Protein 4MOU (pdb70)

Secondary structure (DSSP, 8-state):
-PPPPPEEEEEEETTEEEEEEE-GGGTTPBP---HHHHH--HHHH-TT-SEEEEEESTT-----B-GGGHHHHHSEE-TTS-EE-HHHHHHHHHHT-SS-EEEEE-SB--HHHHHHHTSSEEEEETT-EEE--HHHHT----HHHHHHHHHHH-HHHHHHHHHH--EEEHHHHHHHTSSSEEE-GGGHHHHHHHHHHHHHHS-S-----HHHHHTT--HHHHHHHHHH---S---HHHHHHHTTS--------/-PPPPPEEEEEEETTEEEEEEE-GGGTTPBP---HHHHH--HHHH-TT-SEEEEEESTT-----B-GGGHHHHHSEE-TTS-EE-HHHHHHHHHHT-SS-EEEEE-SB--HHHHHHHTSSEEEEETT-EEE--HHHHT----HHHHHHHHHHH-HHHHHHHHHH--EEEHHHHHHHTS-SEEE-GGGHHHHHHHHHHHHHHS-S-----HHHHHTT--HHHHHHHHHH---S---HHHHHHHTTS--------/--EEEEEEETTEEEEEEE-GGGTTPBP---HHHHH--HHHH-TT-SEEEEEESTT-----B-GGGHHHHHSEE-TTS-EE-HHHHHHHHHHT-SS-EEEEE-SB--HHHHHHHTSSEEEEETT-EEE--HHHHT----HHHHHHHHHHH-HHHHHHHHHH--EEEHHHHHHHTSSSEEE-GGGHHHHHHHHHHHHHHS-S-----HHHHHTT--HHHHHHHHHHH---S---HHHHHHHTTS--------

InterPro domains:
  IPR001753 Enoyl-CoA hydratase/isomerase-like domain [PF00378] (20-267)
  IPR014748 Enoyl-CoA hydratase, C-terminal [G3DSA:1.10.12.10] (213-272)
  IPR018376 Enoyl-CoA hydratase/isomerase, conserved site [PS00166] (111-131)
  IPR029045 ClpP/crotonase-like domain superfamily [SSF52096] (12-267)

B-factor: mean 25.64, std 10.17, range [9.61, 109.86]

Structure (mmCIF, N/CA/C/O backbone):
data_4MOU
#
_entry.id   4MOU
#
_cell.length_a   160.455
_cell.length_b   160.455
_cell.length_c   178.691
_cell.angle_alpha   90.00
_cell.angle_beta   90.00
_cell.angle_gamma   90.00
#
_symmetry.space_group_name_H-M   'I 41 2 2'
#
loop_
_entity.id
_entity.type
_entity.pdbx_description
1 polymer 'Enoyl-CoA hydratase/isomerase family protein'
2 non-polymer 'CACODYLATE ION'
3 water water
#
loop_
_atom_site.group_PDB
_atom_site.id
_atom_site.type_symbol
_atom_site.label_atom_id
_atom_site.label_alt_id
_atom_site.label_comp_id
_atom_site.label_asym_id
_atom_site.label_entity_id
_atom_site.label_seq_id
_atom_site.pdbx_PDB_ins_code
_atom_site.Cartn_x
_atom_site.Cartn_y
_atom_site.Cartn_z
_atom_site.occupancy
_atom_site.B_iso_or_equiv
_atom_site.auth_seq_id
_atom_site.auth_comp_id
_atom_site.auth_asym_id
_atom_site.auth_atom_id
_atom_site.pdbx_PDB_model_num
ATOM 1 N N . ALA A 1 30 ? 19.724 6.996 62.969 1.00 54.38 8 ALA A N 1
ATOM 2 C CA . ALA A 1 30 ? 19.767 8.004 61.859 1.00 54.16 8 ALA A CA 1
ATOM 3 C C . ALA A 1 30 ? 19.803 7.301 60.484 1.00 50.02 8 ALA A C 1
ATOM 4 O O . ALA A 1 30 ? 20.586 6.397 60.236 1.00 49.95 8 ALA A O 1
ATOM 6 N N . ARG A 1 31 ? 18.877 7.701 59.634 1.00 48.82 9 ARG A N 1
ATOM 7 C CA . ARG A 1 31 ? 18.723 7.174 58.294 1.00 46.28 9 ARG A CA 1
ATOM 8 C C . ARG A 1 31 ? 19.677 7.967 57.367 1.00 39.61 9 ARG A C 1
ATOM 9 O O . ARG A 1 31 ? 20.014 9.106 57.658 1.00 36.47 9 ARG A O 1
ATOM 17 N N . PRO A 1 32 ? 20.179 7.339 56.284 1.00 37.85 10 PRO A N 1
ATOM 18 C CA . PRO A 1 32 ? 21.055 8.122 55.389 1.00 34.32 10 PRO A CA 1
ATOM 19 C C . PRO A 1 32 ? 20.237 8.993 54.467 1.00 31.83 10 PRO A C 1
ATOM 20 O O . PRO A 1 32 ? 19.095 8.684 54.158 1.00 30.66 10 PRO A O 1
ATOM 24 N N . ARG A 1 33 ? 20.831 10.102 54.050 1.00 31.02 11 ARG A N 1
ATOM 25 C CA . ARG A 1 33 ? 20.247 10.949 53.032 1.00 27.35 11 ARG A CA 1
ATOM 26 C C . ARG A 1 33 ? 20.176 10.159 51.713 1.00 26.84 11 ARG A C 1
ATOM 27 O O . ARG A 1 33 ? 21.127 9.539 51.315 1.00 26.24 11 ARG A O 1
ATOM 35 N N . THR A 1 34 ? 19.054 10.218 51.014 1.00 25.55 12 THR A N 1
ATOM 36 C CA . THR A 1 34 ? 18.878 9.426 49.818 1.00 24.84 12 THR A CA 1
ATOM 37 C C . THR A 1 34 ? 19.753 9.819 48.647 1.00 22.74 12 THR A C 1
ATOM 38 O O . THR A 1 34 ? 19.911 10.978 48.334 1.00 21.79 12 THR A O 1
ATOM 42 N N . GLY A 1 35 ? 20.264 8.803 47.972 1.00 21.24 13 GLY A N 1
ATOM 43 C CA . GLY A 1 35 ? 21.094 8.974 46.819 1.00 19.50 13 GLY A CA 1
ATOM 44 C C . GLY A 1 35 ? 20.227 9.466 45.670 1.00 18.51 13 GLY A C 1
ATOM 45 O O . GLY A 1 35 ? 19.071 9.097 45.562 1.00 19.02 13 GLY A O 1
ATOM 46 N N . ARG A 1 36 ? 20.773 10.357 44.865 1.00 17.45 14 ARG A N 1
ATOM 47 C CA . ARG A 1 36 ? 20.026 10.963 43.807 1.00 17.33 14 ARG A CA 1
ATOM 48 C C . ARG A 1 36 ? 20.919 11.444 42.668 1.00 16.24 14 ARG A C 1
ATOM 49 O O . ARG A 1 36 ? 22.112 11.668 42.876 1.00 16.44 14 ARG A O 1
ATOM 57 N N . ILE A 1 37 ? 20.306 11.692 41.515 1.00 15.40 15 ILE A N 1
ATOM 58 C CA . ILE A 1 37 ? 20.947 12.306 40.382 1.00 15.24 15 ILE A CA 1
ATOM 59 C C . ILE A 1 37 ? 20.263 13.642 40.190 1.00 15.37 15 ILE A C 1
ATOM 60 O O . ILE A 1 37 ? 19.071 13.700 39.939 1.00 16.41 15 ILE A O 1
ATOM 65 N N . SER A 1 38 ? 21.036 14.702 40.194 1.00 14.85 16 SER A N 1
ATOM 66 C CA . SER A 1 38 ? 20.471 15.997 40.066 1.00 14.97 16 SER A CA 1
ATOM 67 C C . SER A 1 38 ? 21.029 16.646 38.848 1.00 14.31 16 SER A C 1
ATOM 68 O O . SER A 1 38 ? 22.107 16.274 38.386 1.00 14.39 16 SER A O 1
ATOM 71 N N . VAL A 1 39 ? 20.385 17.711 38.399 1.00 14.10 17 VAL A N 1
ATOM 72 C CA . VAL A 1 39 ? 20.895 18.491 37.285 1.00 13.05 17 VAL A CA 1
ATOM 73 C C . VAL A 1 39 ? 20.703 19.947 37.521 1.00 13.30 17 VAL A C 1
ATOM 74 O O . VAL A 1 39 ? 19.724 20.389 38.104 1.00 13.58 17 VAL A O 1
ATOM 78 N N . ALA A 1 40 ? 21.682 20.703 37.081 1.00 13.40 18 ALA A N 1
ATOM 79 C CA . ALA A 1 40 ? 21.654 22.148 37.136 1.00 14.18 18 ALA A CA 1
ATOM 80 C C . ALA A 1 40 ? 21.964 22.636 35.745 1.00 14.81 18 ALA A C 1
ATOM 81 O O . ALA A 1 40 ? 22.909 22.137 35.123 1.00 13.76 18 ALA A O 1
ATOM 83 N N . ILE A 1 41 ? 21.199 23.624 35.282 1.00 16.25 19 ILE A N 1
ATOM 84 C CA . ILE A 1 41 ? 21.341 24.120 33.961 1.00 17.48 19 ILE A CA 1
ATOM 85 C C . ILE A 1 41 ? 21.627 25.579 33.979 1.00 18.85 19 ILE A C 1
ATOM 86 O O . ILE A 1 41 ? 20.909 26.340 34.600 1.00 21.93 19 ILE A O 1
ATOM 91 N N . ALA A 1 42 ? 22.721 25.983 33.341 1.00 19.00 20 ALA A N 1
ATOM 92 C CA . ALA A 1 42 ? 23.104 27.370 33.191 1.00 20.27 20 ALA A CA 1
ATOM 93 C C . ALA A 1 42 ? 23.997 27.573 31.930 1.00 20.69 20 ALA A C 1
ATOM 94 O O . ALA A 1 42 ? 24.888 26.762 31.682 1.00 20.11 20 ALA A O 1
ATOM 96 N N . ASP A 1 43 ? 23.729 28.607 31.139 1.00 22.77 21 ASP A N 1
ATOM 97 C CA . ASP A 1 43 ? 24.547 28.966 29.960 1.00 23.85 21 ASP A CA 1
ATOM 98 C C . ASP A 1 43 ? 24.732 27.794 28.969 1.00 20.86 21 ASP A C 1
ATOM 99 O O . ASP A 1 43 ? 25.846 27.568 28.501 1.00 18.48 21 ASP A O 1
ATOM 104 N N . GLY A 1 44 ? 23.674 26.994 28.798 1.00 18.65 22 GLY A N 1
ATOM 105 C CA . GLY A 1 44 ? 23.704 25.876 27.933 1.00 17.65 22 GLY A CA 1
ATOM 106 C C . GLY A 1 44 ? 24.430 24.671 28.431 1.00 16.99 22 GLY A C 1
ATOM 107 O O . GLY A 1 44 ? 24.594 23.731 27.695 1.00 17.03 22 GLY A O 1
ATOM 108 N N . VAL A 1 45 ? 24.876 24.672 29.682 1.00 16.25 23 VAL A N 1
ATOM 109 C CA . VAL A 1 45 ? 25.517 23.493 30.238 1.00 14.84 23 VAL A CA 1
ATOM 110 C C . VAL A 1 45 ? 24.601 22.823 31.260 1.00 14.80 23 VAL A C 1
ATOM 111 O O . VAL A 1 45 ? 24.182 23.480 32.191 1.00 14.80 23 VAL A O 1
ATOM 115 N N . ALA A 1 46 ? 24.338 21.519 31.093 1.00 14.28 24 ALA A N 1
ATOM 116 C CA . ALA A 1 46 ? 23.643 20.763 32.085 1.00 13.86 24 ALA A CA 1
ATOM 117 C C . ALA A 1 46 ? 24.668 20.032 32.930 1.00 13.64 24 ALA A C 1
ATOM 118 O O . ALA A 1 46 ? 25.266 19.095 32.447 1.00 13.68 24 ALA A O 1
ATOM 120 N N . SER A 1 47 ? 24.863 20.438 34.176 1.00 13.97 25 SER A N 1
ATOM 121 C CA . SER A 1 47 ? 25.713 19.706 35.069 1.00 14.74 25 SER A CA 1
ATOM 122 C C . SER A 1 47 ? 24.922 18.650 35.777 1.00 13.62 25 SER A C 1
ATOM 123 O O . SER A 1 47 ? 24.096 18.982 36.641 1.00 13.82 25 SER A O 1
ATOM 126 N N . VAL A 1 48 ? 25.221 17.414 35.481 1.00 12.76 26 VAL A N 1
ATOM 127 C CA . VAL A 1 48 ? 24.600 16.295 36.082 1.00 13.06 26 VAL A CA 1
ATOM 128 C C . VAL A 1 48 ? 25.532 15.815 37.198 1.00 14.03 26 VAL A C 1
ATOM 129 O O . VAL A 1 48 ? 26.727 15.549 37.001 1.00 14.63 26 VAL A O 1
ATOM 133 N N . GLU A 1 49 ? 24.963 15.673 38.380 1.00 15.02 27 GLU A N 1
ATOM 134 C CA . GLU A 1 49 ? 25.700 15.291 39.573 1.00 17.02 27 GLU A CA 1
ATOM 135 C C . GLU A 1 49 ? 25.237 13.969 40.181 1.00 16.78 27 GLU A C 1
ATOM 136 O O . GLU A 1 49 ? 24.030 13.743 40.399 1.00 17.22 27 GLU A O 1
ATOM 142 N N . ILE A 1 50 ? 26.185 13.069 40.369 1.00 16.99 28 ILE A N 1
ATOM 143 C CA . ILE A 1 50 ? 25.920 11.811 41.042 1.00 18.05 28 ILE A CA 1
ATOM 144 C C . ILE A 1 50 ? 26.104 12.095 42.522 1.00 18.30 28 ILE A C 1
ATOM 145 O O . ILE A 1 50 ? 27.221 12.308 43.000 1.00 17.79 28 ILE A O 1
ATOM 150 N N . SER A 1 51 ? 25.007 12.111 43.254 1.00 17.95 29 SER A N 1
ATOM 151 C CA . SER A 1 51 ? 25.056 12.512 44.636 1.00 18.15 29 SER A CA 1
ATOM 152 C C . SER A 1 51 ? 24.565 11.437 45.605 1.00 17.71 29 SER A C 1
ATOM 153 O O . SER A 1 51 ? 23.370 11.265 45.844 1.00 17.62 29 SER A O 1
ATOM 156 N N . ASN A 1 52 ? 25.510 10.713 46.183 1.00 17.66 30 ASN A N 1
ATOM 157 C CA . ASN A 1 52 ? 25.226 9.735 47.218 1.00 16.99 30 ASN A CA 1
ATOM 158 C C . ASN A 1 52 ? 26.479 9.572 48.059 1.00 17.72 30 ASN A C 1
ATOM 159 O O . ASN A 1 52 ? 27.035 8.494 48.163 1.00 17.38 30 ASN A O 1
ATOM 164 N N . LEU A 1 53 ? 26.876 10.645 48.717 1.00 19.35 31 LEU A N 1
ATOM 165 C CA . LEU A 1 53 ? 28.151 10.722 49.435 1.00 21.77 31 LEU A CA 1
ATOM 166 C C . LEU A 1 53 ? 28.316 9.726 50.566 1.00 23.96 31 LEU A C 1
ATOM 167 O O . LEU A 1 53 ? 29.412 9.247 50.773 1.00 26.89 31 LEU A O 1
ATOM 172 N N . ALA A 1 54 ? 27.254 9.370 51.238 1.00 24.20 32 ALA A N 1
ATOM 173 C CA . ALA A 1 54 ? 27.324 8.374 52.292 1.00 26.71 32 ALA A CA 1
ATOM 174 C C . ALA A 1 54 ? 27.825 7.037 51.770 1.00 27.84 32 ALA A C 1
ATOM 175 O O . ALA A 1 54 ? 28.363 6.292 52.525 1.00 30.29 32 ALA A O 1
ATOM 177 N N . GLN A 1 55 ? 27.633 6.727 50.493 1.00 26.73 33 GLN A N 1
ATOM 178 C CA . GLN A 1 55 ? 28.174 5.510 49.894 1.00 26.25 33 GLN A CA 1
ATOM 179 C C . GLN A 1 55 ? 29.217 5.828 48.832 1.00 23.99 33 GLN A C 1
ATOM 180 O O . GLN A 1 55 ? 29.392 5.094 47.854 1.00 22.10 33 GLN A O 1
ATOM 186 N N . ARG A 1 56 ? 29.888 6.950 48.995 1.00 23.00 34 ARG A N 1
ATOM 187 C CA . ARG A 1 56 ? 30.927 7.392 48.034 1.00 22.28 34 ARG A CA 1
ATOM 188 C C . ARG A 1 56 ? 30.389 7.491 46.611 1.00 20.34 34 ARG A C 1
ATOM 189 O O . ARG A 1 56 ? 31.028 7.037 45.669 1.00 19.69 34 ARG A O 1
ATOM 193 N N . ASN A 1 57 ? 29.156 7.989 46.502 1.00 18.73 35 ASN A N 1
ATOM 194 C CA . ASN A 1 57 ? 28.465 8.211 45.262 1.00 17.68 35 ASN A CA 1
ATOM 195 C C . ASN A 1 57 ? 28.175 6.937 44.482 1.00 17.92 35 ASN A C 1
ATOM 196 O O . ASN A 1 57 ? 28.102 6.943 43.256 1.00 17.78 35 ASN A O 1
ATOM 201 N N . ALA A 1 58 ? 28.000 5.833 45.181 1.00 18.35 36 ALA A N 1
ATOM 202 C CA . ALA A 1 58 ? 27.563 4.593 44.588 1.00 18.56 36 ALA A CA 1
ATOM 203 C C . ALA A 1 58 ? 26.190 4.797 43.977 1.00 18.47 36 ALA A C 1
ATOM 204 O O . ALA A 1 58 ? 25.397 5.618 44.441 1.00 18.05 36 ALA A O 1
ATOM 206 N N . LEU A 1 59 ? 25.902 4.017 42.944 1.00 19.61 37 LEU A N 1
ATOM 207 C CA . LEU A 1 59 ? 24.626 4.088 42.253 1.00 20.46 37 LEU A CA 1
ATOM 208 C C . LEU A 1 59 ? 23.659 3.084 42.815 1.00 20.26 37 LEU A C 1
ATOM 209 O O . LEU A 1 59 ? 23.904 1.898 42.806 1.00 20.85 37 LEU A O 1
ATOM 214 N N . THR A 1 60 ? 22.517 3.569 43.246 1.00 19.84 38 THR A N 1
ATOM 215 C CA . THR A 1 60 ? 21.394 2.704 43.579 1.00 20.41 38 THR A CA 1
ATOM 216 C C . THR A 1 60 ? 20.558 2.438 42.308 1.00 20.06 38 THR A C 1
ATOM 217 O O . THR A 1 60 ? 20.729 3.072 41.283 1.00 18.33 38 THR A O 1
ATOM 221 N N . LYS A 1 61 ? 19.603 1.545 42.427 1.00 20.73 39 LYS A N 1
ATOM 222 C CA . LYS A 1 61 ? 18.689 1.317 41.343 1.00 21.04 39 LYS A CA 1
ATOM 223 C C . LYS A 1 61 ? 17.921 2.580 40.992 1.00 20.67 39 LYS A C 1
ATOM 224 O O . LYS A 1 61 ? 17.816 2.924 39.823 1.00 20.16 39 LYS A O 1
ATOM 230 N N . ASP A 1 62 ? 17.399 3.296 41.990 1.00 21.80 40 ASP A N 1
ATOM 231 C CA . ASP A 1 62 ? 16.681 4.532 41.693 1.00 22.26 40 ASP A CA 1
ATOM 232 C C . ASP A 1 62 ? 17.534 5.571 40.943 1.00 20.33 40 ASP A C 1
ATOM 233 O O . ASP A 1 62 ? 17.042 6.277 40.074 1.00 19.84 40 ASP A O 1
ATOM 246 N N . CYS A 1 64 ? 19.989 4.872 38.993 1.00 18.60 42 CYS A N 1
ATOM 247 C CA . CYS A 1 64 ? 20.099 4.424 37.579 1.00 18.86 42 CYS A CA 1
ATOM 248 C C . CYS A 1 64 ? 18.851 4.755 36.765 1.00 18.52 42 CYS A C 1
ATOM 249 O O . CYS A 1 64 ? 18.977 5.089 35.558 1.00 16.99 42 CYS A O 1
ATOM 252 N N . LEU A 1 65 ? 17.669 4.620 37.383 1.00 18.25 43 LEU A N 1
ATOM 253 C CA . LEU A 1 65 ? 16.421 4.955 36.701 1.00 19.04 43 LEU A CA 1
ATOM 254 C C . LEU A 1 65 ? 16.313 6.445 36.387 1.00 19.21 43 LEU A C 1
ATOM 255 O O . LEU A 1 65 ? 15.854 6.817 35.307 1.00 19.03 43 LEU A O 1
ATOM 260 N N . GLU A 1 66 ? 16.787 7.272 37.306 1.00 19.11 44 GLU A N 1
ATOM 261 C CA . GLU A 1 66 ? 16.830 8.714 37.101 1.00 19.35 44 GLU A CA 1
ATOM 262 C C . GLU A 1 66 ? 17.756 9.139 35.955 1.00 18.96 44 GLU A C 1
ATOM 263 O O . GLU A 1 66 ? 17.381 9.977 35.181 1.00 18.26 44 GLU A O 1
ATOM 269 N N . ILE A 1 67 ? 18.908 8.495 35.783 1.00 17.64 45 ILE A N 1
ATOM 270 C CA . ILE A 1 67 ? 19.742 8.775 34.662 1.00 17.66 45 ILE A CA 1
ATOM 271 C C . ILE A 1 67 ? 19.011 8.382 33.391 1.00 18.34 45 ILE A C 1
ATOM 272 O O . ILE A 1 67 ? 18.979 9.093 32.376 1.00 19.70 45 ILE A O 1
ATOM 277 N N . GLN A 1 68 ? 18.412 7.238 33.429 1.00 18.93 46 GLN A N 1
ATOM 278 C CA . GLN A 1 68 ? 17.708 6.718 32.295 1.00 21.08 46 GLN A CA 1
ATOM 279 C C . GLN A 1 68 ? 16.573 7.629 31.814 1.00 21.97 46 GLN A C 1
ATOM 280 O O . GLN A 1 68 ? 16.426 7.850 30.651 1.00 22.03 46 GLN A O 1
ATOM 286 N N . GLU A 1 69 ? 15.831 8.217 32.739 1.00 23.36 47 GLU A N 1
ATOM 287 C CA . GLU A 1 69 ? 14.801 9.179 32.400 1.00 23.77 47 GLU A CA 1
ATOM 288 C C . GLU A 1 69 ? 15.329 10.561 32.073 1.00 20.55 47 GLU A C 1
ATOM 289 O O . GLU A 1 69 ? 14.772 11.257 31.260 1.00 19.55 47 GLU A O 1
ATOM 295 N N . LEU A 1 70 ? 16.398 10.975 32.705 1.00 18.10 48 LEU A N 1
ATOM 296 C CA . LEU A 1 70 ? 16.862 12.314 32.514 1.00 17.68 48 LEU A CA 1
ATOM 297 C C . LEU A 1 70 ? 17.510 12.541 31.092 1.00 18.04 48 LEU A C 1
ATOM 298 O O . LEU A 1 70 ? 17.345 13.593 30.498 1.00 16.38 48 LEU A O 1
ATOM 311 N N . PRO A 1 72 ? 17.282 11.458 27.932 1.00 19.90 50 PRO A N 1
ATOM 312 C CA . PRO A 1 72 ? 16.451 11.984 26.878 1.00 20.24 50 PRO A CA 1
ATOM 313 C C . PRO A 1 72 ? 15.850 13.376 27.098 1.00 19.48 50 PRO A C 1
ATOM 314 O O . PRO A 1 72 ? 15.595 14.058 26.116 1.00 18.51 50 PRO A O 1
ATOM 318 N N . GLN A 1 73 ? 15.534 13.767 28.333 1.00 19.00 51 GLN A N 1
ATOM 319 C CA . GLN A 1 73 ? 14.970 15.091 28.525 1.00 19.38 51 GLN A CA 1
ATOM 320 C C . GLN A 1 73 ? 16.011 16.131 28.211 1.00 18.31 51 GLN A C 1
ATOM 321 O O . GLN A 1 73 ? 15.716 17.163 27.611 1.00 18.30 51 GLN A O 1
ATOM 327 N N . LEU A 1 74 ? 17.241 15.856 28.589 1.00 17.21 52 LEU A N 1
ATOM 328 C CA . LEU A 1 74 ? 18.304 16.775 28.312 1.00 17.58 52 LEU A CA 1
ATOM 329 C C . LEU A 1 74 ? 18.556 16.887 26.826 1.00 17.79 52 LEU A C 1
ATOM 330 O O . LEU A 1 74 ? 18.847 17.990 26.336 1.00 16.93 52 LEU A O 1
ATOM 335 N N . ASP A 1 75 ? 18.461 15.760 26.128 1.00 17.79 53 ASP A N 1
ATOM 336 C CA . ASP A 1 75 ? 18.619 15.754 24.684 1.00 19.54 53 ASP A CA 1
ATOM 337 C C . ASP A 1 75 ? 17.575 16.546 23.973 1.00 19.07 53 ASP A C 1
ATOM 338 O O . ASP A 1 75 ? 17.868 17.155 22.967 1.00 18.87 53 ASP A O 1
ATOM 343 N N . ALA A 1 76 ? 16.365 16.578 24.495 1.00 19.39 54 ALA A N 1
ATOM 344 C CA . ALA A 1 76 ? 15.283 17.344 23.864 1.00 20.92 54 ALA A CA 1
ATOM 345 C C . ALA A 1 76 ? 15.221 18.802 24.371 1.00 21.54 54 ALA A C 1
ATOM 346 O O . ALA A 1 76 ? 14.508 19.603 23.817 1.00 23.88 54 ALA A O 1
ATOM 348 N N . ASP A 1 77 ? 15.928 19.165 25.432 1.00 21.13 55 ASP A N 1
ATOM 349 C CA . ASP A 1 77 ? 15.833 20.516 25.977 1.00 21.03 55 ASP A CA 1
ATOM 350 C C . ASP A 1 77 ? 16.671 21.543 25.158 1.00 21.10 55 ASP A C 1
ATOM 351 O O . ASP A 1 77 ? 17.894 21.456 25.145 1.00 20.57 55 ASP A O 1
ATOM 356 N N . PRO A 1 78 ? 16.019 22.527 24.485 1.00 21.29 56 PRO A N 1
ATOM 357 C CA . PRO A 1 78 ? 16.791 23.493 23.674 1.00 21.26 56 PRO A CA 1
ATOM 358 C C . PRO A 1 78 ? 17.695 24.405 24.511 1.00 21.28 56 PRO A C 1
ATOM 359 O O . PRO A 1 78 ? 18.588 25.002 23.979 1.00 21.16 56 PRO A O 1
ATOM 363 N N . ASP A 1 79 ? 17.513 24.462 25.818 1.00 21.70 57 ASP A N 1
ATOM 364 C CA . ASP A 1 79 ? 18.437 25.226 26.674 1.00 21.87 57 ASP A CA 1
ATOM 365 C C . ASP A 1 79 ? 19.721 24.489 27.050 1.00 19.91 57 ASP A C 1
ATOM 366 O O . ASP A 1 79 ? 20.543 25.043 27.778 1.00 20.07 57 ASP A O 1
ATOM 371 N N . VAL A 1 80 ? 19.873 23.246 26.593 1.00 17.32 58 VAL A N 1
ATOM 372 C CA . VAL A 1 80 ? 21.019 22.464 26.901 1.00 15.81 58 VAL A CA 1
ATOM 373 C C . VAL A 1 80 ? 21.820 22.221 25.632 1.00 15.27 58 VAL A C 1
ATOM 374 O O . VAL A 1 80 ? 21.299 21.721 24.653 1.00 15.65 58 VAL A O 1
ATOM 378 N N . ALA A 1 81 ? 23.087 22.594 25.661 1.00 15.09 59 ALA A N 1
ATOM 379 C CA . ALA A 1 81 ? 24.019 22.344 24.564 1.00 14.62 59 ALA A CA 1
ATOM 380 C C . ALA A 1 81 ? 25.079 21.298 24.922 1.00 14.30 59 ALA A C 1
ATOM 381 O O . ALA A 1 81 ? 25.433 20.502 24.089 1.00 14.66 59 ALA A O 1
ATOM 383 N N . VAL A 1 82 ? 25.515 21.270 26.178 1.00 14.57 60 VAL A N 1
ATOM 384 C CA . VAL A 1 82 ? 26.569 20.377 26.646 1.00 14.27 60 VAL A CA 1
ATOM 385 C C . VAL A 1 82 ? 26.130 19.745 27.966 1.00 13.71 60 VAL A C 1
ATOM 386 O O . VAL A 1 82 ? 25.554 20.416 28.775 1.00 14.32 60 VAL A O 1
ATOM 390 N N . VAL A 1 83 ? 26.503 18.494 28.198 1.00 13.12 61 VAL A N 1
ATOM 391 C CA . VAL A 1 83 ? 26.234 17.766 29.404 1.00 13.29 61 VAL A CA 1
ATOM 392 C C . VAL A 1 83 ? 27.564 17.430 30.079 1.00 13.37 61 VAL A C 1
ATOM 393 O O . VAL A 1 83 ? 28.498 16.999 29.438 1.00 13.72 61 VAL A O 1
ATOM 397 N N . VAL A 1 84 ? 27.661 17.688 31.369 1.00 13.50 62 VAL A N 1
ATOM 398 C CA . VAL A 1 84 ? 28.832 17.430 32.159 1.00 13.78 62 VAL A CA 1
ATOM 399 C C . VAL A 1 84 ? 28.426 16.502 33.285 1.00 14.48 62 VAL A C 1
ATOM 400 O O . VAL A 1 84 ? 27.497 16.821 33.984 1.00 15.76 62 VAL A O 1
ATOM 404 N N . LEU A 1 85 ? 29.101 15.381 33.464 1.00 14.08 63 LEU A N 1
ATOM 405 C CA . LEU A 1 85 ? 28.736 14.427 34.449 1.00 15.00 63 LEU A CA 1
ATOM 406 C C . LEU A 1 85 ? 29.845 14.422 35.498 1.00 14.84 63 LEU A C 1
ATOM 407 O O . LEU A 1 85 ? 31.046 14.281 35.184 1.00 14.38 63 LEU A O 1
ATOM 412 N N . ARG A 1 86 ? 29.445 14.557 36.747 1.00 14.83 64 ARG A N 1
ATOM 413 C CA . ARG A 1 86 ? 30.417 14.745 37.834 1.00 15.15 64 ARG A CA 1
ATOM 414 C C . ARG A 1 86 ? 29.871 14.217 39.154 1.00 14.85 64 ARG A C 1
ATOM 415 O O . ARG A 1 86 ? 28.659 14.245 39.390 1.00 14.80 64 ARG A O 1
ATOM 423 N N . GLY A 1 87 ? 30.748 13.747 40.030 1.00 14.80 65 GLY A N 1
ATOM 424 C CA . GLY A 1 87 ? 30.284 13.327 41.338 1.00 14.87 65 GLY A CA 1
ATOM 425 C C . GLY A 1 87 ? 30.136 14.484 42.317 1.00 15.79 65 GLY A C 1
ATOM 426 O O . GLY A 1 87 ? 30.827 15.483 42.216 1.00 16.08 65 GLY A O 1
ATOM 427 N N . ALA A 1 88 ? 29.205 14.354 43.266 1.00 16.27 66 ALA A N 1
ATOM 428 C CA . ALA A 1 88 ? 29.116 15.309 44.367 1.00 16.62 66 ALA A CA 1
ATOM 429 C C . ALA A 1 88 ? 30.413 15.199 45.189 1.00 16.29 66 ALA A C 1
ATOM 430 O O . ALA A 1 88 ? 30.979 14.143 45.340 1.00 15.62 66 ALA A O 1
ATOM 432 N N . GLY A 1 89 ? 30.875 16.330 45.674 1.00 17.08 67 GLY A N 1
ATOM 433 C CA . GLY A 1 89 ? 32.039 16.393 46.516 1.00 17.99 67 GLY A CA 1
ATOM 434 C C . GLY A 1 89 ? 33.226 16.055 45.696 1.00 19.10 67 GLY A C 1
ATOM 435 O O . GLY A 1 89 ? 33.289 16.397 44.508 1.00 18.88 67 GLY A O 1
ATOM 436 N N . ASP A 1 90 ? 34.136 15.284 46.287 1.00 21.13 68 ASP A N 1
ATOM 437 C CA . ASP A 1 90 ? 35.408 15.074 45.679 1.00 22.90 68 ASP A CA 1
ATOM 438 C C . ASP A 1 90 ? 35.628 13.615 45.230 1.00 22.57 68 ASP A C 1
ATOM 439 O O . ASP A 1 90 ? 36.731 13.153 45.127 1.00 21.55 68 ASP A O 1
ATOM 444 N N . THR A 1 91 ? 34.550 12.973 44.815 1.00 22.31 69 THR A N 1
ATOM 445 C CA . THR A 1 91 ? 34.611 11.629 44.354 1.00 22.31 69 THR A CA 1
ATOM 446 C C . THR A 1 91 ? 33.582 11.444 43.241 1.00 20.47 69 THR A C 1
ATOM 447 O O . THR A 1 91 ? 32.570 12.101 43.210 1.00 19.23 69 THR A O 1
ATOM 451 N N . PHE A 1 92 ? 33.871 10.552 42.314 1.00 18.97 70 PHE A N 1
ATOM 452 C CA . PHE A 1 92 ? 33.024 10.387 41.184 1.00 18.77 70 PHE A CA 1
ATOM 453 C C . PHE A 1 92 ? 31.913 9.385 41.425 1.00 20.48 70 PHE A C 1
ATOM 454 O O . PHE A 1 92 ? 30.761 9.775 41.470 1.00 19.07 70 PHE A O 1
ATOM 462 N N . CYS A 1 93 ? 32.265 8.107 41.564 1.00 21.47 71 CYS A N 1
ATOM 463 C CA . CYS A 1 93 ? 31.286 7.057 41.703 1.00 22.46 71 CYS A CA 1
ATOM 464 C C . CYS A 1 93 ? 31.926 5.742 42.108 1.00 21.97 71 CYS A C 1
ATOM 465 O O . CYS A 1 93 ? 32.881 5.285 41.492 1.00 20.84 71 CYS A O 1
ATOM 468 N N . ALA A 1 94 ? 31.378 5.104 43.119 1.00 22.73 72 ALA A N 1
ATOM 469 C CA . ALA A 1 94 ? 31.950 3.861 43.614 1.00 24.61 72 ALA A CA 1
ATOM 470 C C . ALA A 1 94 ? 31.327 2.653 42.956 1.00 25.33 72 ALA A C 1
ATOM 471 O O . ALA A 1 94 ? 31.665 1.551 43.292 1.00 26.08 72 ALA A O 1
ATOM 473 N N . GLY A 1 95 ? 30.465 2.841 41.970 1.00 26.21 73 GLY A N 1
ATOM 474 C CA . GLY A 1 95 ? 29.935 1.719 41.195 1.00 25.49 73 GLY A CA 1
ATOM 475 C C . GLY A 1 95 ? 28.542 1.403 41.669 1.00 24.56 73 GLY A C 1
ATOM 476 O O . GLY A 1 95 ? 27.955 2.191 42.379 1.00 22.38 73 GLY A O 1
ATOM 477 N N . ALA A 1 96 ? 27.987 0.291 41.220 1.00 23.21 74 ALA A N 1
ATOM 478 C CA . ALA A 1 96 ? 26.706 -0.153 41.725 1.00 23.60 74 ALA A CA 1
ATOM 479 C C . ALA A 1 96 ? 26.833 -0.390 43.204 1.00 22.62 74 ALA A C 1
ATOM 480 O O . ALA A 1 96 ? 27.843 -0.911 43.656 1.00 22.02 74 ALA A O 1
ATOM 482 N N . SER A 1 97 ? 25.851 0.070 43.952 1.00 22.35 75 SER A N 1
ATOM 483 C CA . SER A 1 97 ? 25.871 -0.111 45.370 1.00 23.99 75 SER A CA 1
ATOM 484 C C . SER A 1 97 ? 25.863 -1.598 45.686 1.00 23.94 75 SER A C 1
ATOM 485 O O . SER A 1 97 ? 24.946 -2.310 45.235 1.00 21.09 75 SER A O 1
ATOM 488 N N . ILE A 1 98 ? 26.884 -2.069 46.437 1.00 24.02 76 ILE A N 1
ATOM 489 C CA . ILE A 1 98 ? 27.068 -3.514 46.689 1.00 24.01 76 ILE A CA 1
ATOM 490 C C . ILE A 1 98 ? 25.946 -3.998 47.561 1.00 24.29 76 ILE A C 1
ATOM 491 O O . ILE A 1 98 ? 25.455 -5.095 47.341 1.00 25.57 76 ILE A O 1
ATOM 496 N N . SER A 1 99 ? 25.448 -3.160 48.454 1.00 23.78 77 SER A N 1
ATOM 497 C CA . SER A 1 99 ? 24.341 -3.596 49.280 1.00 26.21 77 SER A CA 1
ATOM 498 C C . SER A 1 99 ? 23.042 -3.702 48.506 1.00 26.58 77 SER A C 1
ATOM 499 O O . SER A 1 99 ? 22.095 -4.167 49.043 1.00 30.02 77 SER A O 1
ATOM 502 N N . GLU A 1 100 ? 22.951 -3.251 47.273 1.00 28.02 78 GLU A N 1
ATOM 503 C CA . GLU A 1 100 ? 21.760 -3.563 46.498 1.00 28.73 78 GLU A CA 1
ATOM 504 C C . GLU A 1 100 ? 22.141 -4.027 45.105 1.00 26.31 78 GLU A C 1
ATOM 505 O O . GLU A 1 100 ? 21.456 -3.764 44.126 1.00 26.05 78 GLU A O 1
ATOM 511 N N . LEU A 1 101 ? 23.216 -4.811 45.034 1.00 25.12 79 LEU A N 1
ATOM 512 C CA . LEU A 1 101 ? 23.800 -5.141 43.750 1.00 25.55 79 LEU A CA 1
ATOM 513 C C . LEU A 1 101 ? 22.829 -5.856 42.801 1.00 24.92 79 LEU A C 1
ATOM 514 O O . LEU A 1 101 ? 22.791 -5.562 41.614 1.00 24.00 79 LEU A O 1
ATOM 519 N N . ALA A 1 102 ? 22.023 -6.771 43.324 1.00 25.95 80 ALA A N 1
ATOM 520 C CA . ALA A 1 102 ? 21.139 -7.572 42.460 1.00 26.76 80 ALA A CA 1
ATOM 521 C C . ALA A 1 102 ? 20.017 -6.705 41.900 1.00 26.21 80 ALA A C 1
ATOM 522 O O . ALA A 1 102 ? 19.575 -6.887 40.781 1.00 24.02 80 ALA A O 1
ATOM 524 N N . SER A 1 103 ? 19.575 -5.742 42.692 1.00 26.66 81 SER A N 1
ATOM 525 C CA . SER A 1 103 ? 18.553 -4.833 42.202 1.00 27.66 81 SER A CA 1
ATOM 526 C C . SER A 1 103 ? 19.059 -3.850 41.145 1.00 26.41 81 SER A C 1
ATOM 527 O O . SER A 1 103 ? 18.281 -3.388 40.332 1.00 28.39 81 SER A O 1
ATOM 530 N N . VAL A 1 104 ? 20.354 -3.628 41.064 1.00 23.88 82 VAL A N 1
ATOM 531 C CA . VAL A 1 104 ? 20.895 -2.832 39.993 1.00 21.88 82 VAL A CA 1
ATOM 532 C C . VAL A 1 104 ? 21.213 -3.661 38.772 1.00 21.78 82 VAL A C 1
ATOM 533 O O . VAL A 1 104 ? 20.927 -3.250 37.652 1.00 22.99 82 VAL A O 1
ATOM 537 N N . LEU A 1 105 ? 21.816 -4.822 38.941 1.00 22.19 83 LEU A N 1
ATOM 538 C CA . LEU A 1 105 ? 22.285 -5.614 37.792 1.00 21.91 83 LEU A CA 1
ATOM 539 C C . LEU A 1 105 ? 21.339 -6.738 37.310 1.00 22.34 83 LEU A C 1
ATOM 540 O O . LEU A 1 105 ? 21.382 -7.144 36.146 1.00 21.38 83 LEU A O 1
ATOM 545 N N . LEU A 1 106 ? 20.568 -7.293 38.235 1.00 23.21 84 LEU A N 1
ATOM 546 C CA . LEU A 1 106 ? 19.751 -8.469 38.035 1.00 25.31 84 LEU A CA 1
ATOM 547 C C . LEU A 1 106 ? 18.359 -8.173 38.570 1.00 25.29 84 LEU A C 1
ATOM 548 O O . LEU A 1 106 ? 17.830 -8.955 39.318 1.00 25.04 84 LEU A O 1
ATOM 553 N N . ASP A 1 107 ? 17.740 -7.080 38.151 1.00 24.08 85 ASP A N 1
ATOM 554 C CA . ASP A 1 107 ? 16.465 -6.722 38.707 1.00 24.28 85 ASP A CA 1
ATOM 555 C C . ASP A 1 107 ? 15.346 -7.551 38.103 1.00 25.71 85 ASP A C 1
ATOM 556 O O . ASP A 1 107 ? 15.099 -7.474 36.944 1.00 24.10 85 ASP A O 1
ATOM 561 N N . PRO A 1 108 ? 14.631 -8.347 38.933 1.00 27.86 86 PRO A N 1
ATOM 562 C CA . PRO A 1 108 ? 13.624 -9.203 38.325 1.00 28.73 86 PRO A CA 1
ATOM 563 C C . PRO A 1 108 ? 12.429 -8.493 37.772 1.00 28.81 86 PRO A C 1
ATOM 564 O O . PRO A 1 108 ? 11.974 -7.494 38.301 1.00 27.74 86 PRO A O 1
ATOM 568 N N . GLN A 1 109 ? 11.957 -9.005 36.658 1.00 30.92 87 GLN A N 1
ATOM 569 C CA . GLN A 1 109 ? 10.916 -8.349 35.863 1.00 32.95 87 GLN A CA 1
ATOM 570 C C . GLN A 1 109 ? 9.721 -9.283 35.803 1.00 35.21 87 GLN A C 1
ATOM 571 O O . GLN A 1 109 ? 9.885 -10.498 35.906 1.00 31.39 87 GLN A O 1
ATOM 577 N N . PRO A 1 110 ? 8.525 -8.721 35.593 1.00 39.29 88 PRO A N 1
ATOM 578 C CA . PRO A 1 110 ? 7.315 -9.561 35.585 1.00 41.47 88 PRO A CA 1
ATOM 579 C C . PRO A 1 110 ? 7.339 -10.681 34.585 1.00 41.05 88 PRO A C 1
ATOM 580 O O . PRO A 1 110 ? 6.799 -11.716 34.855 1.00 42.32 88 PRO A O 1
ATOM 584 N N . ASP A 1 111 ? 7.992 -10.526 33.457 1.00 42.38 89 ASP A N 1
ATOM 585 C CA . ASP A 1 111 ? 8.039 -11.645 32.507 1.00 44.33 89 ASP A CA 1
ATOM 586 C C . ASP A 1 111 ? 9.059 -12.705 32.873 1.00 42.12 89 ASP A C 1
ATOM 587 O O . ASP A 1 111 ? 9.320 -13.575 32.077 1.00 42.69 89 ASP A O 1
ATOM 592 N N . GLY A 1 112 ? 9.686 -12.608 34.040 1.00 40.00 90 GLY A N 1
ATOM 593 C CA . GLY A 1 112 ? 10.683 -13.603 34.429 1.00 37.41 90 GLY A CA 1
ATOM 594 C C . GLY A 1 112 ? 12.110 -13.316 33.988 1.00 36.74 90 GLY A C 1
ATOM 595 O O . GLY A 1 112 ? 13.023 -14.046 34.352 1.00 37.98 90 GLY A O 1
ATOM 596 N N . SER A 1 113 ? 12.333 -12.286 33.184 1.00 34.11 91 SER A N 1
ATOM 597 C CA . SER A 1 113 ? 13.693 -11.888 32.824 1.00 33.36 91 SER A CA 1
ATOM 598 C C . SER A 1 113 ? 14.247 -10.964 33.928 1.00 31.96 91 SER A C 1
ATOM 599 O O . SER A 1 113 ? 13.550 -10.663 34.902 1.00 33.15 91 SER A O 1
ATOM 602 N N . THR A 1 114 ? 15.492 -10.535 33.764 1.00 30.28 92 THR A N 1
ATOM 603 C CA . THR A 1 114 ? 16.072 -9.520 34.628 1.00 28.07 92 THR A CA 1
ATOM 604 C C . THR A 1 114 ? 16.584 -8.354 33.836 1.00 26.72 92 THR A C 1
ATOM 605 O O . THR A 1 114 ? 16.924 -8.482 32.659 1.00 27.18 92 THR A O 1
ATOM 609 N N . ALA A 1 115 ? 16.652 -7.212 34.507 1.00 24.95 93 ALA A N 1
ATOM 610 C CA . ALA A 1 115 ? 17.144 -6.008 33.919 1.00 24.14 93 ALA A CA 1
ATOM 611 C C . ALA A 1 115 ? 18.422 -5.522 34.579 1.00 22.80 93 ALA A C 1
ATOM 612 O O . ALA A 1 115 ? 18.571 -5.528 35.821 1.00 21.92 93 ALA A O 1
ATOM 614 N N . ASP A 1 116 ? 19.322 -5.021 33.750 1.00 20.49 94 ASP A N 1
ATOM 615 C CA . ASP A 1 116 ? 20.529 -4.413 34.235 1.00 19.84 94 ASP A CA 1
ATOM 616 C C . ASP A 1 116 ? 20.354 -2.906 34.139 1.00 18.79 94 ASP A C 1
ATOM 617 O O . ASP A 1 116 ? 20.551 -2.325 33.087 1.00 18.27 94 ASP A O 1
ATOM 622 N N . HIS A 1 117 ? 19.985 -2.274 35.255 1.00 18.64 95 HIS A N 1
ATOM 623 C CA . HIS A 1 117 ? 19.730 -0.845 35.201 1.00 19.05 95 HIS A CA 1
ATOM 624 C C . HIS A 1 117 ? 20.956 0.014 34.982 1.00 18.00 95 HIS A C 1
ATOM 625 O O . HIS A 1 117 ? 20.873 1.136 34.469 1.00 18.52 95 HIS A O 1
ATOM 632 N N . LEU A 1 118 ? 22.090 -0.481 35.395 1.00 18.50 96 LEU A N 1
ATOM 633 C CA . LEU A 1 118 ? 23.304 0.247 35.232 1.00 19.42 96 LEU A CA 1
ATOM 634 C C . LEU A 1 118 ? 23.612 0.373 33.743 1.00 17.77 96 LEU A C 1
ATOM 635 O O . LEU A 1 118 ? 23.924 1.462 33.245 1.00 16.75 96 LEU A O 1
ATOM 640 N N . SER A 1 119 ? 23.485 -0.734 33.022 1.00 18.21 97 SER A N 1
ATOM 641 C CA . SER A 1 119 ? 23.631 -0.703 31.550 1.00 18.39 97 SER A CA 1
ATOM 642 C C . SER A 1 119 ? 22.578 0.109 30.858 1.00 17.22 97 SER A C 1
ATOM 643 O O . SER A 1 119 ? 22.883 0.730 29.909 1.00 16.71 97 SER A O 1
ATOM 646 N N . ARG A 1 120 ? 21.341 0.108 31.317 1.00 16.68 98 ARG A N 1
ATOM 647 C CA . ARG A 1 120 ? 20.379 0.951 30.679 1.00 16.77 98 ARG A CA 1
ATOM 648 C C . ARG A 1 120 ? 20.722 2.410 30.926 1.00 16.77 98 ARG A C 1
ATOM 649 O O . ARG A 1 120 ? 20.453 3.247 30.088 1.00 16.27 98 ARG A O 1
ATOM 657 N N . ALA A 1 121 ? 21.303 2.733 32.078 1.00 17.00 99 ALA A N 1
ATOM 658 C CA . ALA A 1 121 ? 21.685 4.130 32.327 1.00 17.21 99 ALA A CA 1
ATOM 659 C C . ALA A 1 121 ? 22.817 4.518 31.396 1.00 16.90 99 ALA A C 1
ATOM 660 O O . ALA A 1 121 ? 22.768 5.550 30.764 1.00 15.25 99 ALA A O 1
ATOM 662 N N . ASP A 1 122 ? 23.805 3.657 31.327 1.00 18.02 100 ASP A N 1
ATOM 663 C CA . ASP A 1 122 ? 24.904 3.780 30.371 1.00 19.52 100 ASP A CA 1
ATOM 664 C C . ASP A 1 122 ? 24.375 4.065 28.984 1.00 19.39 100 ASP A C 1
ATOM 665 O O . ASP A 1 122 ? 24.801 5.052 28.325 1.00 20.43 100 ASP A O 1
ATOM 670 N N . SER A 1 123 ? 23.490 3.206 28.466 1.00 19.06 101 SER A N 1
ATOM 671 C CA . SER A 1 123 ? 22.938 3.453 27.114 1.00 19.27 101 SER A CA 1
ATOM 672 C C . SER A 1 123 ? 22.212 4.792 26.963 1.00 18.16 101 SER A C 1
ATOM 673 O O . SER A 1 123 ? 22.228 5.370 25.889 1.00 18.81 101 SER A O 1
ATOM 676 N N . ALA A 1 124 ? 21.467 5.195 27.963 1.00 16.91 102 ALA A N 1
ATOM 677 C CA . ALA A 1 124 ? 20.821 6.480 27.893 1.00 17.40 102 ALA A CA 1
ATOM 678 C C . ALA A 1 124 ? 21.831 7.599 27.735 1.00 16.76 102 ALA A C 1
ATOM 679 O O . ALA A 1 124 ? 21.626 8.513 26.947 1.00 16.19 102 ALA A O 1
ATOM 681 N N . ILE A 1 125 ? 22.934 7.524 28.461 1.00 16.80 103 ILE A N 1
ATOM 682 C CA . ILE A 1 125 ? 23.981 8.535 28.333 1.00 17.36 103 ILE A CA 1
ATOM 683 C C . ILE A 1 125 ? 24.642 8.468 26.978 1.00 17.02 103 ILE A C 1
ATOM 684 O O . ILE A 1 125 ? 24.875 9.505 26.360 1.00 17.47 103 ILE A O 1
ATOM 689 N N . ALA A 1 126 ? 24.953 7.266 26.515 1.00 16.93 104 ALA A N 1
ATOM 690 C CA . ALA A 1 126 ? 25.621 7.094 25.208 1.00 16.91 104 ALA A CA 1
ATOM 691 C C . ALA A 1 126 ? 24.713 7.468 24.058 1.00 17.77 104 ALA A C 1
ATOM 692 O O . ALA A 1 126 ? 25.191 7.781 23.001 1.00 17.55 104 ALA A O 1
ATOM 694 N N . ALA A 1 127 ? 23.399 7.496 24.252 1.00 17.79 105 ALA A N 1
ATOM 695 C CA . ALA A 1 127 ? 22.539 7.882 23.143 1.00 17.73 105 ALA A CA 1
ATOM 696 C C . ALA A 1 127 ? 22.395 9.371 23.025 1.00 17.99 105 ALA A C 1
ATOM 697 O O . ALA A 1 127 ? 21.691 9.830 22.158 1.00 17.52 105 ALA A O 1
ATOM 699 N N . LEU A 1 128 ? 22.958 10.153 23.939 1.00 19.02 106 LEU A N 1
ATOM 700 C CA . LEU A 1 128 ? 22.827 11.600 23.850 1.00 20.01 106 LEU A CA 1
ATOM 701 C C . LEU A 1 128 ? 23.412 12.055 22.538 1.00 19.16 106 LEU A C 1
ATOM 702 O O . LEU A 1 128 ? 24.505 11.652 22.212 1.00 17.07 106 LEU A O 1
ATOM 707 N N . SER A 1 129 ? 22.703 12.907 21.797 1.00 19.12 107 SER A N 1
ATOM 708 C CA . SER A 1 129 ? 23.291 13.442 20.574 1.00 19.63 107 SER A CA 1
ATOM 709 C C . SER A 1 129 ? 24.194 14.646 20.908 1.00 18.95 107 SER A C 1
ATOM 710 O O . SER A 1 129 ? 25.102 14.999 20.128 1.00 20.41 107 SER A O 1
ATOM 713 N N . LYS A 1 130 ? 24.000 15.248 22.077 1.00 17.56 108 LYS A N 1
ATOM 714 C CA . LYS A 1 130 ? 24.817 16.381 22.517 1.00 16.99 108 LYS A CA 1
ATOM 715 C C . LYS A 1 130 ? 26.148 15.951 23.144 1.00 16.58 108 LYS A C 1
ATOM 716 O O . LYS A 1 130 ? 26.234 14.878 23.652 1.00 17.07 108 LYS A O 1
ATOM 722 N N . PRO A 1 131 ? 27.206 16.825 23.112 1.00 15.74 109 PRO A N 1
ATOM 723 C CA . PRO A 1 131 ? 28.475 16.465 23.753 1.00 15.16 109 PRO A CA 1
ATOM 724 C C . PRO A 1 131 ? 28.331 16.230 25.235 1.00 14.86 109 PRO A C 1
ATOM 725 O O . PRO A 1 131 ? 27.643 17.018 25.904 1.00 15.23 109 PRO A O 1
ATOM 729 N N . ALA A 1 132 ? 28.987 15.200 25.737 1.00 14.20 110 ALA A N 1
ATOM 730 C CA . ALA A 1 132 ? 28.924 14.880 27.196 1.00 14.05 110 ALA A CA 1
ATOM 731 C C . ALA A 1 132 ? 30.320 14.541 27.662 1.00 13.55 110 ALA A C 1
ATOM 732 O O . ALA A 1 132 ? 31.020 13.781 26.998 1.00 13.32 110 ALA A O 1
ATOM 734 N N . VAL A 1 133 ? 30.744 15.188 28.728 1.00 13.48 111 VAL A N 1
ATOM 735 C CA . VAL A 1 133 ? 32.045 14.928 29.346 1.00 13.64 111 VAL A CA 1
ATOM 736 C C . VAL A 1 133 ? 31.961 14.513 30.824 1.00 13.09 111 VAL A C 1
ATOM 737 O O . VAL A 1 133 ? 31.169 15.067 31.562 1.00 12.67 111 VAL A O 1
ATOM 741 N N . ALA A 1 134 ? 32.720 13.475 31.202 1.00 12.07 112 ALA A N 1
ATOM 742 C CA . ALA A 1 134 ? 32.785 13.059 32.585 1.00 12.43 112 ALA A CA 1
ATOM 743 C C . ALA A 1 134 ? 34.034 13.670 33.241 1.00 12.11 112 ALA A C 1
ATOM 744 O O . ALA A 1 134 ? 35.126 13.568 32.706 1.00 12.04 112 ALA A O 1
ATOM 746 N N . LEU A 1 135 ? 33.826 14.367 34.343 1.00 12.20 113 LEU A N 1
ATOM 747 C CA . LEU A 1 135 ? 34.907 14.960 35.120 1.00 12.85 113 LEU A CA 1
ATOM 748 C C . LEU A 1 135 ? 35.083 14.107 36.359 1.00 13.24 113 LEU A C 1
ATOM 749 O O . LEU A 1 135 ? 34.193 14.071 37.188 1.00 14.03 113 LEU A O 1
ATOM 754 N N . VAL A 1 136 ? 36.167 13.350 36.426 1.00 13.63 114 VAL A N 1
ATOM 755 C CA . VAL A 1 136 ? 36.389 12.336 37.438 1.00 14.41 114 VAL A CA 1
ATOM 756 C C . VAL A 1 136 ? 37.409 12.794 38.467 1.00 15.50 114 VAL A C 1
ATOM 757 O O . VAL A 1 136 ? 38.545 13.140 38.130 1.00 14.32 114 VAL A O 1
ATOM 761 N N . ASP A 1 137 ? 36.964 12.878 39.713 1.00 16.63 115 ASP A N 1
ATOM 762 C CA . ASP A 1 137 ? 37.847 13.140 40.814 1.00 17.80 115 ASP A CA 1
ATOM 763 C C . ASP A 1 137 ? 37.674 12.005 41.809 1.00 18.11 115 ASP A C 1
ATOM 764 O O . ASP A 1 137 ? 36.692 11.273 41.777 1.00 17.78 115 ASP A O 1
ATOM 769 N N . GLY A 1 138 ? 38.623 11.828 42.700 1.00 18.82 116 GLY A N 1
ATOM 770 C CA . GLY A 1 138 ? 38.487 10.794 43.729 1.00 18.82 116 GLY A CA 1
ATOM 771 C C . GLY A 1 138 ? 38.426 9.437 43.093 1.00 19.81 116 GLY A C 1
ATOM 772 O O . GLY A 1 138 ? 39.095 9.181 42.142 1.00 21.44 116 GLY A O 1
ATOM 773 N N . ALA A 1 139 ? 37.530 8.595 43.562 1.00 20.60 117 ALA A N 1
ATOM 774 C CA . ALA A 1 139 ? 37.453 7.254 43.130 1.00 21.53 117 ALA A CA 1
ATOM 775 C C . ALA A 1 139 ? 36.392 7.087 42.067 1.00 21.91 117 ALA A C 1
ATOM 776 O O . ALA A 1 139 ? 35.290 7.617 42.178 1.00 20.53 117 ALA A O 1
ATOM 778 N N . CYS A 1 140 ? 36.741 6.306 41.052 1.00 21.51 118 CYS A N 1
ATOM 779 C CA . CYS A 1 140 ? 35.814 5.858 40.049 1.00 23.52 118 CYS A CA 1
ATOM 780 C C . CYS A 1 140 ? 35.968 4.327 39.989 1.00 24.27 118 CYS A C 1
ATOM 781 O O . CYS A 1 140 ? 36.908 3.837 39.420 1.00 26.07 118 CYS A O 1
ATOM 792 N N . GLY A 1 142 ? 34.399 0.090 39.922 1.00 34.30 120 GLY A N 1
ATOM 793 C CA . GLY A 1 142 ? 33.457 -0.840 39.292 1.00 32.41 120 GLY A CA 1
ATOM 794 C C . GLY A 1 142 ? 32.711 -0.205 38.148 1.00 31.22 120 GLY A C 1
ATOM 795 O O . GLY A 1 142 ? 33.288 0.208 37.141 1.00 33.48 120 GLY A O 1
ATOM 796 N N . GLY A 1 143 ? 31.403 -0.121 38.302 1.00 27.74 121 GLY A N 1
ATOM 797 C CA . GLY A 1 143 ? 30.556 0.428 37.244 1.00 28.05 121 GLY A CA 1
ATOM 798 C C . GLY A 1 143 ? 30.595 1.940 37.104 1.00 25.52 121 GLY A C 1
ATOM 799 O O . GLY A 1 143 ? 30.004 2.479 36.176 1.00 25.38 121 GLY A O 1
ATOM 800 N N . GLY A 1 144 ? 31.324 2.617 37.989 1.00 22.26 122 GLY A N 1
ATOM 801 C CA . GLY A 1 144 ? 31.597 4.005 37.778 1.00 20.85 122 GLY A CA 1
ATOM 802 C C . GLY A 1 144 ? 32.299 4.264 36.442 1.00 20.21 122 GLY A C 1
ATOM 803 O O . GLY A 1 144 ? 31.911 5.175 35.735 1.00 19.11 122 GLY A O 1
ATOM 804 N N . TRP A 1 145 ? 33.264 3.423 36.050 1.00 19.50 123 TRP A N 1
ATOM 805 C CA . TRP A 1 145 ? 33.937 3.663 34.792 1.00 19.42 123 TRP A CA 1
ATOM 806 C C . TRP A 1 145 ? 32.956 3.481 33.649 1.00 18.88 123 TRP A C 1
ATOM 807 O O . TRP A 1 145 ? 33.021 4.165 32.647 1.00 18.71 123 TRP A O 1
ATOM 818 N N . GLN A 1 146 ? 32.035 2.567 33.804 1.00 20.12 124 GLN A N 1
ATOM 819 C CA . GLN A 1 146 ? 31.107 2.302 32.764 1.00 21.55 124 GLN A CA 1
ATOM 820 C C . GLN A 1 146 ? 30.237 3.528 32.494 1.00 21.06 124 GLN A C 1
ATOM 821 O O . GLN A 1 146 ? 29.950 3.871 31.374 1.00 22.07 124 GLN A O 1
ATOM 827 N N . ILE A 1 147 ? 29.774 4.165 33.552 1.00 21.38 125 ILE A N 1
ATOM 828 C CA . ILE A 1 147 ? 28.946 5.347 33.432 1.00 20.72 125 ILE A CA 1
ATOM 829 C C . ILE A 1 147 ? 29.777 6.495 32.864 1.00 18.30 125 ILE A C 1
ATOM 830 O O . ILE A 1 147 ? 29.371 7.173 31.918 1.00 16.55 125 ILE A O 1
ATOM 835 N N . ALA A 1 148 ? 30.963 6.688 33.411 1.00 16.96 126 ALA A N 1
ATOM 836 C CA . ALA A 1 148 ? 31.870 7.731 32.895 1.00 16.76 126 ALA A CA 1
ATOM 837 C C . ALA A 1 148 ? 32.194 7.540 31.439 1.00 16.27 126 ALA A C 1
ATOM 838 O O . ALA A 1 148 ? 32.164 8.494 30.666 1.00 15.25 126 ALA A O 1
ATOM 840 N N . SER A 1 149 ? 32.452 6.299 31.032 1.00 16.03 127 SER A N 1
ATOM 841 C CA . SER A 1 149 ? 32.902 6.008 29.640 1.00 15.19 127 SER A CA 1
ATOM 842 C C . SER A 1 149 ? 31.745 6.053 28.685 1.00 15.84 127 SER A C 1
ATOM 843 O O . SER A 1 149 ? 31.951 6.030 27.480 1.00 14.93 127 SER A O 1
ATOM 846 N N . ALA A 1 150 ? 30.525 6.187 29.180 1.00 15.65 128 ALA A N 1
ATOM 847 C CA . ALA A 1 150 ? 29.387 6.390 28.268 1.00 15.80 128 ALA A CA 1
ATOM 848 C C . ALA A 1 150 ? 29.324 7.803 27.765 1.00 15.76 128 ALA A C 1
ATOM 849 O O . ALA A 1 150 ? 28.645 8.095 26.784 1.00 15.50 128 ALA A O 1
ATOM 851 N N . CYS A 1 151 ? 29.970 8.712 28.476 1.00 15.87 129 CYS A N 1
ATOM 852 C CA . CYS A 1 151 ? 30.168 10.027 27.978 1.00 16.65 129 CYS A CA 1
ATOM 853 C C . CYS A 1 151 ? 31.135 9.983 26.808 1.00 16.86 129 CYS A C 1
ATOM 854 O O . CYS A 1 151 ? 31.746 8.947 26.492 1.00 16.36 129 CYS A O 1
ATOM 857 N N . ASP A 1 152 ? 31.308 11.127 26.159 1.00 16.82 130 ASP A N 1
ATOM 858 C CA . ASP A 1 152 ? 32.221 11.142 25.066 1.00 17.44 130 ASP A CA 1
ATOM 859 C C . ASP A 1 152 ? 33.637 10.914 25.481 1.00 16.35 130 ASP A C 1
ATOM 860 O O . ASP A 1 152 ? 34.335 10.165 24.804 1.00 17.80 130 ASP A O 1
ATOM 865 N N . PHE A 1 153 ? 34.073 11.507 26.582 1.00 13.81 131 PHE A N 1
ATOM 866 C CA . PHE A 1 153 ? 35.405 11.257 27.053 1.00 13.05 131 PHE A CA 1
ATOM 867 C C . PHE A 1 153 ? 35.512 11.665 28.549 1.00 12.80 131 PHE A C 1
ATOM 868 O O . PHE A 1 153 ? 34.601 12.271 29.058 1.00 12.09 131 PHE A O 1
ATOM 876 N N . ILE A 1 154 ? 36.627 11.315 29.189 1.00 12.17 132 ILE A N 1
ATOM 877 C CA . ILE A 1 154 ? 36.823 11.517 30.578 1.00 12.34 132 ILE A CA 1
ATOM 878 C C . ILE A 1 154 ? 38.061 12.340 30.819 1.00 12.47 132 ILE A C 1
ATOM 879 O O . ILE A 1 154 ? 39.127 12.061 30.264 1.00 11.52 132 ILE A O 1
ATOM 884 N N . ILE A 1 155 ? 37.889 13.384 31.627 1.00 12.69 133 ILE A N 1
ATOM 885 C CA . ILE A 1 155 ? 38.983 14.176 32.146 1.00 13.11 133 ILE A CA 1
ATOM 886 C C . ILE A 1 155 ? 39.070 13.870 33.626 1.00 13.75 133 ILE A C 1
ATOM 887 O O . ILE A 1 155 ? 38.082 13.989 34.384 1.00 12.57 133 ILE A O 1
ATOM 892 N N . ALA A 1 156 ? 40.268 13.460 34.051 1.00 14.41 134 ALA A N 1
ATOM 893 C CA . ALA A 1 156 ? 40.481 13.076 35.446 1.00 13.95 134 ALA A CA 1
ATOM 894 C C . ALA A 1 156 ? 41.415 14.023 36.172 1.00 14.80 134 ALA A C 1
ATOM 895 O O . ALA A 1 156 ? 42.387 14.503 35.631 1.00 14.15 134 ALA A O 1
ATOM 897 N N . ASN A 1 157 ? 41.124 14.235 37.445 1.00 15.66 135 ASN A N 1
ATOM 898 C CA . ASN A 1 157 ? 42.030 14.880 38.355 1.00 16.58 135 ASN A CA 1
ATOM 899 C C . ASN A 1 157 ? 43.185 13.910 38.585 1.00 17.40 135 ASN A C 1
ATOM 900 O O . ASN A 1 157 ? 43.003 12.711 38.702 1.00 16.64 135 ASN A O 1
ATOM 905 N N . GLU A 1 158 ? 44.365 14.435 38.626 1.00 19.52 136 GLU A N 1
ATOM 906 C CA . GLU A 1 158 ? 45.548 13.659 38.909 1.00 23.57 136 GLU A CA 1
ATOM 907 C C . GLU A 1 158 ? 45.477 12.775 40.150 1.00 22.13 136 GLU A C 1
ATOM 908 O O . GLU A 1 158 ? 46.067 11.709 40.185 1.00 22.10 136 GLU A O 1
ATOM 914 N N . ARG A 1 159 ? 44.793 13.213 41.175 1.00 21.95 137 ARG A N 1
ATOM 915 C CA . ARG A 1 159 ? 44.682 12.379 42.359 1.00 22.73 137 ARG A CA 1
ATOM 916 C C . ARG A 1 159 ? 43.593 11.334 42.255 1.00 21.05 137 ARG A C 1
ATOM 917 O O . ARG A 1 159 ? 43.407 10.591 43.181 1.00 22.37 137 ARG A O 1
ATOM 925 N N . ALA A 1 160 ? 42.813 11.310 41.184 1.00 19.51 138 ALA A N 1
ATOM 926 C CA . ALA A 1 160 ? 41.748 10.289 41.041 1.00 18.63 138 ALA A CA 1
ATOM 927 C C . ALA A 1 160 ? 42.312 8.885 40.924 1.00 17.71 138 ALA A C 1
ATOM 928 O O . ALA A 1 160 ? 43.490 8.712 40.552 1.00 19.02 138 ALA A O 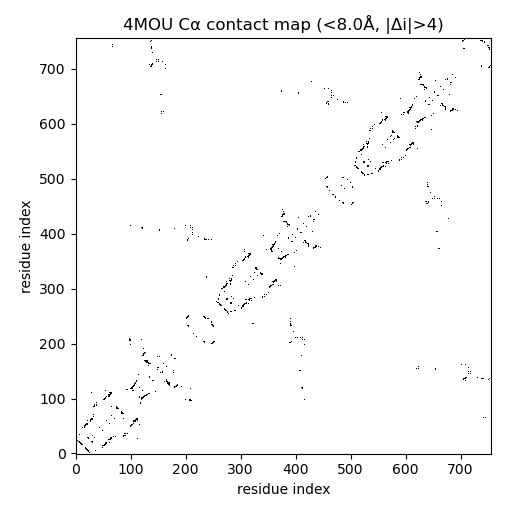1
ATOM 930 N N . VAL A 1 161 ? 41.519 7.904 41.291 1.00 16.84 139 VAL A N 1
ATOM 931 C CA . VAL A 1 161 ? 41.891 6.501 41.121 1.00 17.50 139 VAL A CA 1
ATOM 932 C C . VAL A 1 161 ? 40.741 5.763 40.393 1.00 17.69 139 VAL A C 1
ATOM 933 O O . VAL A 1 161 ? 39.568 6.102 40.577 1.00 15.92 139 VAL A O 1
ATOM 937 N N . ILE A 1 162 ? 41.137 4.809 39.550 1.00 18.15 140 ILE A N 1
ATOM 938 C CA . ILE A 1 162 ? 40.210 4.061 38.745 1.00 19.07 140 ILE A CA 1
ATOM 939 C C . ILE A 1 162 ? 40.506 2.614 38.817 1.00 18.84 140 ILE A C 1
ATOM 940 O O . ILE A 1 162 ? 41.632 2.186 38.609 1.00 19.24 140 ILE A O 1
ATOM 945 N N . GLY A 1 163 ? 39.505 1.858 39.207 1.00 19.62 141 GLY A N 1
ATOM 946 C CA . GLY A 1 163 ? 39.594 0.401 39.164 1.00 20.07 141 GLY A CA 1
ATOM 947 C C . GLY A 1 163 ? 38.321 -0.261 38.675 1.00 19.05 141 GLY A C 1
ATOM 948 O O . GLY A 1 163 ? 37.232 0.099 39.135 1.00 21.21 141 GLY A O 1
ATOM 949 N N . LEU A 1 164 ? 38.455 -1.262 37.832 1.00 17.92 142 LEU A N 1
ATOM 950 C CA . LEU A 1 164 ? 37.314 -2.041 37.412 1.00 18.72 142 LEU A CA 1
ATOM 951 C C . LEU A 1 164 ? 37.380 -3.389 38.156 1.00 19.75 142 LEU A C 1
ATOM 952 O O . LEU A 1 164 ? 38.192 -4.235 37.836 1.00 19.23 142 LEU A O 1
ATOM 957 N N . THR A 1 165 ? 36.482 -3.576 39.122 1.00 19.63 143 THR A N 1
ATOM 958 C CA . THR A 1 165 ? 36.633 -4.632 40.142 1.00 21.12 143 THR A CA 1
ATOM 959 C C . THR A 1 165 ? 35.660 -5.825 40.102 1.00 19.75 143 THR A C 1
ATOM 960 O O . THR A 1 165 ? 35.435 -6.432 41.119 1.00 20.78 143 THR A O 1
ATOM 964 N N . PRO A 1 166 ? 35.057 -6.167 38.951 1.00 19.89 144 PRO A N 1
ATOM 965 C CA . PRO A 1 166 ? 34.131 -7.319 39.011 1.00 20.03 144 PRO A CA 1
ATOM 966 C C . PRO A 1 166 ? 34.789 -8.600 39.564 1.00 19.47 144 PRO A C 1
ATOM 967 O O . PRO A 1 166 ? 34.151 -9.378 40.211 1.00 19.51 144 PRO A O 1
ATOM 971 N N . ALA A 1 167 ? 36.067 -8.803 39.306 1.00 19.36 145 ALA A N 1
ATOM 972 C CA . ALA A 1 167 ? 36.736 -9.999 39.720 1.00 19.79 145 ALA A CA 1
ATOM 973 C C . ALA A 1 167 ? 36.993 -10.045 41.230 1.00 20.74 145 ALA A C 1
ATOM 974 O O . ALA A 1 167 ? 37.292 -11.082 41.767 1.00 21.74 145 ALA A O 1
ATOM 976 N N . LYS A 1 168 ? 36.944 -8.912 41.905 1.00 22.36 146 LYS A N 1
ATOM 977 C CA . LYS A 1 168 ? 36.971 -8.897 43.372 1.00 22.35 146 LYS A CA 1
ATOM 978 C C . LYS A 1 168 ? 35.673 -9.255 44.007 1.00 23.06 146 LYS A C 1
ATOM 979 O O . LYS A 1 168 ? 35.647 -9.465 45.212 1.00 25.45 146 LYS A O 1
ATOM 985 N N . ILE A 1 169 ? 34.601 -9.285 43.233 1.00 22.98 147 ILE A N 1
ATOM 986 C CA . ILE A 1 169 ? 33.258 -9.493 43.744 1.00 25.06 147 ILE A CA 1
ATOM 987 C C . ILE A 1 169 ? 32.642 -10.790 43.218 1.00 23.37 147 ILE A C 1
ATOM 988 O O . ILE A 1 169 ? 31.612 -11.207 43.722 1.00 24.14 147 ILE A O 1
ATOM 993 N N . GLY A 1 170 ? 33.235 -11.426 42.215 1.00 21.66 148 GLY A N 1
ATOM 994 C CA . GLY A 1 170 ? 32.656 -12.665 41.666 1.00 21.11 148 GLY A CA 1
ATOM 995 C C . GLY A 1 170 ? 31.602 -12.440 40.606 1.00 20.02 148 GLY A C 1
ATOM 996 O O . GLY A 1 170 ? 30.843 -13.329 40.299 1.00 19.96 148 GLY A O 1
ATOM 997 N N . ILE A 1 171 ? 31.572 -11.258 40.007 1.00 20.29 149 ILE A N 1
ATOM 998 C CA . ILE A 1 171 ? 30.626 -10.972 38.903 1.00 21.00 149 ILE A CA 1
ATOM 999 C C . ILE A 1 171 ? 31.365 -10.766 37.594 1.00 21.57 149 ILE A C 1
ATOM 1000 O O . ILE A 1 171 ? 32.554 -10.971 37.503 1.00 20.89 149 ILE A O 1
ATOM 1005 N N . ILE A 1 172 ? 30.645 -10.295 36.584 1.00 21.80 150 ILE A N 1
ATOM 1006 C CA . ILE A 1 172 ? 31.163 -10.071 35.270 1.00 23.50 150 ILE A CA 1
ATOM 1007 C C . ILE A 1 172 ? 30.853 -8.616 34.914 1.00 22.61 150 ILE A C 1
ATOM 1008 O O . ILE A 1 172 ? 29.789 -8.142 35.231 1.00 21.61 150 ILE A O 1
ATOM 1013 N N . TYR A 1 173 ? 31.771 -7.936 34.258 1.00 20.16 151 TYR A N 1
ATOM 1014 C CA . TYR A 1 173 ? 31.500 -6.590 33.831 1.00 20.67 151 TYR A CA 1
ATOM 1015 C C . TYR A 1 173 ? 30.403 -6.682 32.772 1.00 19.97 151 TYR A C 1
ATOM 1016 O O . TYR A 1 173 ? 30.447 -7.498 31.907 1.00 21.46 151 TYR A O 1
ATOM 1025 N N . PRO A 1 174 ? 29.362 -5.893 32.883 1.00 20.30 152 PRO A N 1
ATOM 1026 C CA . PRO A 1 174 ? 28.294 -5.942 31.884 1.00 20.15 152 PRO A CA 1
ATOM 1027 C C . PRO A 1 174 ? 28.789 -5.747 30.450 1.00 20.79 152 PRO A C 1
ATOM 1028 O O . PRO A 1 174 ? 29.763 -5.025 30.207 1.00 19.37 152 PRO A O 1
ATOM 1032 N N . ARG A 1 175 ? 28.097 -6.366 29.512 1.00 21.06 153 ARG A N 1
ATOM 1033 C CA . ARG A 1 175 ? 28.540 -6.388 28.179 1.00 21.88 153 ARG A CA 1
ATOM 1034 C C . ARG A 1 175 ? 28.862 -5.044 27.505 1.00 22.69 153 ARG A C 1
ATOM 1035 O O . ARG A 1 175 ? 29.875 -4.931 26.823 1.00 22.31 153 ARG A O 1
ATOM 1043 N N . PRO A 1 176 ? 27.974 -4.057 27.628 1.00 23.73 154 PRO A N 1
ATOM 1044 C CA . PRO A 1 176 ? 28.322 -2.787 26.965 1.00 22.69 154 PRO A CA 1
ATOM 1045 C C . PRO A 1 176 ? 29.602 -2.188 27.517 1.00 21.89 154 PRO A C 1
ATOM 1046 O O . PRO A 1 176 ? 30.381 -1.614 26.756 1.00 22.03 154 PRO A O 1
ATOM 1050 N N . GLY A 1 177 ? 29.846 -2.354 28.818 1.00 19.02 155 GLY A N 1
ATOM 1051 C CA . GLY A 1 177 ? 31.049 -1.861 29.424 1.00 18.04 155 GLY A CA 1
ATOM 1052 C C . GLY A 1 177 ? 32.270 -2.658 28.977 1.00 18.50 155 GLY A C 1
ATOM 1053 O O . GLY A 1 177 ? 33.349 -2.092 28.688 1.00 18.63 155 GLY A O 1
ATOM 1054 N N . LEU A 1 178 ? 32.106 -3.966 28.889 1.00 18.02 156 LEU A N 1
ATOM 1055 C CA . LEU A 1 178 ? 33.217 -4.804 28.594 1.00 19.13 156 LEU A CA 1
ATOM 1056 C C . LEU A 1 178 ? 33.656 -4.538 27.179 1.00 18.65 156 LEU A C 1
ATOM 1057 O O . LEU A 1 178 ? 34.837 -4.413 26.912 1.00 17.55 156 LEU A O 1
ATOM 1062 N N . GLU A 1 179 ? 32.690 -4.433 26.284 1.00 19.16 157 GLU A N 1
ATOM 1063 C CA . GLU A 1 179 ? 33.016 -4.222 24.900 1.00 19.69 157 GLU A CA 1
ATOM 1064 C C . GLU A 1 179 ? 33.617 -2.855 24.678 1.00 17.17 157 GLU A C 1
ATOM 1065 O O . GLU A 1 179 ? 34.569 -2.735 23.963 1.00 16.20 157 GLU A O 1
ATOM 1071 N N . ARG A 1 180 ? 33.056 -1.837 25.304 1.00 16.13 158 ARG A N 1
ATOM 1072 C CA . ARG A 1 180 ? 33.618 -0.517 25.234 1.00 15.45 158 ARG A CA 1
ATOM 1073 C C . ARG A 1 180 ? 35.065 -0.512 25.743 1.00 15.59 158 ARG A C 1
ATOM 1074 O O . ARG A 1 180 ? 35.941 -0.007 25.085 1.00 16.88 158 ARG A O 1
ATOM 1082 N N . LEU A 1 181 ? 35.342 -1.215 26.823 1.00 15.34 159 LEU A N 1
ATOM 1083 C CA . LEU A 1 181 ? 36.684 -1.283 27.361 1.00 15.54 159 LEU A CA 1
ATOM 1084 C C . LEU A 1 181 ? 37.633 -1.911 26.380 1.00 16.57 159 LEU A C 1
ATOM 1085 O O . LEU A 1 181 ? 38.705 -1.363 26.069 1.00 16.20 159 LEU A O 1
ATOM 1090 N N . VAL A 1 182 ? 37.210 -3.028 25.820 1.00 17.59 160 VAL A N 1
ATOM 1091 C CA . VAL A 1 182 ? 38.038 -3.709 24.893 1.00 19.12 160 VAL A CA 1
ATOM 1092 C C . VAL A 1 182 ? 38.384 -2.794 23.716 1.00 20.63 160 VAL A C 1
ATOM 1093 O O . VAL A 1 182 ? 39.539 -2.757 23.254 1.00 19.99 160 VAL A O 1
ATOM 1097 N N . ARG A 1 183 ? 37.399 -2.049 23.229 1.00 21.75 161 ARG A N 1
ATOM 1098 C CA . ARG A 1 183 ? 37.641 -1.182 22.111 1.00 22.59 161 ARG A CA 1
ATOM 1099 C C . ARG A 1 183 ? 38.470 0.024 22.457 1.00 21.52 161 ARG A C 1
ATOM 1100 O O . ARG A 1 183 ? 39.145 0.515 21.604 1.00 23.99 161 ARG A O 1
ATOM 1108 N N . LEU A 1 184 ? 38.338 0.581 23.645 1.00 20.38 162 LEU A N 1
ATOM 1109 C CA . LEU A 1 184 ? 39.141 1.708 24.029 1.00 20.49 162 LEU A CA 1
ATOM 1110 C C . LEU A 1 184 ? 40.566 1.378 24.388 1.00 18.86 162 LEU A C 1
ATOM 1111 O O . LEU A 1 184 ? 41.413 2.196 24.140 1.00 18.81 162 LEU A O 1
ATOM 1116 N N . VAL A 1 185 ? 40.821 0.273 25.065 1.00 16.83 163 VAL A N 1
ATOM 1117 C CA . VAL A 1 185 ? 42.169 0.009 25.508 1.00 16.23 163 VAL A CA 1
ATOM 1118 C C . VAL A 1 185 ? 42.878 -1.165 24.846 1.00 15.65 163 VAL A C 1
ATOM 1119 O O . VAL A 1 185 ? 44.016 -1.374 25.135 1.00 15.17 163 VAL A O 1
ATOM 1123 N N . GLY A 1 186 ? 42.190 -1.938 24.014 1.00 15.80 164 GLY A N 1
ATOM 1124 C CA . GLY A 1 186 ? 42.743 -3.153 23.411 1.00 16.18 164 GLY A CA 1
ATOM 1125 C C . GLY A 1 186 ? 42.597 -4.360 24.309 1.00 16.81 164 GLY A C 1
ATOM 1126 O O . GLY A 1 186 ? 42.379 -4.221 25.529 1.00 17.26 164 GLY A O 1
ATOM 1127 N N . HIS A 1 187 ? 42.700 -5.532 23.724 1.00 17.02 165 HIS A N 1
ATOM 1128 C CA . HIS A 1 187 ? 42.433 -6.788 24.435 1.00 18.34 165 HIS A CA 1
ATOM 1129 C C . HIS A 1 187 ? 43.390 -7.046 25.614 1.00 17.39 165 HIS A C 1
ATOM 1130 O O . HIS A 1 187 ? 42.963 -7.572 26.636 1.00 17.50 165 HIS A O 1
ATOM 1137 N N . ALA A 1 188 ? 44.666 -6.720 25.464 1.00 16.02 166 ALA A N 1
ATOM 1138 C CA . ALA A 1 188 ? 45.610 -7.079 26.467 1.00 15.57 166 ALA A CA 1
ATOM 1139 C C . ALA A 1 188 ? 45.417 -6.196 27.688 1.00 15.14 166 ALA A C 1
ATOM 1140 O O . ALA A 1 188 ? 45.383 -6.702 28.808 1.00 14.56 166 ALA A O 1
ATOM 1142 N N . ASN A 1 189 ? 45.279 -4.882 27.485 1.00 14.92 167 ASN A N 1
ATOM 1143 C CA . ASN A 1 189 ? 45.100 -3.963 28.589 1.00 14.93 167 ASN A CA 1
ATOM 1144 C C . ASN A 1 189 ? 43.754 -4.197 29.269 1.00 14.76 167 ASN A C 1
ATOM 1145 O O . ASN A 1 189 ? 43.675 -4.075 30.479 1.00 15.25 167 ASN A O 1
ATOM 1150 N N . ALA A 1 190 ? 42.729 -4.555 28.514 1.00 14.08 168 ALA A N 1
ATOM 1151 C CA . ALA A 1 190 ? 41.462 -4.910 29.105 1.00 13.61 168 ALA A CA 1
ATOM 1152 C C . ALA A 1 190 ? 41.577 -6.110 30.024 1.00 13.99 168 ALA A C 1
ATOM 1153 O O . ALA A 1 190 ? 41.003 -6.077 31.094 1.00 14.23 168 ALA A O 1
ATOM 1155 N N . LYS A 1 191 ? 42.328 -7.149 29.647 1.00 14.20 169 LYS A N 1
ATOM 1156 C CA . LYS A 1 191 ? 42.524 -8.276 30.536 1.00 14.38 169 LYS A CA 1
ATOM 1157 C C . LYS A 1 191 ? 43.387 -7.962 31.721 1.00 14.44 169 LYS A C 1
ATOM 1158 O O . LYS A 1 191 ? 43.105 -8.404 32.823 1.00 14.38 169 LYS A O 1
ATOM 1164 N N . TYR A 1 192 ? 44.368 -7.113 31.560 1.00 14.64 170 TYR A N 1
ATOM 1165 C CA . TYR A 1 192 ? 45.150 -6.662 32.709 1.00 15.39 170 TYR A CA 1
ATOM 1166 C C . TYR A 1 192 ? 44.252 -5.937 33.689 1.00 15.27 170 TYR A C 1
ATOM 1167 O O . TYR A 1 192 ? 44.223 -6.226 34.860 1.00 15.47 170 TYR A O 1
ATOM 1176 N N . ILE A 1 193 ? 43.452 -5.022 33.187 1.00 15.21 171 ILE A N 1
ATOM 1177 C CA . ILE A 1 193 ? 42.544 -4.297 34.045 1.00 15.34 171 ILE A CA 1
ATOM 1178 C C . ILE A 1 193 ? 41.482 -5.199 34.721 1.00 16.06 171 ILE A C 1
ATOM 1179 O O . ILE A 1 193 ? 41.271 -5.108 35.900 1.00 17.10 171 ILE A O 1
ATOM 1184 N N . LEU A 1 194 ? 40.815 -6.063 33.968 1.00 16.51 172 LEU A N 1
ATOM 1185 C CA . LEU A 1 194 ? 39.732 -6.827 34.506 1.00 16.75 172 LEU A CA 1
ATOM 1186 C C . LEU A 1 194 ? 40.161 -8.030 35.308 1.00 17.49 172 LEU A C 1
ATOM 1187 O O . LEU A 1 194 ? 39.510 -8.341 36.310 1.00 17.48 172 LEU A O 1
ATOM 1192 N N . LEU A 1 195 ? 41.187 -8.741 34.881 1.00 17.56 173 LEU A N 1
ATOM 1193 C CA . LEU A 1 195 ? 41.614 -9.920 35.607 1.00 18.01 173 LEU A CA 1
ATOM 1194 C C . LEU A 1 195 ? 42.282 -9.566 36.919 1.00 18.56 173 LEU A C 1
ATOM 1195 O O . LEU A 1 195 ? 42.087 -10.281 37.895 1.00 17.92 173 LEU A O 1
ATOM 1200 N N . THR A 1 196 ? 43.050 -8.493 36.995 1.00 18.57 174 THR A N 1
ATOM 1201 C CA . THR A 1 196 ? 43.627 -8.127 38.306 1.00 18.32 174 THR A CA 1
ATOM 1202 C C . THR A 1 196 ? 42.653 -7.343 39.163 1.00 19.50 174 THR A C 1
ATOM 1203 O O . THR A 1 196 ? 42.710 -7.371 40.382 1.00 19.41 174 THR A O 1
ATOM 1207 N N . GLY A 1 197 ? 41.761 -6.565 38.551 1.00 20.44 175 GLY A N 1
ATOM 1208 C CA . GLY A 1 197 ? 40.871 -5.682 39.378 1.00 20.58 175 GLY A CA 1
ATOM 1209 C C . GLY A 1 197 ? 41.671 -4.661 40.188 1.00 21.58 175 GLY A C 1
ATOM 1210 O O . GLY A 1 197 ? 41.238 -4.123 41.160 1.00 21.46 175 GLY A O 1
ATOM 1211 N N . GLN A 1 198 ? 42.859 -4.380 39.742 1.00 22.69 176 GLN A N 1
ATOM 1212 C CA . GLN A 1 198 ? 43.692 -3.410 40.395 1.00 25.50 176 GLN A CA 1
ATOM 1213 C C . GLN A 1 198 ? 43.144 -1.978 40.322 1.00 23.50 176 GLN A C 1
ATOM 1214 O O . GLN A 1 198 ? 42.435 -1.581 39.380 1.00 22.66 176 GLN A O 1
ATOM 1220 N N . THR A 1 199 ? 43.537 -1.182 41.287 1.00 21.21 177 THR A N 1
ATOM 1221 C CA . THR A 1 199 ? 43.224 0.235 41.311 1.00 20.03 177 THR A CA 1
ATOM 1222 C C . THR A 1 199 ? 44.390 0.996 40.708 1.00 18.94 177 THR A C 1
ATOM 1223 O O . THR A 1 199 ? 45.515 0.806 41.105 1.00 17.23 177 THR A O 1
ATOM 1227 N N . PHE A 1 200 ? 44.120 1.846 39.738 1.00 17.08 178 PHE A N 1
ATOM 1228 C CA . PHE A 1 200 ? 45.178 2.558 39.061 1.00 17.02 178 PHE A CA 1
ATOM 1229 C C . PHE A 1 200 ? 45.074 4.021 39.400 1.00 17.01 178 PHE A C 1
ATOM 1230 O O . PHE A 1 200 ? 43.977 4.551 39.526 1.00 17.49 178 PHE A O 1
ATOM 1238 N N . SER A 1 201 ? 46.206 4.687 39.472 1.00 17.01 179 SER A N 1
ATOM 1239 C CA . SER A 1 201 ? 46.225 6.116 39.558 1.00 17.78 179 SER A CA 1
ATOM 1240 C C . SER A 1 201 ? 45.748 6.717 38.218 1.00 17.76 179 SER A C 1
ATOM 1241 O O . SER A 1 201 ? 45.754 6.057 37.178 1.00 19.18 179 SER A O 1
ATOM 1244 N N . ALA A 1 202 ? 45.441 7.989 38.229 1.00 17.50 180 ALA A N 1
ATOM 1245 C CA . ALA A 1 202 ? 44.935 8.630 37.048 1.00 17.32 180 ALA A CA 1
ATOM 1246 C C . ALA A 1 202 ? 45.991 8.604 35.974 1.00 18.09 180 ALA A C 1
ATOM 1247 O O . ALA A 1 202 ? 45.668 8.348 34.846 1.00 16.93 180 ALA A O 1
ATOM 1249 N N . PRO A 1 203 ? 47.254 8.908 36.298 1.00 19.51 181 PRO A N 1
ATOM 1250 C CA . PRO A 1 203 ? 48.234 8.869 35.190 1.00 19.79 181 PRO A CA 1
ATOM 1251 C C . PRO A 1 203 ? 48.385 7.440 34.615 1.00 19.95 181 PRO A C 1
ATOM 1252 O O . PRO A 1 203 ? 48.529 7.292 33.432 1.00 19.68 181 PRO A O 1
ATOM 1256 N N . GLU A 1 204 ? 48.284 6.396 35.432 1.00 20.29 182 GLU A N 1
ATOM 1257 C CA . GLU A 1 204 ? 48.277 5.025 34.895 1.00 20.10 182 GLU A CA 1
ATOM 1258 C C . GLU A 1 204 ? 47.053 4.749 34.040 1.00 18.83 182 GLU A C 1
ATOM 1259 O O . GLU A 1 204 ? 47.121 4.081 33.033 1.00 17.19 182 GLU A O 1
ATOM 1265 N N . ALA A 1 205 ? 45.901 5.189 34.516 1.00 18.34 183 ALA A N 1
ATOM 1266 C CA . ALA A 1 205 ? 44.691 4.966 33.787 1.00 18.25 183 ALA A CA 1
ATOM 1267 C C . ALA A 1 205 ? 44.765 5.635 32.423 1.00 18.08 183 ALA A C 1
ATOM 1268 O O . ALA A 1 205 ? 44.332 5.100 31.433 1.00 18.17 183 ALA A O 1
ATOM 1270 N N . ARG A 1 206 ? 45.374 6.788 32.388 1.00 18.42 184 ARG A N 1
ATOM 1271 C CA . ARG A 1 206 ? 45.589 7.443 31.153 1.00 19.96 184 ARG A CA 1
ATOM 1272 C C . ARG A 1 206 ? 46.534 6.672 30.239 1.00 19.14 184 ARG A C 1
ATOM 1273 O O . ARG A 1 206 ? 46.262 6.555 29.046 1.00 19.89 184 ARG A O 1
ATOM 1281 N N . ALA A 1 207 ? 47.645 6.189 30.755 1.00 18.18 185 ALA A N 1
ATOM 1282 C CA . ALA A 1 207 ? 48.596 5.404 29.961 1.00 18.32 185 ALA A CA 1
ATOM 1283 C C . ALA A 1 207 ? 47.908 4.169 29.366 1.00 18.12 185 ALA A C 1
ATOM 1284 O O . ALA A 1 207 ? 48.212 3.800 28.305 1.00 17.36 185 ALA A O 1
ATOM 1286 N N . LEU A 1 208 ? 46.946 3.560 30.078 1.00 17.33 186 LEU A N 1
ATOM 1287 C CA . LEU A 1 208 ? 46.211 2.432 29.584 1.00 16.82 186 LEU A CA 1
ATOM 1288 C C . LEU A 1 208 ? 45.106 2.777 28.604 1.00 17.19 186 LEU A C 1
ATOM 1289 O O . LEU A 1 208 ? 44.594 1.864 27.958 1.00 17.05 186 LEU A O 1
ATOM 1294 N N . GLY A 1 209 ? 44.715 4.051 28.513 1.00 16.47 187 GLY A N 1
ATOM 1295 C CA . GLY A 1 209 ? 43.627 4.448 27.655 1.00 16.36 187 GLY A CA 1
ATOM 1296 C C . GLY A 1 209 ? 42.258 4.598 28.330 1.00 16.27 187 GLY A C 1
ATOM 1297 O O . GLY A 1 209 ? 41.262 4.913 27.666 1.00 16.85 187 GLY A O 1
ATOM 1298 N N . LEU A 1 210 ? 42.175 4.441 29.635 1.00 15.87 188 LEU A N 1
ATOM 1299 C CA . LEU A 1 210 ? 40.904 4.549 30.316 1.00 15.70 188 LEU A CA 1
ATOM 1300 C C . LEU A 1 210 ? 40.338 5.966 30.470 1.00 15.06 188 LEU A C 1
ATOM 1301 O O . LEU A 1 210 ? 39.155 6.132 30.671 1.00 14.09 188 LEU A O 1
ATOM 1306 N N . VAL A 1 211 ? 41.193 6.967 30.421 1.00 14.88 189 VAL A N 1
ATOM 1307 C CA . VAL A 1 211 ? 40.731 8.341 30.414 1.00 14.83 189 VAL A CA 1
ATOM 1308 C C . VAL A 1 211 ? 41.509 9.097 29.386 1.00 14.66 189 VAL A C 1
ATOM 1309 O O . VAL A 1 211 ? 42.601 8.727 29.078 1.00 14.57 189 VAL A O 1
ATOM 1313 N N . ALA A 1 212 ? 40.956 10.209 28.934 1.00 14.62 190 ALA A N 1
ATOM 1314 C CA . ALA A 1 212 ? 41.521 10.963 27.845 1.00 15.56 190 ALA A CA 1
ATOM 1315 C C . ALA A 1 212 ? 42.552 11.966 28.265 1.00 17.08 190 ALA A C 1
ATOM 1316 O O . ALA A 1 212 ? 43.403 12.318 27.475 1.00 18.93 190 ALA A O 1
ATOM 1318 N N . ASP A 1 213 ? 42.405 12.535 29.449 1.00 18.54 191 ASP A N 1
ATOM 1319 C CA . ASP A 1 213 ? 43.389 13.444 29.978 1.00 19.24 191 ASP A CA 1
ATOM 1320 C C . ASP A 1 213 ? 43.356 13.471 31.476 1.00 17.69 191 ASP A C 1
ATOM 1321 O O . ASP A 1 213 ? 42.383 13.120 32.090 1.00 16.41 191 ASP A O 1
ATOM 1326 N N . VAL A 1 214 ? 44.459 13.939 32.016 1.00 17.27 192 VAL A N 1
ATOM 1327 C CA . VAL A 1 214 ? 44.698 14.061 33.419 1.00 17.79 192 VAL A CA 1
ATOM 1328 C C . VAL A 1 214 ? 45.170 15.469 33.722 1.00 18.85 192 VAL A C 1
ATOM 1329 O O . VAL A 1 214 ? 46.026 15.945 33.065 1.00 19.59 192 VAL A O 1
ATOM 1333 N N . VAL A 1 215 ? 44.625 16.114 34.731 1.00 20.05 193 VAL A N 1
ATOM 1334 C CA . VAL A 1 215 ? 44.956 17.463 35.063 1.00 21.90 193 VAL A CA 1
ATOM 1335 C C . VAL A 1 215 ? 45.428 17.515 36.502 1.00 22.90 193 VAL A C 1
ATOM 1336 O O . VAL A 1 215 ? 44.768 16.976 37.360 1.00 21.01 193 VAL A O 1
ATOM 1340 N N . PRO A 1 216 ? 46.520 18.242 36.786 1.00 24.36 194 PRO A N 1
ATOM 1341 C CA . PRO A 1 216 ? 46.963 18.389 38.188 1.00 25.50 194 PRO A CA 1
ATOM 1342 C C . PRO A 1 216 ? 45.859 18.952 39.042 1.00 25.82 194 PRO A C 1
ATOM 1343 O O . PRO A 1 216 ? 45.021 19.757 38.593 1.00 26.65 194 PRO A O 1
ATOM 1347 N N . SER A 1 217 ? 45.870 18.531 40.265 1.00 24.86 195 SER A N 1
ATOM 1348 C CA . SER A 1 217 ? 44.832 18.851 41.191 1.00 28.44 195 SER A CA 1
ATOM 1349 C C . SER A 1 217 ? 44.663 20.368 41.435 1.00 28.01 195 SER A C 1
ATOM 1350 O O . SER A 1 217 ? 43.571 20.870 41.530 1.00 27.03 195 SER A O 1
ATOM 1353 N N . GLU A 1 218 ? 45.761 21.090 41.523 1.00 28.88 196 GLU A N 1
ATOM 1354 C CA . GLU A 1 218 ? 45.704 22.529 41.799 1.00 30.88 196 GLU A CA 1
ATOM 1355 C C . GLU A 1 218 ? 45.009 23.287 40.671 1.00 28.46 196 GLU A C 1
ATOM 1356 O O . GLU A 1 218 ? 44.445 24.332 40.895 1.00 28.17 196 GLU A O 1
ATOM 1362 N N . SER A 1 219 ? 45.021 22.773 39.452 1.00 26.31 197 SER A N 1
ATOM 1363 C CA . SER A 1 219 ? 44.383 23.480 38.348 1.00 25.41 197 SER A CA 1
ATOM 1364 C C . SER A 1 219 ? 43.199 22.719 37.715 1.00 24.44 197 SER A C 1
ATOM 1365 O O . SER A 1 219 ? 42.674 23.122 36.703 1.00 22.25 197 SER A O 1
ATOM 1368 N N . PHE A 1 220 ? 42.703 21.669 38.377 1.00 23.37 198 PHE A N 1
ATOM 1369 C CA . PHE A 1 220 ? 41.625 20.888 37.833 1.00 22.09 198 PHE A CA 1
ATOM 1370 C C . PHE A 1 220 ? 40.366 21.718 37.580 1.00 21.83 198 PHE A C 1
ATOM 1371 O O . PHE A 1 220 ? 39.726 21.562 36.530 1.00 21.47 198 PHE A O 1
ATOM 1379 N N . GLU A 1 221 ? 39.969 22.568 38.514 1.00 23.56 199 GLU A N 1
ATOM 1380 C CA . GLU A 1 221 ? 38.696 23.281 38.381 1.00 23.75 199 GLU A CA 1
ATOM 1381 C C . GLU A 1 221 ? 38.785 24.262 37.316 1.00 23.56 199 GLU A C 1
ATOM 1382 O O . GLU A 1 221 ? 37.899 24.329 36.443 1.00 23.47 199 GLU A O 1
ATOM 1388 N N . GLU A 1 222 ? 39.852 25.019 37.319 1.00 25.44 200 GLU A N 1
ATOM 1389 C CA . GLU A 1 222 ? 40.036 26.014 36.244 1.00 29.01 200 GLU A CA 1
ATOM 1390 C C . GLU A 1 222 ? 40.086 25.354 34.872 1.00 26.55 200 GLU A C 1
ATOM 1391 O O . GLU A 1 222 ? 39.479 25.817 33.938 1.00 26.74 200 GLU A O 1
ATOM 1397 N N . LYS A 1 223 ? 40.792 24.249 34.738 1.00 25.36 201 LYS A N 1
ATOM 1398 C CA . LYS A 1 223 ? 40.910 23.627 33.421 1.00 25.68 201 LYS A CA 1
ATOM 1399 C C . LYS A 1 223 ? 39.624 22.924 32.965 1.00 22.83 201 LYS A C 1
ATOM 1400 O O . LYS A 1 223 ? 39.294 22.939 31.816 1.00 18.89 201 LYS A O 1
ATOM 1406 N N . CYS A 1 224 ? 38.865 22.349 33.893 1.00 21.87 202 CYS A N 1
ATOM 1407 C CA . CYS A 1 224 ? 37.592 21.802 33.495 1.00 20.95 202 CYS A CA 1
ATOM 1408 C C . CYS A 1 224 ? 36.669 22.953 33.046 1.00 19.81 202 CYS A C 1
ATOM 1409 O O . CYS A 1 224 ? 35.940 22.799 32.096 1.00 18.53 202 CYS A O 1
ATOM 1412 N N . ALA A 1 225 ? 36.672 24.082 33.743 1.00 19.00 203 ALA A N 1
ATOM 1413 C CA . ALA A 1 225 ? 35.767 25.167 33.371 1.00 18.89 203 ALA A CA 1
ATOM 1414 C C . ALA A 1 225 ? 36.140 25.695 31.989 1.00 18.02 203 ALA A C 1
ATOM 1415 O O . ALA A 1 225 ? 35.285 25.987 31.218 1.00 17.75 203 ALA A O 1
ATOM 1417 N N . ALA A 1 226 ? 37.425 25.792 31.704 1.00 17.59 204 ALA A N 1
ATOM 1418 C CA . ALA A 1 226 ? 37.881 26.258 30.398 1.00 17.45 204 ALA A CA 1
ATOM 1419 C C . ALA A 1 226 ? 37.525 25.206 29.346 1.00 17.62 204 ALA A C 1
ATOM 1420 O O . ALA A 1 226 ? 37.097 25.532 28.260 1.00 17.25 204 ALA A O 1
ATOM 1422 N N . LEU A 1 227 ? 37.633 23.936 29.678 1.00 16.99 205 LEU A N 1
ATOM 1423 C CA . LEU A 1 227 ? 37.242 22.942 28.729 1.00 17.50 205 LEU A CA 1
ATOM 1424 C C . LEU A 1 227 ? 35.753 23.067 28.324 1.00 17.70 205 LEU A C 1
ATOM 1425 O O . LEU A 1 227 ? 35.375 23.021 27.149 1.00 16.28 205 LEU A O 1
ATOM 1430 N N . VAL A 1 228 ? 34.911 23.228 29.315 1.00 17.20 206 VAL A N 1
ATOM 1431 C CA . VAL A 1 228 ? 33.494 23.396 29.077 1.00 17.41 206 VAL A CA 1
ATOM 1432 C C . VAL A 1 228 ? 33.189 24.661 28.274 1.00 17.64 206 VAL A C 1
ATOM 1433 O O . VAL A 1 228 ? 32.363 24.624 27.380 1.00 17.30 206 VAL A O 1
ATOM 1437 N N . ARG A 1 229 ? 33.837 25.774 28.598 1.00 18.50 207 ARG A N 1
ATOM 1438 C CA . ARG A 1 229 ? 33.672 26.993 27.824 1.00 20.91 207 ARG A CA 1
ATOM 1439 C C . ARG A 1 229 ? 34.119 26.750 26.377 1.00 21.83 207 ARG A C 1
ATOM 1440 O O . ARG A 1 229 ? 33.482 27.229 25.446 1.00 25.11 207 ARG A O 1
ATOM 1442 N N . SER A 1 230 ? 35.162 25.978 26.158 1.00 21.82 208 SER A N 1
ATOM 1443 C CA . SER A 1 230 ? 35.534 25.627 24.812 1.00 21.48 208 SER A CA 1
ATOM 1444 C C . SER A 1 230 ? 34.453 24.878 24.084 1.00 21.15 208 SER A C 1
ATOM 1445 O O . SER A 1 230 ? 34.144 25.197 22.953 1.00 21.88 208 SER A O 1
ATOM 1448 N N . LEU A 1 231 ? 33.915 23.852 24.689 1.00 20.79 209 LEU A N 1
ATOM 1449 C CA . LEU A 1 231 ? 32.885 23.104 24.027 1.00 20.81 209 LEU A CA 1
ATOM 1450 C C . LEU A 1 231 ? 31.707 23.968 23.719 1.00 21.38 209 LEU A C 1
ATOM 1451 O O . LEU A 1 231 ? 31.012 23.694 22.771 1.00 22.05 209 LEU A O 1
ATOM 1456 N N . ARG A 1 232 ? 31.435 24.984 24.546 1.00 21.08 210 ARG A N 1
ATOM 1457 C CA . ARG A 1 232 ? 30.324 25.873 24.299 1.00 20.76 210 ARG A CA 1
ATOM 1458 C C . ARG A 1 232 ? 30.648 26.895 23.258 1.00 20.73 210 ARG A C 1
ATOM 1459 O O . ARG A 1 232 ? 29.764 27.567 22.797 1.00 22.59 210 ARG A O 1
ATOM 1467 N N . SER A 1 233 ? 31.889 27.010 22.859 1.00 19.62 211 SER A N 1
ATOM 1468 C CA . SER A 1 233 ? 32.277 27.918 21.786 1.00 19.51 211 SER A CA 1
ATOM 1469 C C . SER A 1 233 ? 32.385 27.318 20.451 1.00 19.03 211 SER A C 1
ATOM 1470 O O . SER A 1 233 ? 32.536 28.034 19.482 1.00 19.55 211 SER A O 1
ATOM 1473 N N . ARG A 1 234 ? 32.476 26.006 20.376 1.00 18.20 212 ARG A N 1
ATOM 1474 C CA . ARG A 1 234 ? 32.682 25.345 19.075 1.00 17.71 212 ARG A CA 1
ATOM 1475 C C . ARG A 1 234 ? 31.411 25.297 18.248 1.00 16.25 212 ARG A C 1
ATOM 1476 O O . ARG A 1 234 ? 30.334 25.460 18.759 1.00 15.64 212 ARG A O 1
ATOM 1484 N N . SER A 1 235 ? 31.539 25.003 16.965 1.00 15.66 213 SER A N 1
ATOM 1485 C CA . SER A 1 235 ? 30.363 24.803 16.168 1.00 15.48 213 SER A CA 1
ATOM 1486 C C . SER A 1 235 ? 29.557 23.576 16.608 1.00 14.92 213 SER A C 1
ATOM 1487 O O . SER A 1 235 ? 30.058 22.474 16.686 1.00 15.33 213 SER A O 1
ATOM 1490 N N . ARG A 1 236 ? 28.308 23.768 16.937 1.00 15.03 214 ARG A N 1
ATOM 1491 C CA . ARG A 1 236 ? 27.492 22.618 17.328 1.00 15.16 214 ARG A CA 1
ATOM 1492 C C . ARG A 1 236 ? 27.143 21.710 16.158 1.00 15.12 214 ARG A C 1
ATOM 1493 O O . ARG A 1 236 ? 26.910 20.564 16.332 1.00 15.06 214 ARG A O 1
ATOM 1501 N N . PHE A 1 237 ? 27.068 22.259 14.960 1.00 16.07 215 PHE A N 1
ATOM 1502 C CA . PHE A 1 237 ? 26.940 21.439 13.747 1.00 15.85 215 PHE A CA 1
ATOM 1503 C C . PHE A 1 237 ? 28.108 20.451 13.688 1.00 14.70 215 PHE A C 1
ATOM 1504 O O . PHE A 1 237 ? 27.940 19.283 13.475 1.00 13.82 215 PHE A O 1
ATOM 1512 N N . SER A 1 238 ? 29.316 20.965 13.854 1.00 15.30 216 SER A N 1
ATOM 1513 C CA . SER A 1 238 ? 30.499 20.116 13.811 1.00 15.40 216 SER A CA 1
ATOM 1514 C C . SER A 1 238 ? 30.469 19.044 14.892 1.00 15.95 216 SER A C 1
ATOM 1515 O O . SER A 1 238 ? 30.707 17.889 14.637 1.00 16.06 216 SER A O 1
ATOM 1526 N N . HIS A 1 240 ? 27.908 17.834 16.806 1.00 19.98 218 HIS A N 1
ATOM 1527 C CA . HIS A 1 240 ? 26.836 16.876 16.632 1.00 21.20 218 HIS A CA 1
ATOM 1528 C C . HIS A 1 240 ? 27.177 15.894 15.539 1.00 19.98 218 HIS A C 1
ATOM 1529 O O . HIS A 1 240 ? 27.026 14.701 15.722 1.00 19.81 218 HIS A O 1
ATOM 1536 N N . SER A 1 241 ? 27.604 16.402 14.385 1.00 18.67 219 SER A N 1
ATOM 1537 C CA . SER A 1 241 ? 27.876 15.540 13.276 1.00 18.67 219 SER A CA 1
ATOM 1538 C C . SER A 1 241 ? 28.989 14.567 13.590 1.00 17.39 219 SER A C 1
ATOM 1539 O O . SER A 1 241 ? 28.876 13.384 13.345 1.00 17.39 219 SER A O 1
ATOM 1550 N N . LYS A 1 243 ? 30.360 13.679 16.540 1.00 16.73 221 LYS A N 1
ATOM 1551 C CA . LYS A 1 243 ? 30.017 12.704 17.571 1.00 16.84 221 LYS A CA 1
ATOM 1552 C C . LYS A 1 243 ? 29.281 11.498 16.959 1.00 17.18 221 LYS A C 1
ATOM 1553 O O . LYS A 1 243 ? 29.540 10.329 17.256 1.00 18.67 221 LYS A O 1
ATOM 1559 N N . ARG A 1 244 ? 28.284 11.781 16.181 1.00 16.98 222 ARG A N 1
ATOM 1560 C CA . ARG A 1 244 ? 27.482 10.749 15.596 1.00 19.16 222 ARG A CA 1
ATOM 1561 C C . ARG A 1 244 ? 28.295 9.882 14.608 1.00 18.73 222 ARG A C 1
ATOM 1562 O O . ARG A 1 244 ? 28.189 8.664 14.633 1.00 17.70 222 ARG A O 1
ATOM 1570 N N . LEU A 1 245 ? 29.128 10.516 13.766 1.00 16.82 223 LEU A N 1
ATOM 1571 C CA . LEU A 1 245 ? 29.948 9.744 12.822 1.00 16.14 223 LEU A CA 1
ATOM 1572 C C . LEU A 1 245 ? 31.021 8.906 13.512 1.00 16.32 223 LEU A C 1
ATOM 1573 O O . LEU A 1 245 ? 31.272 7.767 13.107 1.00 16.31 223 LEU A O 1
ATOM 1578 N N . VAL A 1 246 ? 31.652 9.452 14.564 1.00 15.03 224 VAL A N 1
ATOM 1579 C CA . VAL A 1 246 ? 32.542 8.652 15.349 1.00 15.99 224 VAL A CA 1
ATOM 1580 C C . VAL A 1 246 ? 31.808 7.465 15.930 1.00 17.95 224 VAL A C 1
ATOM 1581 O O . VAL A 1 246 ? 32.287 6.341 15.817 1.00 20.19 224 VAL A O 1
ATOM 1585 N N . ASP A 1 247 ? 30.642 7.672 16.541 1.00 19.65 225 ASP A N 1
ATOM 1586 C CA . ASP A 1 247 ? 29.935 6.563 17.186 1.00 21.48 225 ASP A CA 1
ATOM 1587 C C . ASP A 1 247 ? 29.511 5.527 16.159 1.00 22.12 225 ASP A C 1
ATOM 1588 O O . ASP A 1 247 ? 29.353 4.395 16.510 1.00 21.16 225 ASP A O 1
ATOM 1593 N N . LEU A 1 248 ? 29.290 5.910 14.902 1.00 22.51 226 LEU A N 1
ATOM 1594 C CA . LEU A 1 248 ? 28.918 4.921 13.876 1.00 26.86 226 LEU A CA 1
ATOM 1595 C C . LEU A 1 248 ? 30.126 4.161 13.293 1.00 26.78 226 LEU A C 1
ATOM 1596 O O . LEU A 1 248 ? 29.948 3.149 12.662 1.00 29.36 226 LEU A O 1
ATOM 1601 N N . THR A 1 249 ? 31.337 4.644 13.503 1.00 29.47 227 THR A N 1
ATOM 1602 C CA . THR A 1 249 ? 32.530 4.063 12.848 1.00 29.77 227 THR A CA 1
ATOM 1603 C C . THR A 1 249 ? 32.800 2.713 13.447 1.00 32.51 227 THR A C 1
ATOM 1604 O O . THR A 1 249 ? 32.935 2.591 14.655 1.00 30.59 227 THR A O 1
ATOM 1608 N N . ASP A 1 250 ? 32.766 1.713 12.577 1.00 39.20 228 ASP A N 1
ATOM 1609 C CA . ASP A 1 250 ? 32.851 0.282 12.925 1.00 48.21 228 ASP A CA 1
ATOM 1610 C C . ASP A 1 250 ? 31.668 -0.318 13.729 1.00 54.23 228 ASP A C 1
ATOM 1611 O O . ASP A 1 250 ? 31.816 -1.387 14.330 1.00 56.88 228 ASP A O 1
ATOM 1616 N N . SER A 1 251 ? 30.494 0.339 13.681 1.00 57.62 229 SER A N 1
ATOM 1617 C CA . SER A 1 251 ? 29.216 -0.178 14.281 1.00 62.28 229 SER A CA 1
ATOM 1618 C C . SER A 1 251 ? 28.416 -1.129 13.351 1.00 62.50 229 SER A C 1
ATOM 1619 O O . SER A 1 251 ? 28.516 -1.041 12.109 1.00 63.92 229 SER A O 1
ATOM 1621 N N . GLY A 1 256 ? 24.533 1.704 5.957 1.00 53.99 234 GLY A N 1
ATOM 1622 C CA . GLY A 1 256 ? 23.861 2.750 6.731 1.00 49.11 234 GLY A CA 1
ATOM 1623 C C . GLY A 1 256 ? 24.789 3.932 6.978 1.00 50.53 234 GLY A C 1
ATOM 1624 O O . GLY A 1 256 ? 24.370 5.115 7.056 1.00 43.19 234 GLY A O 1
ATOM 1625 N N . ILE A 1 257 ? 26.066 3.603 7.137 1.00 46.20 235 ILE A N 1
ATOM 1626 C CA . ILE A 1 257 ? 27.053 4.594 7.464 1.00 40.33 235 ILE A CA 1
ATOM 1627 C C . ILE A 1 257 ? 27.363 5.488 6.242 1.00 34.22 235 ILE A C 1
ATOM 1628 O O . ILE A 1 257 ? 27.608 6.678 6.390 1.00 29.60 235 ILE A O 1
ATOM 1633 N N . ASP A 1 258 ? 27.318 4.939 5.043 1.00 32.70 236 ASP A N 1
ATOM 1634 C CA . ASP A 1 258 ? 27.465 5.756 3.831 1.00 32.64 236 ASP A CA 1
ATOM 1635 C C . ASP A 1 258 ? 26.426 6.835 3.661 1.00 31.68 236 ASP A C 1
ATOM 1636 O O . ASP A 1 258 ? 26.732 7.976 3.244 1.00 27.88 236 ASP A O 1
ATOM 1641 N N . GLN A 1 259 ? 25.191 6.484 3.965 1.00 32.95 237 GLN A N 1
ATOM 1642 C CA . GLN A 1 259 ? 24.106 7.450 3.865 1.00 35.35 237 GLN A CA 1
ATOM 1643 C C . GLN A 1 259 ? 24.254 8.576 4.889 1.00 29.55 237 GLN A C 1
ATOM 1644 O O . GLN A 1 259 ? 23.935 9.708 4.607 1.00 27.52 237 GLN A O 1
ATOM 1650 N N . GLU A 1 260 ? 24.693 8.246 6.090 1.00 28.44 238 GLU A N 1
ATOM 1651 C CA . GLU A 1 260 ? 24.900 9.244 7.128 1.00 27.97 238 GLU A CA 1
ATOM 1652 C C . GLU A 1 260 ? 25.989 10.175 6.727 1.00 23.96 238 GLU A C 1
ATOM 1653 O O . GLU A 1 260 ? 25.916 11.346 7.004 1.00 23.46 238 GLU A O 1
ATOM 1659 N N . TRP A 1 261 ? 27.064 9.638 6.165 1.00 22.42 239 TRP A N 1
ATOM 1660 C CA . TRP A 1 261 ? 28.160 10.489 5.740 1.00 20.28 239 TRP A CA 1
ATOM 1661 C C . TRP A 1 261 ? 27.686 11.412 4.636 1.00 20.37 239 TRP A C 1
ATOM 1662 O O . TRP A 1 261 ? 27.950 12.608 4.682 1.00 20.21 239 TRP A O 1
ATOM 1673 N N . ALA A 1 262 ? 26.908 10.892 3.710 1.00 19.93 240 ALA A N 1
ATOM 1674 C CA . ALA A 1 262 ? 26.484 11.714 2.600 1.00 20.98 240 ALA A CA 1
ATOM 1675 C C . ALA A 1 262 ? 25.588 12.853 3.105 1.00 21.07 240 ALA A C 1
ATOM 1676 O O . ALA A 1 262 ? 25.713 13.991 2.675 1.00 21.65 240 ALA A O 1
ATOM 1678 N N . ALA A 1 263 ? 24.666 12.534 4.010 1.00 21.94 241 ALA A N 1
ATOM 1679 C CA . ALA A 1 263 ? 23.741 13.514 4.556 1.00 21.53 241 ALA A CA 1
ATOM 1680 C C . ALA A 1 263 ? 24.507 14.588 5.325 1.00 20.76 241 ALA A C 1
ATOM 1681 O O . ALA A 1 263 ? 24.219 15.766 5.215 1.00 21.27 241 ALA A O 1
ATOM 1683 N N . ALA A 1 264 ? 25.500 14.212 6.101 1.00 19.78 242 ALA A N 1
ATOM 1684 C CA . ALA A 1 264 ? 26.173 15.214 6.923 1.00 18.79 242 ALA A CA 1
ATOM 1685 C C . ALA A 1 264 ? 27.035 16.136 6.058 1.00 19.01 242 ALA A C 1
ATOM 1686 O O . ALA A 1 264 ? 27.073 17.346 6.245 1.00 19.24 242 ALA A O 1
ATOM 1688 N N . TRP A 1 265 ? 27.723 15.537 5.095 1.00 18.98 243 TRP A N 1
ATOM 1689 C CA . TRP A 1 265 ? 28.650 16.254 4.249 1.00 19.52 243 TRP A CA 1
ATOM 1690 C C . TRP A 1 265 ? 27.866 17.262 3.396 1.00 19.76 243 TRP A C 1
ATOM 1691 O O . TRP A 1 265 ? 28.293 18.387 3.171 1.00 19.32 243 TRP A O 1
ATOM 1702 N N . SER A 1 266 ? 26.704 16.824 2.959 1.00 20.36 244 SER A N 1
ATOM 1703 C CA . SER A 1 266 ? 25.838 17.647 2.178 1.00 22.15 244 SER A CA 1
ATOM 1704 C C . SER A 1 266 ? 25.194 18.752 3.042 1.00 23.27 244 SER A C 1
ATOM 1705 O O . SER A 1 266 ? 25.014 19.884 2.609 1.00 23.29 244 SER A O 1
ATOM 1708 N N . ALA A 1 267 ? 24.916 18.460 4.304 1.00 22.71 245 ALA A N 1
ATOM 1709 C CA . ALA A 1 267 ? 24.377 19.491 5.193 1.00 23.66 245 ALA A CA 1
ATOM 1710 C C . ALA A 1 267 ? 25.401 20.588 5.525 1.00 23.98 245 ALA A C 1
ATOM 1711 O O . ALA A 1 267 ? 25.049 21.714 5.881 1.00 24.06 245 ALA A O 1
ATOM 1721 N N . PRO A 1 269 ? 27.781 22.567 4.085 1.00 23.47 247 PRO A N 1
ATOM 1722 C CA . PRO A 1 269 ? 27.746 23.918 3.536 1.00 25.34 247 PRO A CA 1
ATOM 1723 C C . PRO A 1 269 ? 26.360 24.593 3.628 1.00 27.98 247 PRO A C 1
ATOM 1724 O O . PRO A 1 269 ? 26.305 25.800 3.524 1.00 28.53 247 PRO A O 1
ATOM 1728 N N . ASP A 1 270 ? 25.288 23.848 3.882 1.00 28.85 248 ASP A N 1
ATOM 1729 C CA . ASP A 1 270 ? 23.979 24.456 4.096 1.00 30.52 248 ASP A CA 1
ATOM 1730 C C . ASP A 1 270 ? 23.867 24.987 5.542 1.00 28.54 248 ASP A C 1
ATOM 1731 O O . ASP A 1 270 ? 23.094 25.848 5.807 1.00 28.02 248 ASP A O 1
ATOM 1736 N N . SER A 1 271 ? 24.578 24.412 6.488 1.00 25.11 249 SER A N 1
ATOM 1737 C CA . SER A 1 271 ? 24.601 24.972 7.815 1.00 23.40 249 SER A CA 1
ATOM 1738 C C . SER A 1 271 ? 25.331 26.332 7.772 1.00 22.92 249 SER A C 1
ATOM 1739 O O . SER A 1 271 ? 26.282 26.506 7.013 1.00 23.58 249 SER A O 1
ATOM 1742 N N . PRO A 1 272 ? 24.908 27.261 8.609 1.00 27.32 250 PRO A N 1
ATOM 1743 C CA . PRO A 1 272 ? 25.527 28.569 8.650 1.00 26.98 250 PRO A CA 1
ATOM 1744 C C . PRO A 1 272 ? 26.907 28.581 9.311 1.00 23.68 250 PRO A C 1
ATOM 1745 O O . PRO A 1 272 ? 27.665 29.532 9.127 1.00 22.64 250 PRO A O 1
ATOM 1749 N N . ASP A 1 273 ? 27.241 27.528 10.062 1.00 20.87 251 ASP A N 1
ATOM 1750 C CA . ASP A 1 273 ? 28.453 27.582 10.852 1.00 19.38 251 ASP A CA 1
ATOM 1751 C C . ASP A 1 273 ? 29.710 27.639 9.997 1.00 19.29 251 ASP A C 1
ATOM 1752 O O . ASP A 1 273 ? 30.636 28.326 10.336 1.00 19.13 251 ASP A O 1
ATOM 1765 N N . GLY A 1 275 ? 30.318 29.112 7.024 1.00 21.23 253 GLY A N 1
ATOM 1766 C CA . GLY A 1 275 ? 30.543 30.528 6.579 1.00 22.51 253 GLY A CA 1
ATOM 1767 C C . GLY A 1 275 ? 30.976 31.463 7.722 1.00 21.88 253 GLY A C 1
ATOM 1768 O O . GLY A 1 275 ? 31.847 32.273 7.579 1.00 21.43 253 GLY A O 1
ATOM 1769 N N . ILE A 1 276 ? 30.390 31.270 8.917 1.00 21.52 254 ILE A N 1
ATOM 1770 C CA . ILE A 1 276 ? 30.719 32.078 10.087 1.00 21.09 254 ILE A CA 1
ATOM 1771 C C . ILE A 1 276 ? 32.132 31.707 10.511 1.00 19.89 254 ILE A C 1
ATOM 1772 O O . ILE A 1 276 ? 32.916 32.584 10.857 1.00 20.10 254 ILE A O 1
ATOM 1777 N N . GLY A 1 277 ? 32.463 30.403 10.500 1.00 18.26 255 GLY A N 1
ATOM 1778 C CA . GLY A 1 277 ? 33.810 29.974 10.899 1.00 17.83 255 GLY A CA 1
ATOM 1779 C C . GLY A 1 277 ? 34.909 30.463 9.971 1.00 18.76 255 GLY A C 1
ATOM 1780 O O . GLY A 1 277 ? 35.960 30.945 10.397 1.00 18.94 255 GLY A O 1
ATOM 1781 N N . ILE A 1 278 ? 34.645 30.426 8.678 1.00 19.77 256 ILE A N 1
ATOM 1782 C CA . ILE A 1 278 ? 35.627 30.921 7.732 1.00 20.87 256 ILE A CA 1
ATOM 1783 C C . ILE A 1 278 ? 35.848 32.416 7.986 1.00 22.33 256 ILE A C 1
ATOM 1784 O O . ILE A 1 278 ? 37.004 32.849 8.012 1.00 22.71 256 ILE A O 1
ATOM 1789 N N . SER A 1 279 ? 34.773 33.207 8.150 1.00 23.33 257 SER A N 1
ATOM 1790 C CA . SER A 1 279 ? 34.969 34.658 8.171 1.00 25.67 257 SER A CA 1
ATOM 1791 C C . SER A 1 279 ? 35.630 35.059 9.450 1.00 25.23 257 SER A C 1
ATOM 1792 O O . SER A 1 279 ? 36.424 35.961 9.454 1.00 26.73 257 SER A O 1
ATOM 1795 N N . ALA A 1 280 ? 35.243 34.423 10.535 1.00 23.87 258 ALA A N 1
ATOM 1796 C CA . ALA A 1 280 ? 35.830 34.753 11.799 1.00 24.75 258 ALA A CA 1
ATOM 1797 C C . ALA A 1 280 ? 37.326 34.521 11.766 1.00 25.32 258 ALA A C 1
ATOM 1798 O O . ALA A 1 280 ? 38.078 35.360 12.192 1.00 25.91 258 ALA A O 1
ATOM 1800 N N . PHE A 1 281 ? 37.739 33.368 11.240 1.00 24.88 259 PHE A N 1
ATOM 1801 C CA . PHE A 1 281 ? 39.152 33.061 11.106 1.00 26.85 259 PHE A CA 1
ATOM 1802 C C . PHE A 1 281 ? 39.879 34.136 10.273 1.00 30.32 259 PHE A C 1
ATOM 1803 O O . PHE A 1 281 ? 40.905 34.654 10.694 1.00 32.53 259 PHE A O 1
ATOM 1811 N N . LEU A 1 282 ? 39.342 34.485 9.108 1.00 31.67 260 LEU A N 1
ATOM 1812 C CA . LEU A 1 282 ? 39.984 35.472 8.249 1.00 34.74 260 LEU A CA 1
ATOM 1813 C C . LEU A 1 282 ? 40.006 36.840 8.865 1.00 36.86 260 LEU A C 1
ATOM 1814 O O . LEU A 1 282 ? 40.890 37.584 8.596 1.00 38.62 260 LEU A O 1
ATOM 1819 N N . ASN A 1 283 ? 39.048 37.179 9.713 1.00 38.24 261 ASN A N 1
ATOM 1820 C CA . ASN A 1 283 ? 39.063 38.485 10.402 1.00 40.01 261 ASN A CA 1
ATOM 1821 C C . ASN A 1 283 ? 39.733 38.415 11.756 1.00 41.02 261 ASN A C 1
ATOM 1822 O O . ASN A 1 283 ? 39.681 39.347 12.508 1.00 41.77 261 ASN A O 1
ATOM 1827 N N . ARG A 1 284 ? 40.350 37.286 12.079 1.00 42.11 262 ARG A N 1
ATOM 1828 C CA . ARG A 1 284 ? 41.067 37.118 13.340 1.00 44.92 262 ARG A CA 1
ATOM 1829 C C . ARG A 1 284 ? 40.150 37.393 14.517 1.00 44.57 262 ARG A C 1
ATOM 1830 O O . ARG A 1 284 ? 40.469 38.151 15.410 1.00 44.86 262 ARG A O 1
ATOM 1838 N N . GLU A 1 285 ? 38.999 36.762 14.524 1.00 41.90 263 GLU A N 1
ATOM 1839 C CA . GLU A 1 285 ? 38.186 36.840 15.679 1.00 42.48 263 GLU A CA 1
ATOM 1840 C C . GLU A 1 285 ? 37.496 35.539 15.955 1.00 39.09 263 GLU A C 1
ATOM 1841 O O . GLU A 1 285 ? 37.532 34.606 15.162 1.00 39.29 263 GLU A O 1
ATOM 1847 N N . GLN A 1 286 ? 36.906 35.465 17.127 1.00 39.20 264 GLN A N 1
ATOM 1848 C CA . GLN A 1 286 ? 36.314 34.235 17.574 1.00 37.92 264 GLN A CA 1
ATOM 1849 C C . GLN A 1 286 ? 34.949 34.140 16.918 1.00 33.33 264 GLN A C 1
ATOM 1850 O O . GLN A 1 286 ? 34.234 35.104 16.886 1.00 32.10 264 GLN A O 1
ATOM 1856 N N . PRO A 1 287 ? 34.574 32.950 16.419 1.00 27.76 265 PRO A N 1
ATOM 1857 C CA . PRO A 1 287 ? 33.312 32.826 15.740 1.00 25.16 265 PRO A CA 1
ATOM 1858 C C . PRO A 1 287 ? 32.144 32.814 16.708 1.00 24.70 265 PRO A C 1
ATOM 1859 O O . PRO A 1 287 ? 32.261 32.285 17.806 1.00 24.20 265 PRO A O 1
ATOM 1863 N N . ARG A 1 288 ? 31.036 33.407 16.289 1.00 24.48 266 ARG A N 1
ATOM 1864 C CA . ARG A 1 288 ? 29.778 33.294 17.009 1.00 25.72 266 ARG A CA 1
ATOM 1865 C C . ARG A 1 288 ? 28.811 32.360 16.223 1.00 23.98 266 ARG A C 1
ATOM 1866 O O . ARG A 1 288 ? 28.081 32.785 15.374 1.00 24.83 266 ARG A O 1
ATOM 1869 N N . PHE A 1 289 ? 28.839 31.068 16.526 1.00 22.26 267 PHE A N 1
ATOM 1870 C CA . PHE A 1 289 ? 28.180 30.086 15.697 1.00 21.19 267 PHE A CA 1
ATOM 1871 C C . PHE A 1 289 ? 26.689 30.142 15.923 1.00 23.44 267 PHE A C 1
ATOM 1872 O O . PHE A 1 289 ? 26.250 30.689 16.874 1.00 25.17 267 PHE A O 1
ATOM 1888 N N . TRP A 1 291 ? 24.237 27.359 14.392 1.00 23.01 269 TRP A N 1
ATOM 1889 C CA . TRP A 1 291 ? 23.435 26.147 14.174 1.00 22.72 269 TRP A CA 1
ATOM 1890 C C . TRP A 1 291 ? 22.978 25.601 15.495 1.00 23.67 269 TRP A C 1
ATOM 1891 O O . TRP A 1 291 ? 23.761 25.547 16.445 1.00 22.38 269 TRP A O 1
ATOM 1902 N N . ARG A 1 292 ? 21.767 25.090 15.509 1.00 26.43 270 ARG A N 1
ATOM 1903 C CA . ARG A 1 292 ? 21.187 24.439 16.634 1.00 29.03 270 ARG A CA 1
ATOM 1904 C C . ARG A 1 292 ? 20.487 23.171 16.160 1.00 29.23 270 ARG A C 1
ATOM 1905 O O . ARG A 1 292 ? 20.020 23.131 15.050 1.00 29.03 270 ARG A O 1
ATOM 1913 N N . PRO A 1 293 ? 20.404 22.145 17.027 1.00 29.29 271 PRO A N 1
ATOM 1914 C CA . PRO A 1 293 ? 19.728 20.911 16.620 1.00 31.12 271 PRO A CA 1
ATOM 1915 C C . PRO A 1 293 ? 18.236 21.153 16.523 1.00 36.04 271 PRO A C 1
ATOM 1916 O O . PRO A 1 293 ? 17.726 21.964 17.273 1.00 37.99 271 PRO A O 1
ATOM 1920 N N . ALA A 1 294 ? 17.562 20.429 15.623 1.00 39.83 272 ALA A N 1
ATOM 1921 C CA . ALA A 1 294 ? 16.126 20.640 15.255 1.00 45.80 272 ALA A CA 1
ATOM 1922 C C . ALA A 1 294 ? 15.199 19.694 15.973 1.00 48.80 272 ALA A C 1
ATOM 1923 O O . ALA A 1 294 ? 15.464 19.342 17.109 1.00 51.16 272 ALA A O 1
ATOM 1925 N N . ALA B 1 30 ? 52.710 44.192 -1.727 1.00 57.34 8 ALA B N 1
ATOM 1926 C CA . ALA B 1 30 ? 53.525 42.969 -1.990 1.00 56.96 8 ALA B CA 1
ATOM 1927 C C . ALA B 1 30 ? 52.637 41.709 -1.900 1.00 56.38 8 ALA B C 1
ATOM 1928 O O . ALA B 1 30 ? 51.877 41.523 -0.961 1.00 57.28 8 ALA B O 1
ATOM 1930 N N . ARG B 1 31 ? 52.708 40.893 -2.944 1.00 54.09 9 ARG B N 1
ATOM 1931 C CA . ARG B 1 31 ? 51.912 39.674 -3.083 1.00 51.61 9 ARG B CA 1
ATOM 1932 C C . ARG B 1 31 ? 52.733 38.514 -2.460 1.00 43.19 9 ARG B C 1
ATOM 1933 O O . ARG B 1 31 ? 53.956 38.620 -2.386 1.00 42.55 9 ARG B O 1
ATOM 1941 N N . PRO B 1 32 ? 52.069 37.490 -1.871 1.00 37.70 10 PRO B N 1
ATOM 1942 C CA . PRO B 1 32 ? 52.857 36.439 -1.227 1.00 33.62 10 PRO B CA 1
ATOM 1943 C C . PRO B 1 32 ? 53.483 35.487 -2.242 1.00 29.97 10 PRO B C 1
ATOM 1944 O O . PRO B 1 32 ? 52.974 35.305 -3.352 1.00 28.76 10 PRO B O 1
ATOM 1948 N N . ARG B 1 33 ? 54.607 34.909 -1.855 1.00 27.85 11 ARG B N 1
ATOM 1949 C CA . ARG B 1 33 ? 55.257 33.845 -2.645 1.00 25.19 11 ARG B CA 1
ATOM 1950 C C . ARG B 1 33 ? 54.336 32.653 -2.69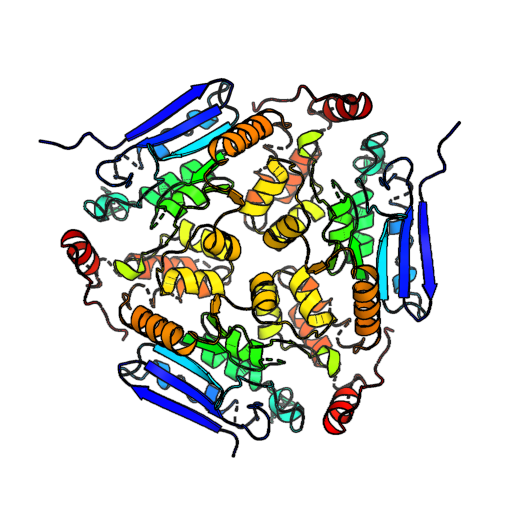4 1.00 23.10 11 ARG B C 1
ATOM 1951 O O . ARG B 1 33 ? 53.780 32.263 -1.680 1.00 23.36 11 ARG B O 1
ATOM 1959 N N . THR B 1 34 ? 54.135 32.071 -3.856 1.00 22.15 12 THR B N 1
ATOM 1960 C CA . THR B 1 34 ? 53.158 31.003 -3.983 1.00 21.24 12 THR B CA 1
ATOM 1961 C C . THR B 1 34 ? 53.506 29.703 -3.247 1.00 19.65 12 THR B C 1
ATOM 1962 O O . THR B 1 34 ? 54.632 29.211 -3.276 1.00 19.10 12 THR B O 1
ATOM 1966 N N . GLY B 1 35 ? 52.482 29.104 -2.675 1.00 18.65 13 GLY B N 1
ATOM 1967 C CA . GLY B 1 35 ? 52.606 27.805 -2.015 1.00 17.80 13 GLY B CA 1
ATOM 1968 C C . GLY B 1 35 ? 52.832 26.679 -2.968 1.00 18.18 13 GLY B C 1
ATOM 1969 O O . GLY B 1 35 ? 52.313 26.688 -4.083 1.00 19.90 13 GLY B O 1
ATOM 1970 N N . ARG B 1 36 ? 53.650 25.707 -2.568 1.00 17.86 14 ARG B N 1
ATOM 1971 C CA . ARG B 1 36 ? 54.006 24.591 -3.456 1.00 16.94 14 ARG B CA 1
ATOM 1972 C C . ARG B 1 36 ? 54.469 23.338 -2.672 1.00 15.45 14 ARG B C 1
ATOM 1973 O O . ARG B 1 36 ? 54.847 23.439 -1.554 1.00 14.84 14 ARG B O 1
ATOM 1981 N N . ILE B 1 37 ? 54.466 22.191 -3.341 1.00 14.89 15 ILE B N 1
ATOM 1982 C CA . ILE B 1 37 ? 54.994 20.954 -2.831 1.00 15.10 15 ILE B CA 1
ATOM 1983 C C . ILE B 1 37 ? 56.217 20.618 -3.684 1.00 15.29 15 ILE B C 1
ATOM 1984 O O . ILE B 1 37 ? 56.101 20.431 -4.880 1.00 14.64 15 ILE B O 1
ATOM 1989 N N . SER B 1 38 ? 57.383 20.523 -3.058 1.00 15.75 16 SER B N 1
ATOM 1990 C CA . SER B 1 38 ? 58.603 20.292 -3.775 1.00 16.10 16 SER B CA 1
ATOM 1991 C C . SER B 1 38 ? 59.166 18.939 -3.342 1.00 15.98 16 SER B C 1
ATOM 1992 O O . SER B 1 38 ? 58.767 18.405 -2.305 1.00 17.03 16 SER B O 1
ATOM 1995 N N . VAL B 1 39 ? 60.032 18.360 -4.145 1.00 16.10 17 VAL B N 1
ATOM 1996 C CA . VAL B 1 39 ? 60.669 17.133 -3.810 1.00 15.64 17 VAL B CA 1
ATOM 1997 C C . VAL B 1 39 ? 62.136 17.194 -4.170 1.00 16.29 17 VAL B C 1
ATOM 1998 O O . VAL B 1 39 ? 62.531 17.798 -5.155 1.00 16.79 17 VAL B O 1
ATOM 2002 N N . ALA B 1 40 ? 62.943 16.570 -3.328 1.00 16.15 18 ALA B N 1
ATOM 2003 C CA . ALA B 1 40 ? 64.369 16.440 -3.518 1.00 16.46 18 ALA B CA 1
ATOM 2004 C C . ALA B 1 40 ? 64.722 15.011 -3.293 1.00 16.65 18 ALA B C 1
ATOM 2005 O O . ALA B 1 40 ? 64.249 14.395 -2.336 1.00 16.34 18 ALA B O 1
ATOM 2007 N N . ILE B 1 41 ? 65.535 14.448 -4.165 1.00 17.46 19 ILE B N 1
ATOM 2008 C CA . ILE B 1 41 ? 65.841 13.030 -4.149 1.00 17.93 19 ILE B CA 1
ATOM 2009 C C . ILE B 1 41 ? 67.320 12.811 -4.057 1.00 19.52 19 ILE B C 1
ATOM 2010 O O . ILE B 1 41 ? 68.082 13.333 -4.843 1.00 20.29 19 ILE B O 1
ATOM 2015 N N . ALA B 1 42 ? 67.725 12.057 -3.041 1.00 20.30 20 ALA B N 1
ATOM 2016 C CA . ALA B 1 42 ? 69.124 11.696 -2.874 1.00 22.57 20 ALA B CA 1
ATOM 2017 C C . ALA B 1 42 ? 69.227 10.384 -2.100 1.00 22.97 20 ALA B C 1
ATOM 2018 O O . ALA B 1 42 ? 68.478 10.206 -1.102 1.00 22.08 20 ALA B O 1
ATOM 2020 N N . ASP B 1 43 ? 70.151 9.497 -2.506 1.00 24.28 21 ASP B N 1
ATOM 2021 C CA . ASP B 1 43 ? 70.416 8.242 -1.761 1.00 25.82 21 ASP B CA 1
ATOM 2022 C C . ASP B 1 43 ? 69.145 7.392 -1.472 1.00 22.40 21 ASP B C 1
ATOM 2023 O O . ASP B 1 43 ? 68.977 6.861 -0.399 1.00 22.22 21 ASP B O 1
ATOM 2028 N N . GLY B 1 44 ? 68.209 7.382 -2.400 1.00 20.21 22 GLY B N 1
ATOM 2029 C CA . GLY B 1 44 ? 67.006 6.610 -2.284 1.00 18.78 22 GLY B CA 1
ATOM 2030 C C . GLY B 1 44 ? 65.950 7.216 -1.447 1.00 17.41 22 GLY B C 1
ATOM 2031 O O . GLY B 1 44 ? 64.950 6.581 -1.219 1.00 17.06 22 GLY B O 1
ATOM 2032 N N . VAL B 1 45 ? 66.128 8.448 -1.000 1.00 16.94 23 VAL B N 1
ATOM 2033 C CA . VAL B 1 45 ? 65.114 9.147 -0.169 1.00 15.80 23 VAL B CA 1
ATOM 2034 C C . VAL B 1 45 ? 64.533 10.315 -0.909 1.00 15.22 23 VAL B C 1
ATOM 2035 O O . VAL B 1 45 ? 65.268 11.202 -1.331 1.00 15.59 23 VAL B O 1
ATOM 2039 N N . ALA B 1 46 ? 63.226 10.345 -1.043 1.00 14.40 24 ALA B N 1
ATOM 2040 C CA . ALA B 1 46 ? 62.549 11.476 -1.580 1.00 14.11 24 ALA B CA 1
ATOM 2041 C C . ALA B 1 46 ? 62.050 12.350 -0.470 1.00 14.66 24 ALA B C 1
ATOM 2042 O O . ALA B 1 46 ? 61.129 11.946 0.247 1.00 14.51 24 ALA B O 1
ATOM 2044 N N . SER B 1 47 ? 62.638 13.533 -0.302 1.00 15.52 25 SER B N 1
ATOM 2045 C CA . SER B 1 47 ? 62.130 14.493 0.680 1.00 16.29 25 SER B CA 1
ATOM 2046 C C . SER B 1 47 ? 61.105 15.404 0.080 1.00 15.53 25 SER B C 1
ATOM 2047 O O . SER B 1 47 ? 61.448 16.246 -0.723 1.00 15.62 25 SER B O 1
ATOM 2050 N N . VAL B 1 48 ? 59.882 15.246 0.517 1.00 15.04 26 VAL B N 1
ATOM 2051 C CA . VAL B 1 48 ? 58.790 15.998 0.061 1.00 14.65 26 VAL B CA 1
ATOM 2052 C C . VAL B 1 48 ? 58.541 17.108 1.095 1.00 15.93 26 VAL B C 1
ATOM 2053 O O . VAL B 1 48 ? 58.386 16.861 2.287 1.00 16.29 26 VAL B O 1
ATOM 2057 N N . GLU B 1 49 ? 58.476 18.326 0.609 1.00 16.27 27 GLU B N 1
ATOM 2058 C CA . GLU B 1 49 ? 58.357 19.455 1.445 1.00 18.24 27 GLU B CA 1
ATOM 2059 C C . GLU B 1 49 ? 57.085 20.233 1.162 1.00 15.96 27 GLU B C 1
ATOM 2060 O O . GLU B 1 49 ? 56.763 20.580 0.010 1.00 15.55 27 GLU B O 1
ATOM 2066 N N . ILE B 1 50 ? 56.367 20.523 2.219 1.00 15.14 28 ILE B N 1
ATOM 2067 C CA . ILE B 1 50 ? 55.187 21.361 2.139 1.00 15.33 28 ILE B CA 1
ATOM 2068 C C . ILE B 1 50 ? 55.652 22.797 2.340 1.00 15.87 28 ILE B C 1
ATOM 2069 O O . ILE B 1 50 ? 56.083 23.171 3.414 1.00 16.64 28 ILE B O 1
ATOM 2074 N N . SER B 1 51 ? 55.585 23.594 1.305 1.00 15.97 29 SER B N 1
ATOM 2075 C CA . SER B 1 51 ? 56.189 24.933 1.378 1.00 17.30 29 SER B CA 1
ATOM 2076 C C . SER B 1 51 ? 55.232 26.037 1.069 1.00 16.44 29 SER B C 1
ATOM 2077 O O . SER B 1 51 ? 54.976 26.364 -0.091 1.00 16.95 29 SER B O 1
ATOM 2080 N N . ASN B 1 52 ? 54.725 26.652 2.105 1.00 16.92 30 ASN B N 1
ATOM 2081 C CA . ASN B 1 52 ? 53.839 27.787 1.980 1.00 17.17 30 ASN B CA 1
ATOM 2082 C C . ASN B 1 52 ? 53.926 28.633 3.248 1.00 17.96 30 ASN B C 1
ATOM 2083 O O . ASN B 1 52 ? 52.955 28.807 3.947 1.00 17.71 30 ASN B O 1
ATOM 2088 N N . LEU B 1 53 ? 55.119 29.094 3.529 1.00 18.99 31 LEU B N 1
ATOM 2089 C CA . LEU B 1 53 ? 55.452 29.723 4.794 1.00 21.49 31 LEU B CA 1
ATOM 2090 C C . LEU B 1 53 ? 54.659 30.950 5.161 1.00 23.48 31 LEU B C 1
ATOM 2091 O O . LEU B 1 53 ? 54.350 31.148 6.314 1.00 25.49 31 LEU B O 1
ATOM 2096 N N . ALA B 1 54 ? 54.268 31.734 4.183 1.00 23.70 32 ALA B N 1
ATOM 2097 C CA . ALA B 1 54 ? 53.403 32.878 4.405 1.00 24.65 32 ALA B CA 1
ATOM 2098 C C . ALA B 1 54 ? 52.064 32.489 5.011 1.00 24.71 32 ALA B C 1
ATOM 2099 O O . ALA B 1 54 ? 51.456 33.291 5.636 1.00 26.41 32 ALA B O 1
ATOM 2101 N N . GLN B 1 55 ? 51.595 31.284 4.807 1.00 23.08 33 GLN B N 1
ATOM 2102 C CA . GLN B 1 55 ? 50.385 30.813 5.457 1.00 23.57 33 GLN B CA 1
ATOM 2103 C C . GLN B 1 55 ? 50.677 29.658 6.393 1.00 22.80 33 GLN B C 1
ATOM 2104 O O . GLN B 1 55 ? 49.831 28.803 6.634 1.00 21.87 33 GLN B O 1
ATOM 2110 N N . ARG B 1 56 ? 51.882 29.649 6.957 1.00 22.76 34 ARG B N 1
ATOM 2111 C CA . ARG B 1 56 ? 52.298 28.594 7.894 1.00 22.66 34 ARG B CA 1
ATOM 2112 C C . ARG B 1 56 ? 52.122 27.208 7.287 1.00 20.69 34 ARG B C 1
ATOM 2113 O O . ARG B 1 56 ? 51.704 26.284 7.958 1.00 20.58 34 ARG B O 1
ATOM 2117 N N . ASN B 1 57 ? 52.492 27.091 6.016 1.00 18.93 35 ASN B N 1
ATOM 2118 C CA . ASN B 1 57 ? 52.480 25.865 5.269 1.00 17.55 35 ASN B CA 1
ATOM 2119 C C . ASN B 1 57 ? 51.070 25.271 5.106 1.00 17.64 35 ASN B C 1
ATOM 2120 O O . ASN B 1 57 ? 50.903 24.049 4.942 1.00 16.71 35 ASN B O 1
ATOM 2125 N N . ALA B 1 58 ? 50.069 26.138 5.093 1.00 18.97 36 ALA B N 1
ATOM 2126 C CA . ALA B 1 58 ? 48.695 25.737 4.731 1.00 19.79 36 ALA B CA 1
ATOM 2127 C C . ALA B 1 58 ? 48.671 25.164 3.353 1.00 19.15 36 ALA B C 1
ATOM 2128 O O . ALA B 1 58 ? 49.454 25.547 2.484 1.00 19.43 36 ALA B O 1
ATOM 2130 N N . LEU B 1 59 ? 47.752 24.241 3.141 1.00 20.63 37 LEU B N 1
ATOM 2131 C CA . LEU B 1 59 ? 47.583 23.611 1.822 1.00 21.13 37 LEU B CA 1
ATOM 2132 C C . LEU B 1 59 ? 46.539 24.319 0.985 1.00 20.32 37 LEU B C 1
ATOM 2133 O O . LEU B 1 59 ? 45.393 24.403 1.328 1.00 20.12 37 LEU B O 1
ATOM 2138 N N . THR B 1 60 ? 46.964 24.765 -0.171 1.00 19.04 38 THR B N 1
ATOM 2139 C CA . THR B 1 60 ? 46.046 25.273 -1.192 1.00 18.97 38 THR B CA 1
ATOM 2140 C C . THR B 1 60 ? 45.505 24.139 -2.064 1.00 18.72 38 THR B C 1
ATOM 2141 O O . THR B 1 60 ? 45.985 22.990 -1.993 1.00 18.66 38 THR B O 1
ATOM 2145 N N . LYS B 1 61 ? 44.523 24.430 -2.877 1.00 19.47 39 LYS B N 1
ATOM 2146 C CA . LYS B 1 61 ? 44.011 23.443 -3.803 1.00 20.58 39 LYS B CA 1
ATOM 2147 C C . LYS B 1 61 ? 45.137 22.956 -4.707 1.00 19.82 39 LYS B C 1
ATOM 2148 O O . LYS B 1 61 ? 45.288 21.761 -4.916 1.00 19.06 39 LYS B O 1
ATOM 2154 N N . ASP B 1 62 ? 45.932 23.883 -5.231 1.00 20.08 40 ASP B N 1
ATOM 2155 C CA . ASP B 1 62 ? 47.040 23.485 -6.108 1.00 20.44 40 ASP B CA 1
ATOM 2156 C C . ASP B 1 62 ? 48.065 22.568 -5.445 1.00 18.73 40 ASP B C 1
ATOM 2157 O O . ASP B 1 62 ? 48.570 21.646 -6.071 1.00 18.24 40 ASP B O 1
ATOM 2170 N N . CYS B 1 64 ? 47.349 20.546 -3.007 1.00 18.25 42 CYS B N 1
ATOM 2171 C CA . CYS B 1 64 ? 46.757 19.230 -2.928 1.00 19.44 42 CYS B CA 1
ATOM 2172 C C . CYS B 1 64 ? 46.853 18.450 -4.220 1.00 18.56 42 CYS B C 1
ATOM 2173 O O . CYS B 1 64 ? 47.029 17.230 -4.194 1.00 17.57 42 CYS B O 1
ATOM 2176 N N . LEU B 1 65 ? 46.615 19.132 -5.339 1.00 18.95 43 LEU B N 1
ATOM 2177 C CA . LEU B 1 65 ? 46.744 18.495 -6.681 1.00 19.41 43 LEU B CA 1
ATOM 2178 C C . LEU B 1 65 ? 48.171 18.001 -6.965 1.00 18.50 43 LEU B C 1
ATOM 2179 O O . LEU B 1 65 ? 48.352 16.938 -7.520 1.00 18.00 43 LEU B O 1
ATOM 2184 N N . GLU B 1 66 ? 49.154 18.795 -6.558 1.00 18.42 44 GLU B N 1
ATOM 2185 C CA . GLU B 1 66 ? 50.557 18.433 -6.719 1.00 18.35 44 GLU B CA 1
ATOM 2186 C C . GLU B 1 66 ? 50.873 17.138 -5.929 1.00 17.31 44 GLU B C 1
ATOM 2187 O O . GLU B 1 66 ? 51.596 16.315 -6.374 1.00 16.33 44 GLU B O 1
ATOM 2193 N N . ILE B 1 67 ? 50.352 16.975 -4.732 1.00 16.91 45 ILE B N 1
ATOM 2194 C CA . ILE B 1 67 ? 50.651 15.788 -3.927 1.00 16.29 45 ILE B CA 1
ATOM 2195 C C . ILE B 1 67 ? 50.010 14.597 -4.657 1.00 17.14 45 ILE B C 1
ATOM 2196 O O . ILE B 1 67 ? 50.530 13.537 -4.791 1.00 15.46 45 ILE B O 1
ATOM 2201 N N . GLN B 1 68 ? 48.825 14.859 -5.139 1.00 18.41 46 GLN B N 1
ATOM 2202 C CA . GLN B 1 68 ? 48.080 13.854 -5.791 1.00 20.94 46 GLN B CA 1
ATOM 2203 C C . GLN B 1 68 ? 48.783 13.328 -7.027 1.00 21.53 46 GLN B C 1
ATOM 2204 O O . GLN B 1 68 ? 48.797 12.156 -7.253 1.00 22.73 46 GLN B O 1
ATOM 2210 N N . GLU B 1 69 ? 49.392 14.211 -7.807 1.00 22.46 47 GLU B N 1
ATOM 2211 C CA . GLU B 1 69 ? 50.199 13.811 -8.950 1.00 23.76 47 GLU B CA 1
ATOM 2212 C C . GLU B 1 69 ? 51.569 13.276 -8.589 1.00 21.20 47 GLU B C 1
ATOM 2213 O O . GLU B 1 69 ? 52.053 12.379 -9.202 1.00 20.35 47 GLU B O 1
ATOM 2219 N N . LEU B 1 70 ? 52.181 13.817 -7.564 1.00 18.93 48 LEU B N 1
ATOM 2220 C CA . LEU B 1 70 ? 53.523 13.428 -7.249 1.00 19.35 48 LEU B CA 1
ATOM 2221 C C . LEU B 1 70 ? 53.634 11.995 -6.653 1.00 19.10 48 LEU B C 1
ATOM 2222 O O . LEU B 1 70 ? 54.568 11.247 -7.014 1.00 17.95 48 LEU B O 1
ATOM 2235 N N . PRO B 1 72 ? 52.049 8.983 -6.958 1.00 17.83 50 PRO B N 1
ATOM 2236 C CA . PRO B 1 72 ? 52.301 7.891 -7.956 1.00 19.14 50 PRO B CA 1
ATOM 2237 C C . PRO B 1 72 ? 53.609 7.973 -8.766 1.00 19.29 50 PRO B C 1
ATOM 2238 O O . PRO B 1 72 ? 54.167 6.948 -9.103 1.00 20.56 50 PRO B O 1
ATOM 2242 N N . GLN B 1 73 ? 54.165 9.149 -8.979 1.00 19.18 51 GLN B N 1
ATOM 2243 C CA . GLN B 1 73 ? 55.464 9.212 -9.681 1.00 20.48 51 GLN B CA 1
ATOM 2244 C C . GLN B 1 73 ? 56.615 8.729 -8.789 1.00 20.18 51 GLN B C 1
ATOM 2245 O O . GLN B 1 73 ? 57.487 8.041 -9.236 1.00 20.65 51 GLN B O 1
ATOM 2251 N N . LEU B 1 74 ? 56.531 9.019 -7.500 1.00 19.79 52 LEU B N 1
ATOM 2252 C CA . LEU B 1 74 ? 57.509 8.557 -6.557 1.00 19.57 52 LEU B CA 1
ATOM 2253 C C . LEU B 1 74 ? 57.403 7.069 -6.373 1.00 20.82 52 LEU B C 1
ATOM 2254 O O . LEU B 1 74 ? 58.436 6.409 -6.286 1.00 20.69 52 LEU B O 1
ATOM 2259 N N . ASP B 1 75 ? 56.179 6.540 -6.363 1.00 21.93 53 ASP B N 1
ATOM 2260 C CA . ASP B 1 75 ? 55.977 5.096 -6.283 1.00 23.22 53 ASP B CA 1
ATOM 2261 C C . ASP B 1 75 ? 56.555 4.348 -7.491 1.00 23.47 53 ASP B C 1
ATOM 2262 O O . ASP B 1 75 ? 57.059 3.280 -7.335 1.00 24.48 53 ASP B O 1
ATOM 2267 N N . ALA B 1 76 ? 56.517 4.933 -8.669 1.00 23.04 54 ALA B N 1
ATOM 2268 C CA . ALA B 1 76 ? 57.070 4.301 -9.854 1.00 24.73 54 ALA B CA 1
ATOM 2269 C C . ALA B 1 76 ? 58.578 4.586 -10.051 1.00 24.54 54 ALA B C 1
ATOM 2270 O O . ALA B 1 76 ? 59.197 4.010 -10.910 1.00 26.54 54 ALA B O 1
ATOM 2272 N N . ASP B 1 77 ? 59.171 5.506 -9.307 1.00 23.44 55 ASP B N 1
ATOM 2273 C CA . ASP B 1 77 ? 60.548 5.897 -9.554 1.00 23.46 55 ASP B CA 1
ATOM 2274 C C . ASP B 1 77 ? 61.561 4.946 -8.897 1.00 23.36 55 ASP B C 1
ATOM 2275 O O . ASP B 1 77 ? 61.603 4.879 -7.676 1.00 21.62 55 ASP B O 1
ATOM 2280 N N . PRO B 1 78 ? 62.382 4.239 -9.690 1.00 23.49 56 PRO B N 1
ATOM 2281 C CA . PRO B 1 78 ? 63.281 3.262 -9.081 1.00 24.11 56 PRO B CA 1
ATOM 2282 C C . PRO B 1 78 ? 64.415 3.901 -8.271 1.00 24.56 56 PRO B C 1
ATOM 2283 O O . PRO B 1 78 ? 65.055 3.225 -7.467 1.00 25.03 56 PRO B O 1
ATOM 2287 N N . ASP B 1 79 ? 64.609 5.204 -8.390 1.00 23.90 57 ASP B N 1
ATOM 2288 C CA . ASP B 1 79 ? 65.568 5.870 -7.538 1.00 24.67 57 ASP B CA 1
ATOM 2289 C C . ASP B 1 79 ? 65.021 6.233 -6.164 1.00 23.65 57 ASP B C 1
ATOM 2290 O O . ASP B 1 79 ? 65.761 6.822 -5.345 1.00 25.11 57 ASP B O 1
ATOM 2295 N N . VAL B 1 80 ? 63.758 5.929 -5.888 1.00 20.10 58 VAL B N 1
ATOM 2296 C CA . VAL B 1 80 ? 63.154 6.279 -4.627 1.00 18.38 58 VAL B CA 1
ATOM 2297 C C . VAL B 1 80 ? 62.821 5.006 -3.857 1.00 17.47 58 VAL B C 1
ATOM 2298 O O . VAL B 1 80 ? 62.116 4.115 -4.366 1.00 16.56 58 VAL B O 1
ATOM 2302 N N . ALA B 1 81 ? 63.399 4.883 -2.683 1.00 17.45 59 ALA B N 1
ATOM 2303 C CA . ALA B 1 81 ? 63.067 3.754 -1.804 1.00 17.34 59 ALA B CA 1
ATOM 2304 C C . ALA B 1 81 ? 62.217 4.180 -0.618 1.00 16.22 59 ALA B C 1
ATOM 2305 O O . ALA B 1 81 ? 61.366 3.439 -0.194 1.00 16.86 59 ALA B O 1
ATOM 2307 N N . VAL B 1 82 ? 62.428 5.397 -0.106 1.00 16.00 60 VAL B N 1
ATOM 2308 C CA . VAL B 1 82 ? 61.706 5.902 1.081 1.00 15.30 60 VAL B CA 1
ATOM 2309 C C . VAL B 1 82 ? 61.250 7.327 0.846 1.00 14.98 60 VAL B C 1
ATOM 2310 O O . VAL B 1 82 ? 61.955 8.109 0.204 1.00 15.02 60 VAL B O 1
ATOM 2314 N N . VAL B 1 83 ? 60.081 7.690 1.363 1.00 14.53 61 VAL B N 1
ATOM 2315 C CA . VAL B 1 83 ? 59.548 9.009 1.233 1.00 14.36 61 VAL B CA 1
ATOM 2316 C C . VAL B 1 83 ? 59.454 9.625 2.601 1.00 14.36 61 VAL B C 1
ATOM 2317 O O . VAL B 1 83 ? 59.001 8.992 3.524 1.00 15.43 61 VAL B O 1
ATOM 2321 N N . VAL B 1 84 ? 59.884 10.858 2.726 1.00 14.33 62 VAL B N 1
ATOM 2322 C CA . VAL B 1 84 ? 59.852 11.611 3.911 1.00 14.56 62 VAL B CA 1
ATOM 2323 C C . VAL B 1 84 ? 59.056 12.891 3.680 1.00 14.43 62 VAL B C 1
ATOM 2324 O O . VAL B 1 84 ? 59.342 13.603 2.776 1.00 14.81 62 VAL B O 1
ATOM 2328 N N . LEU B 1 85 ? 58.069 13.177 4.498 1.00 14.41 63 LEU B N 1
ATOM 2329 C CA . LEU B 1 85 ? 57.209 14.333 4.325 1.00 14.87 63 LEU B CA 1
ATOM 2330 C C . LEU B 1 85 ? 57.458 15.300 5.489 1.00 14.32 63 LEU B C 1
ATOM 2331 O O . LEU B 1 85 ? 57.438 14.904 6.660 1.00 13.72 63 LEU B O 1
ATOM 2336 N N . ARG B 1 86 ? 57.685 16.550 5.160 1.00 14.12 64 ARG B N 1
ATOM 2337 C CA . ARG B 1 86 ? 58.172 17.540 6.120 1.00 14.45 64 ARG B CA 1
ATOM 2338 C C . ARG B 1 86 ? 57.795 18.944 5.677 1.00 14.94 64 ARG B C 1
ATOM 2339 O O . ARG B 1 86 ? 57.709 19.247 4.487 1.00 15.46 64 ARG B O 1
ATOM 2347 N N . GLY B 1 87 ? 57.504 19.825 6.607 1.00 14.78 65 GLY B N 1
ATOM 2348 C CA . GLY B 1 87 ? 57.241 21.214 6.247 1.00 14.46 65 GLY B CA 1
ATOM 2349 C C . GLY B 1 87 ? 58.501 22.040 6.023 1.00 14.89 65 GLY B C 1
ATOM 2350 O O . GLY B 1 87 ? 59.567 21.770 6.592 1.00 14.50 65 GLY B O 1
ATOM 2351 N N . ALA B 1 88 ? 58.378 23.053 5.175 1.00 15.01 66 ALA B N 1
ATOM 2352 C CA . ALA B 1 88 ? 59.445 24.013 5.001 1.00 16.25 66 ALA B CA 1
ATOM 2353 C C . ALA B 1 88 ? 59.630 24.754 6.313 1.00 16.62 66 ALA B C 1
ATOM 2354 O O . ALA B 1 88 ? 58.646 25.036 7.037 1.00 16.58 66 ALA B O 1
ATOM 2356 N N . GLY B 1 89 ? 60.866 25.078 6.644 1.00 17.43 67 GLY B N 1
ATOM 2357 C CA . GLY B 1 89 ? 61.160 25.838 7.831 1.00 18.40 67 GLY B CA 1
ATOM 2358 C C . GLY B 1 89 ? 60.857 24.978 9.060 1.00 20.02 67 GLY B C 1
ATOM 2359 O O . GLY B 1 89 ? 61.028 23.773 9.044 1.00 20.48 67 GLY B O 1
ATOM 2360 N N . ASP B 1 90 ? 60.307 25.587 10.088 1.00 21.42 68 ASP B N 1
ATOM 2361 C CA . ASP B 1 90 ? 60.138 24.896 11.326 1.00 22.74 68 ASP B CA 1
ATOM 2362 C C . ASP B 1 90 ? 58.695 24.655 11.668 1.00 21.40 68 ASP B C 1
ATOM 2363 O O . ASP B 1 90 ? 58.343 24.578 12.836 1.00 21.05 68 ASP B O 1
ATOM 2368 N N . THR B 1 91 ? 57.884 24.448 10.647 1.00 20.76 69 THR B N 1
ATOM 2369 C CA . THR B 1 91 ? 56.484 24.190 10.845 1.00 21.75 69 THR B CA 1
ATOM 2370 C C . THR B 1 91 ? 56.004 23.187 9.836 1.00 19.36 69 THR B C 1
ATOM 2371 O O . THR B 1 91 ? 56.551 23.088 8.770 1.00 17.91 69 THR B O 1
ATOM 2375 N N . PHE B 1 92 ? 55.050 22.348 10.215 1.00 18.39 70 PHE B N 1
ATOM 2376 C CA . PHE B 1 92 ? 54.665 21.281 9.326 1.00 17.98 70 PHE B CA 1
ATOM 2377 C C . PHE B 1 92 ? 53.587 21.728 8.359 1.00 17.90 70 PHE B C 1
ATOM 2378 O O . PHE B 1 92 ? 53.833 21.771 7.185 1.00 18.82 70 PHE B O 1
ATOM 2386 N N . CYS B 1 93 ? 52.392 22.003 8.841 1.00 18.37 71 CYS B N 1
ATOM 2387 C CA . CYS B 1 93 ? 51.263 22.307 7.987 1.00 19.93 71 CYS B CA 1
ATOM 2388 C C . CYS B 1 93 ? 50.124 22.834 8.807 1.00 22.52 71 CYS B C 1
ATOM 2389 O O . CYS B 1 93 ? 49.659 22.188 9.755 1.00 21.26 71 CYS B O 1
ATOM 2392 N N . ALA B 1 94 ? 49.569 23.963 8.392 1.00 23.96 72 ALA B N 1
ATOM 2393 C CA . ALA B 1 94 ? 48.423 24.548 9.114 1.00 25.11 72 ALA B CA 1
ATOM 2394 C C . ALA B 1 94 ? 47.051 24.039 8.636 1.00 26.30 72 ALA B C 1
ATOM 2395 O O . ALA B 1 94 ? 46.052 24.505 9.082 1.00 29.52 72 ALA B O 1
ATOM 2397 N N . GLY B 1 95 ? 47.003 23.102 7.723 1.00 27.10 73 GLY B N 1
ATOM 2398 C CA . GLY B 1 95 ? 45.756 22.549 7.253 1.00 26.83 73 GLY B CA 1
ATOM 2399 C C . GLY B 1 95 ? 45.332 23.109 5.927 1.00 26.34 73 GLY B C 1
ATOM 2400 O O . GLY B 1 95 ? 46.124 23.787 5.298 1.00 28.36 73 GLY B O 1
ATOM 2401 N N . ALA B 1 96 ? 44.109 22.816 5.488 1.00 23.59 74 ALA B N 1
ATOM 2402 C CA . ALA B 1 96 ? 43.596 23.425 4.305 1.00 23.31 74 ALA B CA 1
ATOM 2403 C C . ALA B 1 96 ? 43.636 24.921 4.524 1.00 23.47 74 ALA B C 1
ATOM 2404 O O . ALA B 1 96 ? 43.240 25.416 5.580 1.00 22.79 74 ALA B O 1
ATOM 2406 N N . SER B 1 97 ? 44.066 25.659 3.508 1.00 23.14 75 SER B N 1
ATOM 2407 C CA . SER B 1 97 ? 44.013 27.125 3.544 1.00 23.24 75 SER B CA 1
ATOM 2408 C C . SER B 1 97 ? 42.578 27.610 3.688 1.00 22.29 75 SER B C 1
ATOM 2409 O O . SER B 1 97 ? 41.714 27.295 2.858 1.00 22.07 75 SER B O 1
ATOM 2412 N N . ILE B 1 98 ? 42.318 28.349 4.761 1.00 22.12 76 ILE B N 1
ATOM 2413 C CA . ILE B 1 98 ? 40.944 28.763 5.083 1.00 22.45 76 ILE B CA 1
ATOM 2414 C C . ILE B 1 98 ? 40.439 29.741 4.052 1.00 21.73 76 ILE B C 1
ATOM 2415 O O . IL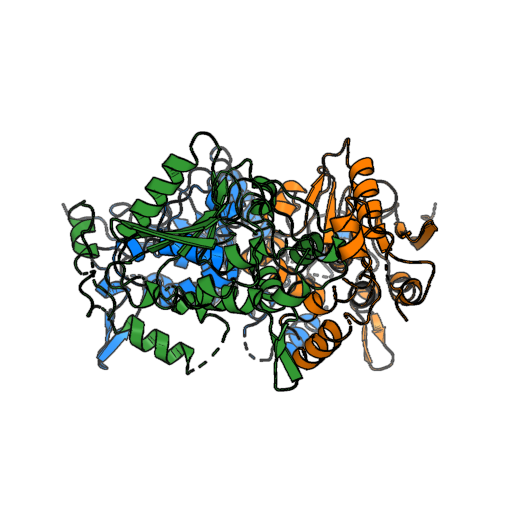E B 1 98 ? 39.285 29.696 3.682 1.00 20.29 76 ILE B O 1
ATOM 2420 N N . SER B 1 99 ? 41.311 30.567 3.506 1.00 22.35 77 SER B N 1
ATOM 2421 C CA . SER B 1 99 ? 40.827 31.481 2.469 1.00 23.40 77 SER B CA 1
ATOM 2422 C C . SER B 1 99 ? 40.491 30.751 1.175 1.00 23.24 77 SER B C 1
ATOM 2423 O O . SER B 1 99 ? 40.052 31.359 0.266 1.00 24.65 77 SER B O 1
ATOM 2426 N N . GLU B 1 100 ? 40.729 29.471 1.048 1.00 23.50 78 GLU B N 1
ATOM 2427 C CA . GLU B 1 100 ? 40.215 28.795 -0.103 1.00 24.14 78 GLU B CA 1
ATOM 2428 C C . GLU B 1 100 ? 39.631 27.464 0.281 1.00 23.47 78 GLU B C 1
ATOM 2429 O O . GLU B 1 100 ? 39.636 26.492 -0.480 1.00 22.41 78 GLU B O 1
ATOM 2435 N N . LEU B 1 101 ? 39.001 27.453 1.435 1.00 21.67 79 LEU B N 1
ATOM 2436 C CA . LEU B 1 101 ? 38.550 26.192 1.991 1.00 21.73 79 LEU B CA 1
ATOM 2437 C C . LEU B 1 101 ? 37.551 25.407 1.071 1.00 22.19 79 LEU B C 1
ATOM 2438 O O . LEU B 1 101 ? 37.684 24.184 0.970 1.00 21.46 79 LEU B O 1
ATOM 2443 N N . ALA B 1 102 ? 36.578 26.072 0.433 1.00 20.51 80 ALA B N 1
ATOM 2444 C CA . ALA B 1 102 ? 35.563 25.336 -0.354 1.00 21.83 80 ALA B CA 1
ATOM 2445 C C . ALA B 1 102 ? 36.181 24.738 -1.601 1.00 22.66 80 ALA B C 1
ATOM 2446 O O . ALA B 1 102 ? 35.811 23.647 -2.045 1.00 24.08 80 ALA B O 1
ATOM 2448 N N . SER B 1 103 ? 37.152 25.423 -2.165 1.00 22.44 81 SER B N 1
ATOM 2449 C CA . SER B 1 103 ? 37.824 24.874 -3.306 1.00 24.09 81 SER B CA 1
ATOM 2450 C C . SER B 1 103 ? 38.698 23.680 -2.927 1.00 22.19 81 SER B C 1
ATOM 2451 O O . SER B 1 103 ? 38.997 22.862 -3.782 1.00 23.45 81 SER B O 1
ATOM 2454 N N . VAL B 1 104 ? 39.151 23.570 -1.685 1.00 20.44 82 VAL B N 1
ATOM 2455 C CA . VAL B 1 104 ? 39.912 22.417 -1.270 1.00 19.33 82 VAL B CA 1
ATOM 2456 C C . VAL B 1 104 ? 38.982 21.244 -0.908 1.00 19.64 82 VAL B C 1
ATOM 2457 O O . VAL B 1 104 ? 39.253 20.109 -1.275 1.00 19.96 82 VAL B O 1
ATOM 2461 N N . LEU B 1 105 ? 37.900 21.501 -0.185 1.00 19.96 83 LEU B N 1
ATOM 2462 C CA . LEU B 1 105 ? 37.030 20.412 0.320 1.00 19.89 83 LEU B CA 1
ATOM 2463 C C . LEU B 1 105 ? 35.750 20.101 -0.498 1.00 19.98 83 LEU B C 1
ATOM 2464 O O . LEU B 1 105 ? 35.234 18.991 -0.444 1.00 18.71 83 LEU B O 1
ATOM 2469 N N . LEU B 1 106 ? 35.234 21.112 -1.187 1.00 19.40 84 LEU B N 1
ATOM 2470 C CA . LEU B 1 106 ? 33.969 21.030 -1.883 1.00 20.61 84 LEU B CA 1
ATOM 2471 C C . LEU B 1 106 ? 34.151 21.547 -3.306 1.00 20.12 84 LEU B C 1
ATOM 2472 O O . LEU B 1 106 ? 33.395 22.308 -3.744 1.00 19.62 84 LEU B O 1
ATOM 2477 N N . ASP B 1 107 ? 35.160 21.111 -4.023 1.00 21.09 85 ASP B N 1
ATOM 2478 C CA . ASP B 1 107 ? 35.440 21.645 -5.353 1.00 22.14 85 ASP B CA 1
ATOM 2479 C C . ASP B 1 107 ? 34.474 21.060 -6.436 1.00 22.82 85 ASP B C 1
ATOM 2480 O O . ASP B 1 107 ? 34.430 19.872 -6.670 1.00 21.87 85 ASP B O 1
ATOM 2485 N N . PRO B 1 108 ? 33.633 21.887 -7.038 1.00 24.27 86 PRO B N 1
ATOM 2486 C CA . PRO B 1 108 ? 32.653 21.290 -7.985 1.00 25.96 86 PRO B CA 1
ATOM 2487 C C . PRO B 1 108 ? 33.231 20.646 -9.230 1.00 26.30 86 PRO B C 1
ATOM 2488 O O . PRO B 1 108 ? 34.190 21.143 -9.793 1.00 25.75 86 PRO B O 1
ATOM 2492 N N . GLN B 1 109 ? 32.644 19.527 -9.609 1.00 28.01 87 GLN B N 1
ATOM 2493 C CA . GLN B 1 109 ? 33.128 18.710 -10.734 1.00 30.68 87 GLN B CA 1
ATOM 2494 C C . GLN B 1 109 ? 32.071 18.687 -11.847 1.00 31.61 87 GLN B C 1
ATOM 2495 O O . GLN B 1 109 ? 30.884 18.824 -11.561 1.00 31.98 87 GLN B O 1
ATOM 2501 N N . PRO B 1 110 ? 32.498 18.503 -13.101 1.00 34.45 88 PRO B N 1
ATOM 2502 C CA . PRO B 1 110 ? 31.528 18.516 -14.229 1.00 38.39 88 PRO B CA 1
ATOM 2503 C C . PRO B 1 110 ? 30.411 17.527 -14.110 1.00 40.09 88 PRO B C 1
ATOM 2504 O O . PRO B 1 110 ? 29.307 17.829 -14.550 1.00 46.08 88 PRO B O 1
ATOM 2508 N N . ASP B 1 111 ? 30.626 16.380 -13.495 1.00 39.19 89 ASP B N 1
ATOM 2509 C CA . ASP B 1 111 ? 29.512 15.442 -13.360 1.00 38.78 89 ASP B CA 1
ATOM 2510 C C . ASP B 1 111 ? 28.567 15.843 -12.252 1.00 36.98 89 ASP B C 1
ATOM 2511 O O . ASP B 1 111 ? 27.686 15.070 -11.893 1.00 36.60 89 ASP B O 1
ATOM 2516 N N . GLY B 1 112 ? 28.766 17.001 -11.615 1.00 36.21 90 GLY B N 1
ATOM 2517 C CA . GLY B 1 112 ? 27.843 17.408 -10.523 1.00 34.08 90 GLY B CA 1
ATOM 2518 C C . GLY B 1 112 ? 28.210 16.936 -9.131 1.00 31.41 90 GLY B C 1
ATOM 2519 O O . GLY B 1 112 ? 27.560 17.306 -8.175 1.00 31.70 90 GLY B O 1
ATOM 2520 N N . SER B 1 113 ? 29.246 16.132 -8.983 1.00 29.69 91 SER B N 1
ATOM 2521 C CA . SER B 1 113 ? 29.760 15.830 -7.642 1.00 28.49 91 SER B CA 1
ATOM 2522 C C . SER B 1 113 ? 30.724 16.937 -7.173 1.00 26.71 91 SER B C 1
ATOM 2523 O O . SER B 1 113 ? 31.025 17.876 -7.926 1.00 27.39 91 SER B O 1
ATOM 2526 N N . THR B 1 114 ? 31.223 16.813 -5.948 1.00 24.53 92 THR B N 1
ATOM 2527 C CA . THR B 1 114 ? 32.314 17.613 -5.519 1.00 24.22 92 THR B CA 1
ATOM 2528 C C . THR B 1 114 ? 33.477 16.749 -5.147 1.00 23.62 92 THR B C 1
ATOM 2529 O O . THR B 1 114 ? 33.320 15.624 -4.682 1.00 25.62 92 THR B O 1
ATOM 2533 N N . ALA B 1 115 ? 34.644 17.364 -5.179 1.00 22.54 93 ALA B N 1
ATOM 2534 C CA . ALA B 1 115 ? 35.864 16.732 -4.798 1.00 21.03 93 ALA B CA 1
ATOM 2535 C C . ALA B 1 115 ? 36.495 17.367 -3.588 1.00 19.26 93 ALA B C 1
ATOM 2536 O O . ALA B 1 115 ? 36.546 18.577 -3.389 1.00 18.26 93 ALA B O 1
ATOM 2538 N N . ASP B 1 116 ? 36.954 16.501 -2.742 1.00 18.68 94 ASP B N 1
ATOM 2539 C CA . ASP B 1 116 ? 37.693 16.901 -1.582 1.00 17.80 94 ASP B CA 1
ATOM 2540 C C . ASP B 1 116 ? 39.161 16.638 -1.914 1.00 16.79 94 ASP B C 1
ATOM 2541 O O . ASP B 1 116 ? 39.609 15.525 -1.823 1.00 15.78 94 ASP B O 1
ATOM 2546 N N . HIS B 1 117 ? 39.861 17.673 -2.363 1.00 16.67 95 HIS B N 1
ATOM 2547 C CA . HIS B 1 117 ? 41.228 17.498 -2.809 1.00 16.89 95 HIS B CA 1
ATOM 2548 C C . HIS B 1 117 ? 42.213 17.166 -1.670 1.00 17.87 95 HIS B C 1
ATOM 2549 O O . HIS B 1 117 ? 43.237 16.503 -1.891 1.00 17.56 95 HIS B O 1
ATOM 2556 N N . LEU B 1 118 ? 41.887 17.564 -0.450 1.00 18.40 96 LEU B N 1
ATOM 2557 C CA . LEU B 1 118 ? 42.736 17.246 0.645 1.00 19.64 96 LEU B CA 1
ATOM 2558 C C . LEU B 1 118 ? 42.690 15.717 0.896 1.00 20.53 96 LEU B C 1
ATOM 2559 O O . LEU B 1 118 ? 43.741 15.052 1.059 1.00 18.55 96 LEU B O 1
ATOM 2564 N N . SER B 1 119 ? 41.479 15.147 0.916 1.00 21.08 97 SER B N 1
ATOM 2565 C CA . SER B 1 119 ? 41.353 13.661 0.980 1.00 20.96 97 SER B CA 1
ATOM 2566 C C . SER B 1 119 ? 41.941 12.976 -0.197 1.00 19.34 97 SER B C 1
ATOM 2567 O O . SER B 1 119 ? 42.445 11.905 -0.044 1.00 20.93 97 SER B O 1
ATOM 2570 N N . ARG B 1 120 ? 41.854 13.512 -1.380 1.00 17.90 98 ARG B N 1
ATOM 2571 C CA . ARG B 1 120 ? 42.510 12.820 -2.477 1.00 17.69 98 ARG B CA 1
ATOM 2572 C C . ARG B 1 120 ? 44.035 12.858 -2.329 1.00 16.35 98 ARG B C 1
ATOM 2573 O O . ARG B 1 120 ? 44.691 11.926 -2.689 1.00 16.78 98 ARG B O 1
ATOM 2581 N N . ALA B 1 121 ? 44.573 13.944 -1.861 1.00 15.57 99 ALA B N 1
ATOM 2582 C CA . ALA B 1 121 ? 45.977 13.986 -1.547 1.00 15.47 99 ALA B CA 1
ATOM 2583 C C . ALA B 1 121 ? 46.362 12.940 -0.473 1.00 15.61 99 ALA B C 1
ATOM 2584 O O . ALA B 1 121 ? 47.290 12.195 -0.652 1.00 15.69 99 ALA B O 1
ATOM 2586 N N . ASP B 1 122 ? 45.617 12.899 0.630 1.00 16.84 100 ASP B N 1
ATOM 2587 C CA . ASP B 1 122 ? 45.714 11.853 1.697 1.00 17.79 100 ASP B CA 1
ATOM 2588 C C . ASP B 1 122 ? 45.727 10.465 1.090 1.00 17.94 100 ASP B C 1
ATOM 2589 O O . ASP B 1 122 ? 46.674 9.696 1.317 1.00 19.68 100 ASP B O 1
ATOM 2594 N N . SER B 1 123 ? 44.738 10.133 0.290 1.00 17.69 101 SER B N 1
ATOM 2595 C CA . SER B 1 123 ? 44.741 8.822 -0.342 1.00 19.28 101 SER B CA 1
ATOM 2596 C C . SER B 1 123 ? 45.955 8.535 -1.255 1.00 18.30 101 SER B C 1
ATOM 2597 O O . SER B 1 123 ? 46.342 7.386 -1.366 1.00 18.61 101 SER B O 1
ATOM 2600 N N . ALA B 1 124 ? 46.419 9.539 -1.997 1.00 17.01 102 ALA B N 1
ATOM 2601 C CA . ALA B 1 124 ? 47.585 9.349 -2.847 1.00 16.64 102 ALA B CA 1
ATOM 2602 C C . ALA B 1 124 ? 48.793 8.989 -1.983 1.00 15.60 102 ALA B C 1
ATOM 2603 O O . ALA B 1 124 ? 49.531 8.103 -2.322 1.00 15.31 102 ALA B O 1
ATOM 2605 N N . ILE B 1 125 ? 48.944 9.634 -0.840 1.00 15.15 103 ILE B N 1
ATOM 2606 C CA . ILE B 1 125 ? 50.031 9.311 0.089 1.00 15.00 103 ILE B CA 1
ATOM 2607 C C . ILE B 1 125 ? 49.828 7.936 0.728 1.00 14.78 103 ILE B C 1
ATOM 2608 O O . ILE B 1 125 ? 50.769 7.167 0.798 1.00 14.89 103 ILE B O 1
ATOM 2613 N N . ALA B 1 126 ? 48.598 7.590 1.070 1.00 14.88 104 ALA B N 1
ATOM 2614 C CA . ALA B 1 126 ? 48.322 6.262 1.691 1.00 15.65 104 ALA B CA 1
ATOM 2615 C C . ALA B 1 126 ? 48.458 5.131 0.699 1.00 16.97 104 ALA B C 1
ATOM 2616 O O . ALA B 1 126 ? 48.667 4.019 1.100 1.00 16.87 104 ALA B O 1
ATOM 2618 N N . ALA B 1 127 ? 48.348 5.421 -0.582 1.00 17.37 105 ALA B N 1
ATOM 2619 C CA . ALA B 1 127 ? 48.430 4.342 -1.532 1.00 19.15 105 ALA B CA 1
ATOM 2620 C C . ALA B 1 127 ? 49.899 4.063 -1.873 1.00 20.15 105 ALA B C 1
ATOM 2621 O O . ALA B 1 127 ? 50.151 3.197 -2.624 1.00 20.65 105 ALA B O 1
ATOM 2623 N N . LEU B 1 128 ? 50.854 4.852 -1.391 1.00 21.67 106 LEU B N 1
ATOM 2624 C CA . LEU B 1 128 ? 52.242 4.584 -1.711 1.00 22.59 106 LEU B CA 1
ATOM 2625 C C . LEU B 1 128 ? 52.569 3.185 -1.219 1.00 22.41 106 LEU B C 1
ATOM 2626 O O . LEU B 1 128 ? 52.273 2.870 -0.082 1.00 22.60 106 LEU B O 1
ATOM 2631 N N . SER B 1 129 ? 53.228 2.371 -2.034 1.00 21.95 107 SER B N 1
ATOM 2632 C CA . SER B 1 129 ? 53.626 1.052 -1.567 1.00 21.04 107 SER B CA 1
ATOM 2633 C C . SER B 1 129 ? 54.958 1.166 -0.811 1.00 19.94 107 SER B C 1
ATOM 2634 O O . SER B 1 129 ? 55.304 0.309 0.025 1.00 20.95 107 SER B O 1
ATOM 2637 N N . LYS B 1 130 ? 55.695 2.238 -1.039 1.00 18.34 108 LYS B N 1
ATOM 2638 C CA . LYS B 1 130 ? 56.971 2.452 -0.325 1.00 17.50 108 LYS B CA 1
ATOM 2639 C C . LYS B 1 130 ? 56.789 3.026 1.076 1.00 16.98 108 LYS B C 1
ATOM 2640 O O . LYS B 1 130 ? 55.810 3.698 1.308 1.00 17.51 108 LYS B O 1
ATOM 2646 N N . PRO B 1 131 ? 57.745 2.825 1.989 1.00 17.10 109 PRO B N 1
ATOM 2647 C CA . PRO B 1 131 ? 57.619 3.460 3.291 1.00 17.15 109 PRO B CA 1
ATOM 2648 C C . PRO B 1 131 ? 57.617 4.975 3.222 1.00 17.40 109 PRO B C 1
ATOM 2649 O O . PRO B 1 131 ? 58.416 5.554 2.532 1.00 17.10 109 PRO B O 1
ATOM 2653 N N . ALA B 1 132 ? 56.756 5.607 4.018 1.00 18.19 110 ALA B N 1
ATOM 2654 C CA . ALA B 1 132 ? 56.658 7.044 4.098 1.00 18.10 110 ALA B CA 1
ATOM 2655 C C . ALA B 1 132 ? 56.581 7.422 5.546 1.00 18.55 110 ALA B C 1
ATOM 2656 O O . ALA B 1 132 ? 55.814 6.807 6.320 1.00 17.83 110 ALA B O 1
ATOM 2658 N N . VAL B 1 133 ? 57.382 8.425 5.931 1.00 18.17 111 VAL B N 1
ATOM 2659 C CA . VAL B 1 133 ? 57.355 8.954 7.285 1.00 16.97 111 VAL B CA 1
ATOM 2660 C C . VAL B 1 133 ? 57.158 10.446 7.310 1.00 15.96 111 VAL B C 1
ATOM 2661 O O . VAL B 1 133 ? 57.721 11.174 6.517 1.00 14.88 111 VAL B O 1
ATOM 2665 N N . ALA B 1 134 ? 56.263 10.915 8.184 1.00 15.00 112 ALA B N 1
ATOM 2666 C CA . ALA B 1 134 ? 56.094 12.323 8.385 1.00 14.78 112 ALA B CA 1
ATOM 2667 C C . ALA B 1 134 ? 56.947 12.818 9.593 1.00 14.70 112 ALA B C 1
ATOM 2668 O O . ALA B 1 134 ? 56.862 12.251 10.662 1.00 14.18 112 ALA B O 1
ATOM 2670 N N . LEU B 1 135 ? 57.714 13.885 9.386 1.00 14.28 113 LEU B N 1
ATOM 2671 C CA . LEU B 1 135 ? 58.517 14.523 10.392 1.00 14.73 113 LEU B CA 1
ATOM 2672 C C . LEU B 1 135 ? 57.878 15.843 10.690 1.00 15.13 113 LEU B C 1
ATOM 2673 O O . LEU B 1 135 ? 57.896 16.748 9.871 1.00 15.69 113 LEU B O 1
ATOM 2678 N N . VAL B 1 136 ? 57.277 15.961 11.844 1.00 15.83 114 VAL B N 1
ATOM 2679 C CA . VAL B 1 136 ? 56.467 17.077 12.203 1.00 16.02 114 VAL B CA 1
ATOM 2680 C C . VAL B 1 136 ? 57.206 17.950 13.177 1.00 16.90 114 VAL B C 1
ATOM 2681 O O . VAL B 1 136 ? 57.582 17.522 14.256 1.00 17.62 114 VAL B O 1
ATOM 2685 N N . ASP B 1 137 ? 57.409 19.209 12.807 1.00 17.70 115 ASP B N 1
ATOM 2686 C CA . ASP B 1 137 ? 57.887 20.234 13.731 1.00 18.79 115 ASP B CA 1
ATOM 2687 C C . ASP B 1 137 ? 56.865 21.391 13.771 1.00 18.93 115 ASP B C 1
ATOM 2688 O O . ASP B 1 137 ? 56.018 21.522 12.882 1.00 18.99 115 ASP B O 1
ATOM 2693 N N . GLY B 1 138 ? 56.959 22.255 14.752 1.00 19.54 116 GLY B N 1
ATOM 2694 C CA . GLY B 1 138 ? 56.075 23.411 14.792 1.00 20.56 116 GLY B CA 1
ATOM 2695 C C . GLY B 1 138 ? 54.614 22.936 14.819 1.00 22.04 116 GLY B C 1
ATOM 2696 O O . GLY B 1 138 ? 54.306 21.984 15.500 1.00 23.71 116 GLY B O 1
ATOM 2697 N N . ALA B 1 139 ? 53.756 23.554 14.030 1.00 19.95 117 ALA B N 1
ATOM 2698 C CA . ALA B 1 139 ? 52.355 23.331 14.133 1.00 19.70 117 ALA B CA 1
ATOM 2699 C C . ALA B 1 139 ? 51.889 22.402 13.047 1.00 18.93 117 ALA B C 1
ATOM 2700 O O . ALA B 1 139 ? 52.312 22.477 11.923 1.00 18.47 117 ALA B O 1
ATOM 2702 N N . CYS B 1 140 ? 51.059 21.465 13.442 1.00 19.75 118 CYS B N 1
ATOM 2703 C CA . CYS B 1 140 ? 50.388 20.571 12.539 1.00 20.83 118 CYS B CA 1
ATOM 2704 C C . CYS B 1 140 ? 48.875 20.670 12.846 1.00 21.12 118 CYS B C 1
ATOM 2705 O O . CYS B 1 140 ? 48.428 20.127 13.829 1.00 21.47 118 CYS B O 1
ATOM 2716 N N . GLY B 1 142 ? 44.550 21.193 11.802 1.00 28.78 120 GLY B N 1
ATOM 2717 C CA . GLY B 1 142 ? 43.438 20.802 10.919 1.00 28.21 120 GLY B CA 1
ATOM 2718 C C . GLY B 1 142 ? 43.759 19.618 10.042 1.00 28.91 120 GLY B C 1
ATOM 2719 O O . GLY B 1 142 ? 44.122 18.558 10.516 1.00 29.70 120 GLY B O 1
ATOM 2720 N N . GLY B 1 143 ? 43.694 19.831 8.738 1.00 29.19 121 GLY B N 1
ATOM 2721 C CA . GLY B 1 143 ? 44.020 18.788 7.795 1.00 28.28 121 GLY B CA 1
ATOM 2722 C C . GLY B 1 143 ? 45.512 18.457 7.661 1.00 28.17 121 GLY B C 1
ATOM 2723 O O . GLY B 1 143 ? 45.853 17.510 6.953 1.00 25.40 121 GLY B O 1
ATOM 2724 N N . GLY B 1 144 ? 46.379 19.191 8.374 1.00 23.69 122 GLY B N 1
ATOM 2725 C CA . GLY B 1 144 ? 47.749 18.820 8.461 1.00 22.24 122 GLY B CA 1
ATOM 2726 C C . GLY B 1 144 ? 47.895 17.418 9.048 1.00 20.62 122 GLY B C 1
ATOM 2727 O O . GLY B 1 144 ? 48.685 16.634 8.555 1.00 19.78 122 GLY B O 1
ATOM 2728 N N . TRP B 1 145 ? 47.117 17.072 10.059 1.00 19.25 123 TRP B N 1
ATOM 2729 C CA . TRP B 1 145 ? 47.267 15.755 10.679 1.00 19.10 123 TRP B CA 1
ATOM 2730 C C . TRP B 1 145 ? 46.787 14.708 9.689 1.00 19.35 123 TRP B C 1
ATOM 2731 O O . TRP B 1 145 ? 47.328 13.612 9.622 1.00 19.95 123 TRP B O 1
ATOM 2742 N N . GLN B 1 146 ? 45.820 15.063 8.878 1.00 19.26 124 GLN B N 1
ATOM 2743 C CA . GLN B 1 146 ? 45.285 14.074 7.996 1.00 21.19 124 GLN B CA 1
ATOM 2744 C C . GLN B 1 146 ? 46.376 13.699 6.939 1.00 20.98 124 GLN B C 1
ATOM 2745 O O . GLN B 1 146 ? 46.523 12.551 6.570 1.00 22.24 124 GLN B O 1
ATOM 2751 N N . ILE B 1 147 ? 47.115 14.688 6.477 1.00 19.63 125 ILE B N 1
ATOM 2752 C CA . ILE B 1 147 ? 48.180 14.464 5.541 1.00 21.08 125 ILE B CA 1
ATOM 2753 C C . ILE B 1 147 ? 49.320 13.704 6.224 1.00 18.89 125 ILE B C 1
ATOM 2754 O O . ILE B 1 147 ? 49.807 12.705 5.713 1.00 18.44 125 ILE B O 1
ATOM 2759 N N . ALA B 1 148 ? 49.725 14.162 7.396 1.00 17.19 126 ALA B N 1
ATOM 2760 C CA . ALA B 1 148 ? 50.765 13.458 8.145 1.00 16.52 126 ALA B CA 1
ATOM 2761 C C . ALA B 1 148 ? 50.405 12.004 8.444 1.00 15.50 126 ALA B C 1
ATOM 2762 O O . ALA B 1 148 ? 51.232 11.119 8.254 1.00 15.16 126 ALA B O 1
ATOM 2764 N N . SER B 1 149 ? 49.155 11.761 8.819 1.00 14.67 127 SER B N 1
ATOM 2765 C CA . SER B 1 149 ? 48.748 10.442 9.242 1.00 14.57 127 SER B CA 1
ATOM 2766 C C . SER B 1 149 ? 48.572 9.534 8.054 1.00 15.36 127 SER B C 1
ATOM 2767 O O . SER B 1 149 ? 48.380 8.339 8.231 1.00 15.99 127 SER B O 1
ATOM 2770 N N . ALA B 1 150 ? 48.598 10.071 6.837 1.00 15.14 128 ALA B N 1
ATOM 2771 C CA . ALA B 1 150 ? 48.524 9.224 5.684 1.00 15.58 128 ALA B CA 1
ATOM 2772 C C . ALA B 1 150 ? 49.835 8.485 5.457 1.00 15.69 128 ALA B C 1
ATOM 2773 O O . ALA B 1 150 ? 49.916 7.538 4.694 1.00 14.71 128 ALA B O 1
ATOM 2775 N N . CYS B 1 151 ? 50.902 9.025 6.011 1.00 16.90 129 CYS B N 1
ATOM 2776 C CA . CYS B 1 151 ? 52.173 8.358 5.997 1.00 17.39 129 CYS B CA 1
ATOM 2777 C C . CYS B 1 151 ? 52.086 7.165 6.946 1.00 17.44 129 CYS B C 1
ATOM 2778 O O . CYS B 1 151 ? 51.076 6.930 7.614 1.00 17.79 129 CYS B O 1
ATOM 2781 N N . ASP B 1 152 ? 53.132 6.357 6.955 1.00 18.03 130 ASP B N 1
ATOM 2782 C CA . ASP B 1 152 ? 53.098 5.165 7.767 1.00 18.00 130 ASP B CA 1
ATOM 2783 C C . ASP B 1 152 ? 53.070 5.488 9.205 1.00 16.95 130 ASP B C 1
ATOM 2784 O O . ASP B 1 152 ? 52.301 4.885 9.933 1.00 16.84 130 ASP B O 1
ATOM 2789 N N . PHE B 1 153 ? 53.874 6.483 9.612 1.00 15.77 131 PHE B N 1
ATOM 2790 C CA . PHE B 1 153 ? 53.843 6.961 10.964 1.00 14.61 131 PHE B CA 1
ATOM 2791 C C . PHE B 1 153 ? 54.434 8.348 11.061 1.00 14.25 131 PHE B C 1
ATOM 2792 O O . PHE B 1 153 ? 55.026 8.829 10.134 1.00 14.02 131 PHE B O 1
ATOM 2800 N N . ILE B 1 154 ? 54.283 8.974 12.224 1.00 13.82 132 ILE B N 1
ATOM 2801 C CA . ILE B 1 154 ? 54.714 10.360 12.447 1.00 13.60 132 ILE B CA 1
ATOM 2802 C C . ILE B 1 154 ? 55.711 10.417 13.605 1.00 13.80 132 ILE B C 1
ATOM 2803 O O . ILE B 1 154 ? 55.501 9.811 14.651 1.00 13.49 132 ILE B O 1
ATOM 2808 N N . ILE B 1 155 ? 56.819 11.078 13.355 1.00 14.11 133 ILE B N 1
ATOM 2809 C CA . ILE B 1 155 ? 57.794 11.417 14.340 1.00 14.69 133 ILE B CA 1
ATOM 2810 C C . ILE B 1 155 ? 57.712 12.923 14.550 1.00 14.80 133 ILE B C 1
ATOM 2811 O O . ILE B 1 155 ? 57.854 13.701 13.581 1.00 14.57 133 ILE B O 1
ATOM 2816 N N . ALA B 1 156 ? 57.532 13.345 15.798 1.00 14.96 134 ALA B N 1
ATOM 2817 C CA . ALA B 1 156 ? 57.368 14.761 16.134 1.00 14.94 134 ALA B CA 1
ATOM 2818 C C . ALA B 1 156 ? 58.486 15.294 16.985 1.00 15.81 134 ALA B C 1
ATOM 2819 O O . ALA B 1 156 ? 59.052 14.603 17.796 1.00 15.74 134 ALA B O 1
ATOM 2821 N N . ASN B 1 157 ? 58.841 16.543 16.733 1.00 16.27 135 ASN B N 1
ATOM 2822 C CA . ASN B 1 157 ? 59.733 17.266 17.562 1.00 17.15 135 ASN B CA 1
ATOM 2823 C C . ASN B 1 157 ? 58.987 17.579 18.819 1.00 17.10 135 ASN B C 1
ATOM 2824 O O . ASN B 1 157 ? 57.791 17.851 18.788 1.00 15.95 135 ASN B O 1
ATOM 2829 N N . GLU B 1 158 ? 59.675 17.506 19.920 1.00 18.41 136 GLU B N 1
ATOM 2830 C CA . GLU B 1 158 ? 59.071 17.817 21.221 1.00 21.49 136 GLU B CA 1
ATOM 2831 C C . GLU B 1 158 ? 58.349 19.152 21.299 1.00 20.14 136 GLU B C 1
ATOM 2832 O O . GLU B 1 158 ? 57.372 19.283 22.011 1.00 18.91 136 GLU B O 1
ATOM 2838 N N . ARG B 1 159 ? 58.834 20.147 20.574 1.00 19.59 137 ARG B N 1
ATOM 2839 C CA . ARG B 1 159 ? 58.220 21.446 20.641 1.00 20.22 137 ARG B CA 1
ATOM 2840 C C . ARG B 1 159 ? 57.040 21.572 19.683 1.00 19.02 137 ARG B C 1
ATOM 2841 O O . ARG B 1 159 ? 56.420 22.578 19.654 1.00 18.80 137 ARG B O 1
ATOM 2849 N N . ALA B 1 160 ? 56.746 20.567 18.872 1.00 18.22 138 ALA B N 1
ATOM 2850 C CA . ALA B 1 160 ? 55.592 20.640 17.961 1.00 17.43 138 ALA B CA 1
ATOM 2851 C C . ALA B 1 160 ? 54.226 20.669 18.701 1.00 17.08 138 ALA B C 1
ATOM 2852 O O . ALA B 1 160 ? 54.126 20.230 19.843 1.00 18.24 138 ALA B O 1
ATOM 2854 N N . VAL B 1 161 ? 53.210 21.153 18.022 1.00 16.57 139 VAL B N 1
ATOM 2855 C CA . VAL B 1 161 ? 51.867 21.185 18.525 1.00 17.24 139 VAL B CA 1
ATOM 2856 C C . VAL B 1 161 ? 50.928 20.656 17.464 1.00 17.54 139 VAL B C 1
ATOM 2857 O O . VAL B 1 161 ? 51.158 20.829 16.261 1.00 17.39 139 VAL B O 1
ATOM 2861 N N . ILE B 1 162 ? 49.906 19.951 17.929 1.00 17.86 140 ILE B N 1
ATOM 2862 C CA . ILE B 1 162 ? 48.970 19.306 17.084 1.00 17.94 140 ILE B CA 1
ATOM 2863 C C . ILE B 1 162 ? 47.582 19.580 17.532 1.00 17.37 140 ILE B C 1
ATOM 2864 O O . ILE B 1 162 ? 47.258 19.355 18.689 1.00 16.04 140 ILE B O 1
ATOM 2869 N N . GLY B 1 163 ? 46.771 20.098 16.618 1.00 17.15 141 GLY B N 1
ATOM 2870 C CA . GLY B 1 163 ? 45.351 20.266 16.877 1.00 18.17 141 GLY B CA 1
ATOM 2871 C C . GLY B 1 163 ? 44.495 19.962 15.650 1.00 18.71 141 GLY B C 1
ATOM 2872 O O . GLY B 1 163 ? 44.805 20.385 14.565 1.00 17.80 141 GLY B O 1
ATOM 2873 N N . LEU B 1 164 ? 43.375 19.271 15.855 1.00 18.98 142 LEU B N 1
ATOM 2874 C CA . LEU B 1 164 ? 42.424 19.014 14.808 1.00 18.40 142 LEU B CA 1
ATOM 2875 C C . LEU B 1 164 ? 41.243 19.885 15.071 1.00 19.11 142 LEU B C 1
ATOM 2876 O O . LEU B 1 164 ? 40.462 19.623 15.963 1.00 22.09 142 LEU B O 1
ATOM 2881 N N . THR B 1 165 ? 41.061 20.885 14.248 1.00 18.99 143 THR B N 1
ATOM 2882 C CA . THR B 1 165 ? 40.189 22.010 14.538 1.00 18.79 143 THR B CA 1
ATOM 2883 C C . THR B 1 165 ? 38.914 22.188 13.644 1.00 18.75 143 THR B C 1
ATOM 2884 O O . THR B 1 165 ? 38.441 23.291 13.490 1.00 18.38 143 THR B O 1
ATOM 2888 N N . PRO B 1 166 ? 38.353 21.125 13.040 1.00 18.00 144 PRO B N 1
ATOM 2889 C CA . PRO B 1 166 ? 37.128 21.365 12.270 1.00 18.38 144 PRO B CA 1
ATOM 2890 C C . PRO B 1 166 ? 36.032 22.066 13.067 1.00 17.31 144 PRO B C 1
ATOM 2891 O O . PRO B 1 166 ? 35.264 22.848 12.532 1.00 17.43 144 PRO B O 1
ATOM 2895 N N . ALA B 1 167 ? 35.939 21.766 14.337 1.00 17.17 145 ALA B N 1
ATOM 2896 C CA . ALA B 1 167 ? 34.884 22.313 15.178 1.00 16.54 145 ALA B CA 1
ATOM 2897 C C . ALA B 1 167 ? 35.082 23.808 15.492 1.00 16.36 145 ALA B C 1
ATOM 2898 O O . ALA B 1 167 ? 34.151 24.454 15.936 1.00 16.28 145 ALA B O 1
ATOM 2900 N N . LYS B 1 168 ? 36.282 24.325 15.308 1.00 16.03 146 LYS B N 1
ATOM 2901 C CA . LYS B 1 168 ? 36.524 25.733 15.395 1.00 16.91 146 LYS B CA 1
ATOM 2902 C C . LYS B 1 168 ? 36.122 26.508 14.156 1.00 17.93 146 LYS B C 1
ATOM 2903 O O . LYS B 1 168 ? 36.045 27.723 14.210 1.00 17.27 146 LYS B O 1
ATOM 2909 N N . ILE B 1 169 ? 35.831 25.788 13.073 1.00 18.54 147 ILE B N 1
ATOM 2910 C CA . ILE B 1 169 ? 35.516 26.359 11.802 1.00 19.90 147 ILE B CA 1
ATOM 2911 C C . ILE B 1 169 ? 34.074 26.036 11.301 1.00 20.09 147 ILE B C 1
ATOM 2912 O O . ILE B 1 169 ? 33.622 26.658 10.370 1.00 21.97 147 ILE B O 1
ATOM 2917 N N . GLY B 1 170 ? 33.359 25.088 11.894 1.00 18.52 148 GLY B N 1
ATOM 2918 C CA . GLY B 1 170 ? 32.032 24.752 11.414 1.00 18.14 148 GLY B CA 1
ATOM 2919 C C . GLY B 1 170 ? 31.970 23.680 10.334 1.00 18.01 148 GLY B C 1
ATOM 2920 O O . GLY B 1 170 ? 30.923 23.453 9.731 1.00 17.33 148 GLY B O 1
ATOM 2921 N N . ILE B 1 171 ? 33.074 22.964 10.167 1.00 17.70 149 ILE B N 1
ATOM 2922 C CA . ILE B 1 171 ? 33.108 21.871 9.190 1.00 18.36 149 ILE B CA 1
ATOM 2923 C C . ILE B 1 171 ? 33.236 20.519 9.884 1.00 18.64 149 ILE B C 1
ATOM 2924 O O . ILE B 1 171 ? 33.154 20.404 11.079 1.00 18.95 149 ILE B O 1
ATOM 2929 N N . ILE B 1 172 ? 33.445 19.494 9.086 1.00 20.34 150 ILE B N 1
ATOM 2930 C CA . ILE B 1 172 ? 33.521 18.114 9.548 1.00 21.32 150 ILE B CA 1
ATOM 2931 C C . ILE B 1 172 ? 34.826 17.586 9.046 1.00 20.61 150 ILE B C 1
ATOM 2932 O O . ILE B 1 172 ? 35.219 17.900 7.951 1.00 21.17 150 ILE B O 1
ATOM 2937 N N . TYR B 1 173 ? 35.521 16.797 9.837 1.00 20.98 151 TYR B N 1
ATOM 2938 C CA . TYR B 1 173 ? 36.766 16.211 9.403 1.00 21.21 151 TYR B CA 1
ATOM 2939 C C . TYR B 1 173 ? 36.424 15.187 8.328 1.00 20.82 151 TYR B C 1
ATOM 2940 O O . TYR B 1 173 ? 35.443 14.478 8.430 1.00 21.92 151 TYR B O 1
ATOM 2949 N N . PRO B 1 174 ? 37.184 15.155 7.258 1.00 20.71 152 PRO B N 1
ATOM 2950 C CA . PRO B 1 174 ? 36.820 14.301 6.140 1.00 19.97 152 PRO B CA 1
ATOM 2951 C C . PRO B 1 174 ? 36.812 12.855 6.547 1.00 20.03 152 PRO B C 1
ATOM 2952 O O . PRO B 1 174 ? 37.598 12.451 7.401 1.00 19.24 152 PRO B O 1
ATOM 2956 N N . ARG B 1 175 ? 35.978 12.073 5.892 1.00 19.23 153 ARG B N 1
ATOM 2957 C CA . ARG B 1 175 ? 35.854 10.723 6.264 1.00 20.38 153 ARG B CA 1
ATOM 2958 C C . ARG B 1 175 ? 37.143 9.900 6.438 1.00 21.69 153 ARG B C 1
ATOM 2959 O O . ARG B 1 175 ? 37.253 9.106 7.404 1.00 21.43 153 ARG B O 1
ATOM 2967 N N . PRO B 1 176 ? 38.077 9.991 5.507 1.00 21.96 154 PRO B N 1
ATOM 2968 C CA . PRO B 1 176 ? 39.198 9.069 5.682 1.00 21.96 154 PRO B CA 1
ATOM 2969 C C . PRO B 1 176 ? 40.014 9.466 6.876 1.00 20.85 154 PRO B C 1
ATOM 2970 O O . PRO B 1 176 ? 40.595 8.617 7.555 1.00 21.32 154 PRO B O 1
ATOM 2974 N N . GLY B 1 177 ? 40.061 10.757 7.150 1.00 19.58 155 GLY B N 1
ATOM 2975 C CA . GLY B 1 177 ? 40.779 11.259 8.304 1.00 18.63 155 GLY B CA 1
ATOM 2976 C C . GLY B 1 177 ? 40.056 10.882 9.593 1.00 18.12 155 GLY B C 1
ATOM 2977 O O . GLY B 1 177 ? 40.689 10.466 10.598 1.00 16.46 155 GLY B O 1
ATOM 2978 N N . LEU B 1 178 ? 38.741 11.018 9.571 1.00 17.61 156 LEU B N 1
ATOM 2979 C CA . LEU B 1 178 ? 37.969 10.776 10.792 1.00 18.41 156 LEU B CA 1
ATOM 2980 C C . LEU B 1 178 ? 38.069 9.284 11.160 1.00 19.31 156 LEU B C 1
ATOM 2981 O O . LEU B 1 178 ? 38.361 8.934 12.310 1.00 18.16 156 LEU B O 1
ATOM 2986 N N . GLU B 1 179 ? 37.951 8.417 10.176 1.00 19.93 157 GLU B N 1
ATOM 2987 C CA . GLU B 1 179 ? 38.029 6.997 10.431 1.00 21.15 157 GLU B CA 1
ATOM 2988 C C . GLU B 1 179 ? 39.429 6.578 10.849 1.00 19.33 157 GLU B C 1
ATOM 2989 O O . GLU B 1 179 ? 39.567 5.804 11.755 1.00 18.72 157 GLU B O 1
ATOM 2995 N N . ARG B 1 180 ? 40.440 7.082 10.169 1.00 17.43 158 ARG B N 1
ATOM 2996 C CA . ARG B 1 180 ? 41.786 6.806 10.581 1.00 16.58 158 ARG B CA 1
ATOM 2997 C C . ARG B 1 180 ? 42.002 7.260 12.055 1.00 15.42 158 ARG B C 1
ATOM 2998 O O . ARG B 1 180 ? 42.529 6.509 12.857 1.00 14.78 158 ARG B O 1
ATOM 3006 N N . LEU B 1 181 ? 41.575 8.449 12.405 1.00 14.60 159 LEU B N 1
ATOM 3007 C CA . LEU B 1 181 ? 41.715 8.904 13.789 1.00 14.36 159 LEU B CA 1
ATOM 3008 C C . LEU B 1 181 ? 41.089 7.961 14.765 1.00 14.71 159 LEU B C 1
ATOM 3009 O O . LEU B 1 181 ? 41.686 7.551 15.754 1.00 13.89 159 LEU B O 1
ATOM 3014 N N . VAL B 1 182 ? 39.857 7.564 14.484 1.00 15.53 160 VAL B N 1
ATOM 3015 C CA . VAL B 1 182 ? 39.156 6.700 15.370 1.00 16.96 160 VAL B CA 1
ATOM 3016 C C . VAL B 1 182 ? 39.890 5.388 15.559 1.00 18.22 160 VAL B C 1
ATOM 3017 O O . VAL B 1 182 ? 39.989 4.875 16.664 1.00 17.21 160 VAL B O 1
ATOM 3021 N N . ARG B 1 183 ? 40.427 4.854 14.478 1.00 20.21 161 ARG B N 1
ATOM 3022 C CA . ARG B 1 183 ? 41.176 3.622 14.576 1.00 22.94 161 ARG B CA 1
ATOM 3023 C C . ARG B 1 183 ? 42.505 3.776 15.271 1.00 22.33 161 ARG B C 1
ATOM 3024 O O . ARG B 1 183 ? 42.946 2.828 15.864 1.00 23.40 161 ARG B O 1
ATOM 3032 N N . LEU B 1 184 ? 43.176 4.916 15.146 1.00 20.67 162 LEU B N 1
ATOM 3033 C CA . LEU B 1 184 ? 44.435 5.098 15.803 1.00 20.57 162 LEU B CA 1
ATOM 3034 C C . LEU B 1 184 ? 44.351 5.405 17.245 1.00 18.95 162 LEU B C 1
ATOM 3035 O O . LEU B 1 184 ? 45.267 5.028 17.963 1.00 18.43 162 LEU B O 1
ATOM 3040 N N . VAL B 1 185 ? 43.357 6.168 17.667 1.00 17.04 163 VAL B N 1
ATOM 3041 C CA . VAL B 1 185 ? 43.334 6.617 19.016 1.00 16.31 163 VAL B CA 1
ATOM 3042 C C . VAL B 1 185 ? 42.169 6.140 19.819 1.00 16.20 163 VAL B C 1
ATOM 3043 O O . VAL B 1 185 ? 42.128 6.397 21.020 1.00 15.49 163 VAL B O 1
ATOM 3047 N N . GLY B 1 186 ? 41.212 5.463 19.178 1.00 15.89 164 GLY B N 1
ATOM 3048 C CA . GLY B 1 186 ? 39.995 4.982 19.860 1.00 15.77 164 GLY B CA 1
ATOM 3049 C C . GLY B 1 186 ? 38.925 6.037 19.881 1.00 15.94 164 GLY B C 1
ATOM 3050 O O . GLY B 1 186 ? 39.199 7.231 19.707 1.00 15.37 164 GLY B O 1
ATOM 3051 N N . HIS B 1 187 ? 37.700 5.611 20.168 1.00 16.84 165 HIS B N 1
ATOM 3052 C CA . HIS B 1 187 ? 36.509 6.479 20.088 1.00 17.42 165 HIS B CA 1
ATOM 3053 C C . HIS B 1 187 ? 36.518 7.653 21.075 1.00 16.02 165 HIS B C 1
ATOM 3054 O O . HIS B 1 187 ? 36.130 8.751 20.749 1.00 15.21 165 HIS B O 1
ATOM 3061 N N . ALA B 1 188 ? 37.038 7.439 22.256 1.00 15.38 166 ALA B N 1
ATOM 3062 C CA . ALA B 1 188 ? 36.923 8.479 23.281 1.00 15.35 166 ALA B CA 1
ATOM 3063 C C . ALA B 1 188 ? 37.918 9.556 23.027 1.00 14.77 166 ALA B C 1
ATOM 3064 O O . ALA B 1 188 ? 37.597 10.730 23.065 1.00 14.42 166 ALA B O 1
ATOM 3066 N N . ASN B 1 189 ? 39.162 9.153 22.759 1.00 14.57 167 ASN B N 1
ATOM 3067 C CA . ASN B 1 189 ? 40.215 10.141 22.456 1.00 14.06 167 ASN B CA 1
ATOM 3068 C C . ASN B 1 189 ? 39.879 10.905 21.209 1.00 13.78 167 ASN B C 1
ATOM 3069 O O . ASN B 1 189 ? 40.190 12.090 21.119 1.00 13.19 167 ASN B O 1
ATOM 3074 N N . ALA B 1 190 ? 39.294 10.228 20.219 1.00 13.68 168 ALA B N 1
ATOM 3075 C CA . ALA B 1 190 ? 38.907 10.935 19.007 1.00 13.69 168 ALA B CA 1
ATOM 3076 C C . ALA B 1 190 ? 37.922 11.999 19.286 1.00 13.71 168 ALA B C 1
ATOM 3077 O O . ALA B 1 190 ? 38.025 13.081 18.749 1.00 14.15 168 ALA B O 1
ATOM 3079 N N . LYS B 1 191 ? 36.960 11.745 20.152 1.00 14.35 169 LYS B N 1
ATOM 3080 C CA . LYS B 1 191 ? 36.014 12.780 20.506 1.00 14.24 169 LYS B CA 1
ATOM 3081 C C . LYS B 1 191 ? 36.613 13.893 21.311 1.00 14.03 169 LYS B C 1
ATOM 3082 O O . LYS B 1 191 ? 36.253 15.047 21.135 1.00 14.04 169 LYS B O 1
ATOM 3088 N N . TYR B 1 192 ? 37.532 13.578 22.185 1.00 13.85 170 TYR B N 1
ATOM 3089 C CA . TYR B 1 192 ? 38.186 14.616 22.933 1.00 13.89 170 TYR B CA 1
ATOM 3090 C C . TYR B 1 192 ? 38.889 15.534 21.969 1.00 13.36 170 TYR B C 1
ATOM 3091 O O . TYR B 1 192 ? 38.783 16.743 22.036 1.00 12.85 170 TYR B O 1
ATOM 3100 N N . ILE B 1 193 ? 39.581 14.935 21.010 1.00 13.14 171 ILE B N 1
ATOM 3101 C CA . ILE B 1 193 ? 40.366 15.680 20.078 1.00 12.69 171 ILE B CA 1
ATOM 3102 C C . ILE B 1 193 ? 39.462 16.505 19.176 1.00 13.12 171 ILE B C 1
ATOM 3103 O O . ILE B 1 193 ? 39.654 17.682 19.033 1.00 12.89 171 ILE B O 1
ATOM 3108 N N . LEU B 1 194 ? 38.432 15.892 18.594 1.00 13.85 172 LEU B N 1
ATOM 3109 C CA . LEU B 1 194 ? 37.613 16.607 17.627 1.00 14.63 172 LEU B CA 1
ATOM 3110 C C . LEU B 1 194 ? 36.589 17.552 18.226 1.00 15.32 172 LEU B C 1
ATOM 3111 O O . LEU B 1 194 ? 36.359 18.605 17.683 1.00 15.71 172 LEU B O 1
ATOM 3116 N N . LEU B 1 195 ? 35.939 17.170 19.312 1.00 16.28 173 LEU B N 1
ATOM 3117 C CA . LEU B 1 195 ? 34.925 18.051 19.884 1.00 17.34 173 LEU B CA 1
ATOM 3118 C C . LEU B 1 195 ? 35.548 19.299 20.512 1.00 17.46 173 LEU B C 1
ATOM 3119 O O . LEU B 1 195 ? 34.918 20.316 20.510 1.00 18.22 173 LEU B O 1
ATOM 3124 N N . THR B 1 196 ? 36.711 19.212 21.130 1.00 16.85 174 THR B N 1
ATOM 3125 C CA . THR B 1 196 ? 37.301 20.421 21.745 1.00 17.04 174 THR B CA 1
ATOM 3126 C C . THR B 1 196 ? 38.111 21.184 20.722 1.00 17.66 174 THR B C 1
ATOM 3127 O O . THR B 1 196 ? 38.242 22.399 20.812 1.00 18.65 174 THR B O 1
ATOM 3131 N N . GLY B 1 197 ? 38.676 20.489 19.752 1.00 17.86 175 GLY B N 1
ATOM 3132 C CA . GLY B 1 197 ? 39.558 21.204 18.787 1.00 18.60 175 GLY B CA 1
ATOM 3133 C C . GLY B 1 197 ? 40.760 21.826 19.510 1.00 18.82 175 GLY B C 1
ATOM 3134 O O . GLY B 1 197 ? 41.396 22.732 19.038 1.00 18.60 175 GLY B O 1
ATOM 3135 N N . GLN B 1 198 ? 41.071 21.312 20.669 1.00 19.66 176 GLN B N 1
ATOM 3136 C CA . GLN B 1 198 ? 42.239 21.755 21.434 1.00 21.36 176 GLN B CA 1
ATOM 3137 C C . GLN B 1 198 ? 43.608 21.512 20.717 1.00 20.52 176 GLN B C 1
ATOM 3138 O O . GLN B 1 198 ? 43.773 20.557 19.945 1.00 19.08 176 GLN B O 1
ATOM 3144 N N . THR B 1 199 ? 44.565 22.354 21.036 1.00 19.53 177 THR B N 1
ATOM 3145 C CA . THR B 1 199 ? 45.913 22.188 20.613 1.00 19.46 177 THR B CA 1
ATOM 3146 C C . THR B 1 199 ? 46.724 21.413 21.663 1.00 18.07 177 THR B C 1
ATOM 3147 O O . THR B 1 199 ? 46.743 21.803 22.806 1.00 17.88 177 THR B O 1
ATOM 3151 N N . PHE B 1 200 ? 47.370 20.312 21.265 1.00 16.45 178 PHE B N 1
ATOM 3152 C CA . PHE B 1 200 ? 48.138 19.496 22.143 1.00 15.68 178 PHE B CA 1
ATOM 3153 C C . PHE B 1 200 ? 49.623 19.625 21.877 1.00 15.42 178 PHE B C 1
ATOM 3154 O O . PHE B 1 200 ? 50.019 19.794 20.755 1.00 14.78 178 PHE B O 1
ATOM 3162 N N . SER B 1 201 ? 50.427 19.564 22.928 1.00 15.70 179 SER B N 1
ATOM 3163 C CA . SER B 1 201 ? 51.826 19.473 22.805 1.00 15.79 179 SER B CA 1
ATOM 3164 C C . SER B 1 201 ? 52.152 18.079 22.231 1.00 15.78 179 SER B C 1
ATOM 3165 O O . SER B 1 201 ? 51.353 17.152 22.253 1.00 15.43 179 SER B O 1
ATOM 3168 N N . ALA B 1 202 ? 53.364 17.940 21.729 1.00 15.84 180 ALA B N 1
ATOM 3169 C CA . ALA B 1 202 ? 53.772 16.693 21.129 1.00 15.83 180 ALA B CA 1
ATOM 3170 C C . ALA B 1 202 ? 53.734 15.580 22.128 1.00 16.29 180 ALA B C 1
ATOM 3171 O O . ALA B 1 202 ? 53.300 14.500 21.787 1.00 16.64 180 ALA B O 1
ATOM 3173 N N . PRO B 1 203 ? 54.192 15.801 23.355 1.00 17.14 181 PRO B N 1
ATOM 3174 C CA . PRO B 1 203 ? 54.109 14.639 24.302 1.00 17.96 181 PRO B CA 1
ATOM 3175 C C . PRO B 1 203 ? 52.664 14.260 24.631 1.00 18.18 181 PRO B C 1
ATOM 3176 O O . PRO B 1 203 ? 52.368 13.103 24.711 1.00 18.30 181 PRO B O 1
ATOM 3180 N N . GLU B 1 204 ? 51.743 15.219 24.691 1.00 18.66 182 GLU B N 1
ATOM 3181 C CA . GLU B 1 204 ? 50.311 14.897 24.792 1.00 18.96 182 GLU B CA 1
ATOM 3182 C C . GLU B 1 204 ? 49.749 14.195 23.585 1.00 17.97 182 GLU B C 1
ATOM 3183 O O . GLU B 1 204 ? 48.989 13.239 23.702 1.00 18.30 182 GLU B O 1
ATOM 3189 N N . ALA B 1 205 ? 50.149 14.631 22.413 1.00 17.10 183 ALA B N 1
ATOM 3190 C CA . ALA B 1 205 ? 49.713 13.986 21.200 1.00 16.92 183 ALA B CA 1
ATOM 3191 C C . ALA B 1 205 ? 50.169 12.555 21.153 1.00 16.98 183 ALA B C 1
ATOM 3192 O O . ALA B 1 205 ? 49.455 11.641 20.731 1.00 16.25 183 ALA B O 1
ATOM 3194 N N . ARG B 1 206 ? 51.358 12.340 21.621 1.00 17.73 184 ARG B N 1
ATOM 3195 C CA . ARG B 1 206 ? 51.864 10.968 21.699 1.00 18.69 184 ARG B CA 1
ATOM 3196 C C . ARG B 1 206 ? 51.061 10.097 22.685 1.00 17.81 184 ARG B C 1
ATOM 3197 O O . ARG B 1 206 ? 50.725 8.971 22.376 1.00 17.56 184 ARG B O 1
ATOM 3205 N N . ALA B 1 207 ? 50.789 10.614 23.862 1.00 17.49 185 ALA B N 1
ATOM 3206 C CA . ALA B 1 207 ? 49.994 9.893 24.879 1.00 17.51 185 ALA B CA 1
ATOM 3207 C C . ALA B 1 207 ? 48.650 9.536 24.294 1.00 16.64 185 ALA B C 1
ATOM 3208 O O . ALA B 1 207 ? 48.141 8.525 24.601 1.00 16.25 185 ALA B O 1
ATOM 3210 N N . LEU B 1 208 ? 48.058 10.413 23.485 1.00 16.59 186 LEU B N 1
ATOM 3211 C CA . LEU B 1 208 ? 46.755 10.140 22.853 1.00 16.16 186 LEU B CA 1
ATOM 3212 C C . LEU B 1 208 ? 46.814 9.152 21.722 1.00 16.33 186 LEU B C 1
ATOM 3213 O O . LEU B 1 208 ? 45.766 8.660 21.296 1.00 16.80 186 LEU B O 1
ATOM 3218 N N . GLY B 1 209 ? 48.003 8.892 21.186 1.00 16.21 187 GLY B N 1
ATOM 3219 C CA . GLY B 1 209 ? 48.145 8.051 20.011 1.00 16.14 187 GLY B CA 1
ATOM 3220 C C . GLY B 1 209 ? 48.288 8.729 18.635 1.00 15.83 187 GLY B C 1
ATOM 3221 O O . GLY B 1 209 ? 48.315 8.086 17.590 1.00 15.50 187 GLY B O 1
ATOM 3222 N N . LEU B 1 210 ? 48.355 10.034 18.603 1.00 16.03 188 LEU B N 1
ATOM 3223 C CA . LEU B 1 210 ? 48.344 10.755 17.316 1.00 15.14 188 LEU B CA 1
ATOM 3224 C C . LEU B 1 210 ? 49.682 10.690 16.611 1.00 14.99 188 LEU B C 1
ATOM 3225 O O . LEU B 1 210 ? 49.737 11.001 15.433 1.00 15.24 188 LEU B O 1
ATOM 3230 N N . VAL B 1 211 ? 50.759 10.491 17.350 1.00 14.94 189 VAL B N 1
ATOM 3231 C CA . VAL B 1 211 ? 52.052 10.372 16.776 1.00 15.82 189 VAL B CA 1
ATOM 3232 C C . VAL B 1 211 ? 52.759 9.191 17.373 1.00 16.27 189 VAL B C 1
ATOM 3233 O O . VAL B 1 211 ? 52.470 8.843 18.484 1.00 16.45 189 VAL B O 1
ATOM 3237 N N . ALA B 1 212 ? 53.725 8.625 16.644 1.00 16.02 190 ALA B N 1
ATOM 3238 C CA . ALA B 1 212 ? 54.382 7.400 17.082 1.00 16.57 190 ALA B CA 1
ATOM 3239 C C . ALA B 1 212 ? 55.561 7.634 17.968 1.00 17.08 190 ALA B C 1
ATOM 3240 O O . ALA B 1 212 ? 55.886 6.790 18.753 1.00 18.07 190 ALA B O 1
ATOM 3242 N N . ASP B 1 213 ? 56.259 8.735 17.794 1.00 17.84 191 ASP B N 1
ATOM 3243 C CA . ASP B 1 213 ? 57.344 9.082 18.692 1.00 18.59 191 ASP B CA 1
ATOM 3244 C C . ASP B 1 213 ? 57.593 10.553 18.737 1.00 18.07 191 ASP B C 1
ATOM 3245 O O . ASP B 1 213 ? 57.183 11.299 17.825 1.00 17.53 191 ASP B O 1
ATOM 3250 N N . VAL B 1 214 ? 58.279 10.957 19.796 1.00 18.24 192 VAL B N 1
ATOM 3251 C CA . VAL B 1 214 ? 58.596 12.331 20.092 1.00 18.18 192 VAL B CA 1
ATOM 3252 C C . VAL B 1 214 ? 60.050 12.404 20.403 1.00 19.58 192 VAL B C 1
ATOM 3253 O O . VAL B 1 214 ? 60.535 11.623 21.176 1.00 20.21 192 VAL B O 1
ATOM 3257 N N . VAL B 1 215 ? 60.759 13.346 19.802 1.00 19.99 193 VAL B N 1
ATOM 3258 C CA . VAL B 1 215 ? 62.183 13.472 19.961 1.00 20.54 193 VAL B CA 1
ATOM 3259 C C . VAL B 1 215 ? 62.503 14.884 20.467 1.00 20.51 193 VAL B C 1
ATOM 3260 O O . VAL B 1 215 ? 62.008 15.840 19.945 1.00 19.68 193 VAL B O 1
ATOM 3264 N N . PRO B 1 216 ? 63.357 15.012 21.478 1.00 22.04 194 PRO B N 1
ATOM 3265 C CA . PRO B 1 216 ? 63.753 16.357 21.966 1.00 22.51 194 PRO B CA 1
ATOM 3266 C C . PRO B 1 216 ? 64.296 17.187 20.852 1.00 22.80 194 PRO B C 1
ATOM 3267 O O . PRO B 1 216 ? 64.919 16.669 19.903 1.00 22.16 194 PRO B O 1
ATOM 3271 N N . SER B 1 217 ? 64.101 18.473 21.000 1.00 23.10 195 SER B N 1
ATOM 3272 C CA A SER B 1 217 ? 64.423 19.400 19.944 0.50 23.86 195 SER B CA 1
ATOM 3273 C CA B SER B 1 217 ? 64.429 19.421 19.958 0.50 24.13 195 SER B CA 1
ATOM 3274 C C . SER B 1 217 ? 65.923 19.411 19.570 1.00 25.03 195 SER B C 1
ATOM 3275 O O . SER B 1 217 ? 66.287 19.492 18.406 1.00 23.34 195 SER B O 1
ATOM 3280 N N . GLU B 1 218 ? 66.783 19.311 20.557 1.00 27.83 196 GLU B N 1
ATOM 3281 C CA . GLU B 1 218 ? 68.218 19.356 20.301 1.00 31.65 196 GLU B CA 1
ATOM 3282 C C . GLU B 1 218 ? 68.719 18.147 19.495 1.00 30.03 196 GLU B C 1
ATOM 3283 O O . GLU B 1 218 ? 69.686 18.248 18.796 1.00 30.85 196 GLU B O 1
ATOM 3289 N N . SER B 1 219 ? 68.029 17.023 19.532 1.00 29.74 197 SER B N 1
ATOM 3290 C CA . SER B 1 219 ? 68.475 15.871 18.773 1.00 29.24 197 SER B CA 1
ATOM 3291 C C . SER B 1 219 ? 67.520 15.447 17.664 1.00 26.61 197 SER B C 1
ATOM 3292 O O . SER B 1 219 ? 67.672 14.386 17.096 1.00 26.01 197 SER B O 1
ATOM 3295 N N . PHE B 1 220 ? 66.519 16.274 17.349 1.00 26.05 198 PHE B N 1
ATOM 3296 C CA . PHE B 1 220 ? 65.475 15.902 16.375 1.00 24.24 198 PHE B CA 1
ATOM 3297 C C . PHE B 1 220 ? 66.054 15.609 15.011 1.00 24.28 198 PHE B C 1
ATOM 3298 O O . PHE B 1 220 ? 65.739 14.603 14.385 1.00 23.86 198 PHE B O 1
ATOM 3306 N N . GLU B 1 221 ? 66.945 16.466 14.578 1.00 23.70 199 GLU B N 1
ATOM 3307 C CA . GLU B 1 221 ? 67.524 16.310 13.285 1.00 24.95 199 GLU B CA 1
ATOM 3308 C C . GLU B 1 221 ? 68.377 15.032 13.165 1.00 24.51 199 GLU B C 1
ATOM 3309 O O . GLU B 1 221 ? 68.218 14.225 12.244 1.00 24.25 199 GLU B O 1
ATOM 3315 N N . GLU B 1 222 ? 69.261 14.829 14.111 1.00 26.24 200 GLU B N 1
ATOM 3316 C CA . GLU B 1 222 ? 70.103 13.634 14.143 1.00 28.13 200 GLU B CA 1
ATOM 3317 C C . GLU B 1 222 ? 69.294 12.371 14.234 1.00 25.75 200 GLU B C 1
ATOM 3318 O O . GLU B 1 222 ? 69.536 11.428 13.483 1.00 26.06 200 GLU B O 1
ATOM 3324 N N . LYS B 1 223 ? 68.283 12.349 15.073 1.00 24.02 201 LYS B N 1
ATOM 3325 C CA . LYS B 1 223 ? 67.496 11.169 15.183 1.00 25.34 201 LYS B CA 1
ATOM 3326 C C . LYS B 1 223 ? 66.601 10.880 13.957 1.00 23.39 201 LYS B C 1
ATOM 3327 O O . LYS B 1 223 ? 66.411 9.733 13.581 1.00 20.45 201 LYS B O 1
ATOM 3333 N N . CYS B 1 224 ? 66.097 11.905 13.298 1.00 22.07 202 CYS B N 1
ATOM 3334 C CA . CYS B 1 224 ? 65.334 11.656 12.139 1.00 21.57 202 CYS B CA 1
ATOM 3335 C C . CYS B 1 224 ? 66.271 11.154 11.050 1.00 21.51 202 CYS B C 1
ATOM 3336 O O . CYS B 1 224 ? 65.904 10.269 10.318 1.00 19.92 202 CYS B O 1
ATOM 3339 N N . ALA B 1 225 ? 67.481 11.713 10.924 1.00 20.59 203 ALA B N 1
ATOM 3340 C CA . ALA B 1 225 ? 68.420 11.234 9.877 1.00 20.25 203 ALA B CA 1
ATOM 3341 C C . ALA B 1 225 ? 68.782 9.775 10.116 1.00 20.29 203 ALA B C 1
ATOM 3342 O O . ALA B 1 225 ? 68.824 8.992 9.200 1.00 20.95 203 ALA B O 1
ATOM 3344 N N . ALA B 1 226 ? 68.989 9.392 11.356 1.00 20.35 204 ALA B N 1
ATOM 3345 C CA . ALA B 1 226 ? 69.287 7.986 11.666 1.00 20.81 204 ALA B CA 1
ATOM 3346 C C . ALA B 1 226 ? 68.072 7.093 11.384 1.00 20.23 204 ALA B C 1
ATOM 3347 O O . ALA B 1 226 ? 68.193 5.978 10.890 1.00 20.20 204 ALA B O 1
ATOM 3349 N N . LEU B 1 227 ? 66.903 7.579 11.707 1.00 19.94 205 LEU B N 1
ATOM 3350 C CA . LEU B 1 227 ? 65.725 6.813 11.431 1.00 21.21 205 LEU B CA 1
ATOM 3351 C C . LEU B 1 227 ? 65.639 6.502 9.930 1.00 20.71 205 LEU B C 1
ATOM 3352 O O . LEU B 1 227 ? 65.342 5.373 9.514 1.00 19.25 205 LEU B O 1
ATOM 3357 N N . VAL B 1 228 ? 65.837 7.539 9.116 1.00 20.71 206 VAL B N 1
ATOM 3358 C CA . VAL B 1 228 ? 65.789 7.387 7.670 1.00 21.10 206 VAL B CA 1
ATOM 3359 C C . VAL B 1 228 ? 66.877 6.409 7.161 1.00 21.41 206 VAL B C 1
ATOM 3360 O O . VAL B 1 228 ? 66.608 5.568 6.326 1.00 19.53 206 VAL B O 1
ATOM 3364 N N . ARG B 1 229 ? 68.083 6.508 7.676 1.00 22.86 207 ARG B N 1
ATOM 3365 C CA . ARG B 1 229 ? 69.114 5.539 7.355 1.00 25.40 207 ARG B CA 1
ATOM 3366 C C . ARG B 1 229 ? 68.705 4.128 7.727 1.00 24.22 207 ARG B C 1
ATOM 3367 O O . ARG B 1 229 ? 68.986 3.169 7.009 1.00 23.08 207 ARG B O 1
ATOM 3375 N N . SER B 1 230 ? 68.056 3.970 8.857 1.00 22.50 208 SER B N 1
ATOM 3376 C CA . SER B 1 230 ? 67.563 2.645 9.193 1.00 23.46 208 SER B CA 1
ATOM 3377 C C . SER B 1 230 ? 66.584 2.114 8.170 1.00 22.80 208 SER B C 1
ATOM 3378 O O . SER B 1 230 ? 66.681 0.955 7.772 1.00 23.38 208 SER B O 1
ATOM 3381 N N . LEU B 1 231 ? 65.593 2.911 7.789 1.00 21.10 209 LEU B N 1
ATOM 3382 C CA . LEU B 1 231 ? 64.622 2.446 6.803 1.00 21.50 209 LEU B CA 1
ATOM 3383 C C . LEU B 1 231 ? 65.295 2.140 5.472 1.00 23.26 209 LEU B C 1
ATOM 3384 O O . LEU B 1 231 ? 64.850 1.231 4.796 1.00 27.54 209 LEU B O 1
ATOM 3389 N N . ARG B 1 232 ? 66.396 2.823 5.149 1.00 22.02 210 ARG B N 1
ATOM 3390 C CA . ARG B 1 232 ? 67.157 2.515 3.959 1.00 22.32 210 ARG B CA 1
ATOM 3391 C C . ARG B 1 232 ? 68.014 1.293 4.096 1.00 23.43 210 ARG B C 1
ATOM 3392 O O . ARG B 1 232 ? 68.523 0.840 3.140 1.00 25.77 210 ARG B O 1
ATOM 3400 N N . SER B 1 233 ? 68.178 0.743 5.271 1.00 22.81 211 SER B N 1
ATOM 3401 C CA . SER B 1 233 ? 68.934 -0.505 5.452 1.00 23.66 211 SER B CA 1
ATOM 3402 C C . SER B 1 233 ? 68.127 -1.763 5.562 1.00 22.32 211 SER B C 1
ATOM 3403 O O . SER B 1 233 ? 68.679 -2.828 5.577 1.00 23.04 211 SER B O 1
ATOM 3406 N N . ARG B 1 234 ? 66.856 -1.644 5.868 1.00 21.43 212 ARG B N 1
ATOM 3407 C CA . ARG B 1 234 ? 66.026 -2.809 6.090 1.00 21.09 212 ARG B CA 1
ATOM 3408 C C . ARG B 1 234 ? 65.693 -3.505 4.771 1.00 20.62 212 ARG B C 1
ATOM 3409 O O . ARG B 1 234 ? 65.822 -2.923 3.692 1.00 20.12 212 ARG B O 1
ATOM 3417 N N . SER B 1 235 ? 65.226 -4.737 4.853 1.00 18.93 213 SER B N 1
ATOM 3418 C CA . SER B 1 235 ? 64.743 -5.400 3.686 1.00 18.38 213 SER B CA 1
ATOM 3419 C C . SER B 1 235 ? 63.517 -4.697 3.089 1.00 17.63 213 SER B C 1
ATOM 3420 O O . SER B 1 235 ? 62.500 -4.529 3.721 1.00 16.50 213 SER B O 1
ATOM 3423 N N . ARG B 1 236 ? 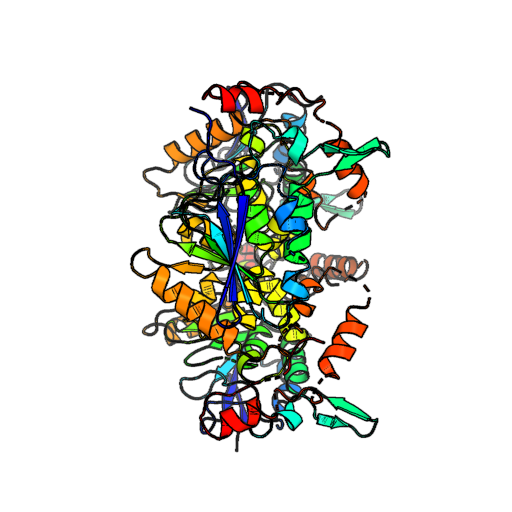63.605 -4.322 1.820 1.00 18.29 214 ARG B N 1
ATOM 3424 C CA . ARG B 1 236 ? 62.459 -3.723 1.146 1.00 17.39 214 ARG B CA 1
ATOM 3425 C C . ARG B 1 236 ? 61.366 -4.740 0.840 1.00 17.34 214 ARG B C 1
ATOM 3426 O O . ARG B 1 236 ? 60.190 -4.375 0.824 1.00 16.40 214 ARG B O 1
ATOM 3434 N N . PHE B 1 237 ? 61.714 -6.002 0.651 1.00 17.58 215 PHE B N 1
ATOM 3435 C CA . PHE B 1 237 ? 60.686 -7.023 0.558 1.00 18.05 215 PHE B CA 1
ATOM 3436 C C . PHE B 1 237 ? 59.828 -7.039 1.838 1.00 17.43 215 PHE B C 1
ATOM 3437 O O . PHE B 1 237 ? 58.600 -7.045 1.797 1.00 17.21 215 PHE B O 1
ATOM 3445 N N . SER B 1 238 ? 60.479 -7.079 2.989 1.00 17.97 216 SER B N 1
ATOM 3446 C CA . SER B 1 238 ? 59.778 -7.069 4.254 1.00 17.24 216 SER B CA 1
ATOM 3447 C C . SER B 1 238 ? 58.907 -5.850 4.385 1.00 17.36 216 SER B C 1
ATOM 3448 O O . SER B 1 238 ? 57.764 -5.943 4.795 1.00 18.77 216 SER B O 1
ATOM 3459 N N . HIS B 1 240 ? 57.746 -3.553 2.202 1.00 19.76 218 HIS B N 1
ATOM 3460 C CA . HIS B 1 240 ? 56.612 -3.528 1.229 1.00 21.22 218 HIS B CA 1
ATOM 3461 C C . HIS B 1 240 ? 55.510 -4.497 1.580 1.00 21.98 218 HIS B C 1
ATOM 3462 O O . HIS B 1 240 ? 54.357 -4.125 1.687 1.00 21.22 218 HIS B O 1
ATOM 3469 N N . SER B 1 241 ? 55.881 -5.739 1.869 1.00 22.97 219 SER B N 1
ATOM 3470 C CA . SER B 1 241 ? 54.899 -6.732 2.257 1.00 22.16 219 SER B CA 1
ATOM 3471 C C . SER B 1 241 ? 54.139 -6.354 3.508 1.00 20.85 219 SER B C 1
ATOM 3472 O O . SER B 1 241 ? 52.919 -6.438 3.546 1.00 19.34 219 SER B O 1
ATOM 3483 N N . LYS B 1 243 ? 53.865 -3.438 5.163 1.00 17.53 221 LYS B N 1
ATOM 3484 C CA . LYS B 1 243 ? 53.075 -2.227 5.020 1.00 18.47 221 LYS B CA 1
ATOM 3485 C C . LYS B 1 243 ? 51.720 -2.544 4.385 1.00 18.02 221 LYS B C 1
ATOM 3486 O O . LYS B 1 243 ? 50.681 -2.153 4.855 1.00 16.45 221 LYS B O 1
ATOM 3492 N N . ARG B 1 244 ? 51.749 -3.320 3.327 1.00 18.75 222 ARG B N 1
ATOM 3493 C CA . ARG B 1 244 ? 50.548 -3.722 2.663 1.00 20.08 222 ARG B CA 1
ATOM 3494 C C . ARG B 1 244 ? 49.663 -4.600 3.536 1.00 19.47 222 ARG B C 1
ATOM 3495 O O . ARG B 1 244 ? 48.458 -4.399 3.604 1.00 18.41 222 ARG B O 1
ATOM 3503 N N . LEU B 1 245 ? 50.255 -5.572 4.252 1.00 18.77 223 LEU B N 1
ATOM 3504 C CA . LEU B 1 245 ? 49.465 -6.486 5.088 1.00 18.47 223 LEU B CA 1
ATOM 3505 C C . LEU B 1 245 ? 48.891 -5.774 6.357 1.00 18.88 223 LEU B C 1
ATOM 3506 O O . LEU B 1 245 ? 47.735 -5.987 6.730 1.00 19.95 223 LEU B O 1
ATOM 3511 N N . VAL B 1 246 ? 49.642 -4.861 6.937 1.00 18.70 224 VAL B N 1
ATOM 3512 C CA . VAL B 1 246 ? 49.092 -3.999 7.950 1.00 19.03 224 VAL B CA 1
ATOM 3513 C C . VAL B 1 246 ? 47.923 -3.188 7.405 1.00 20.17 224 VAL B C 1
ATOM 3514 O O . VAL B 1 246 ? 46.862 -3.161 8.042 1.00 21.94 224 VAL B O 1
ATOM 3518 N N . ASP B 1 247 ? 48.094 -2.535 6.268 1.00 20.13 225 ASP B N 1
ATOM 3519 C CA . ASP B 1 247 ? 47.040 -1.704 5.717 1.00 21.85 225 ASP B CA 1
ATOM 3520 C C . ASP B 1 247 ? 45.787 -2.493 5.392 1.00 23.08 225 ASP B C 1
ATOM 3521 O O . ASP B 1 247 ? 44.729 -1.947 5.419 1.00 23.69 225 ASP B O 1
ATOM 3526 N N . LEU B 1 248 ? 45.904 -3.768 5.057 1.00 24.48 226 LEU B N 1
ATOM 3527 C CA . LEU B 1 248 ? 44.725 -4.591 4.796 1.00 27.29 226 LEU B CA 1
ATOM 3528 C C . LEU B 1 248 ? 44.062 -5.148 6.068 1.00 28.07 226 LEU B C 1
ATOM 3529 O O . LEU B 1 248 ? 42.973 -5.629 5.999 1.00 28.52 226 LEU B O 1
ATOM 3534 N N . THR B 1 249 ? 44.744 -5.125 7.209 1.00 29.09 227 THR B N 1
ATOM 3535 C CA . THR B 1 249 ? 44.235 -5.780 8.408 1.00 29.28 227 THR B CA 1
ATOM 3536 C C . THR B 1 249 ? 43.000 -5.040 8.834 1.00 33.06 227 THR B C 1
ATOM 3537 O O . THR B 1 249 ? 43.061 -3.832 9.097 1.00 31.40 227 THR B O 1
ATOM 3541 N N . ASP B 1 250 ? 41.898 -5.795 8.903 1.00 38.65 228 ASP B N 1
ATOM 3542 C CA . ASP B 1 250 ? 40.546 -5.306 9.229 1.00 47.27 228 ASP B CA 1
ATOM 3543 C C . ASP B 1 250 ? 39.872 -4.408 8.167 1.00 50.24 228 ASP B C 1
ATOM 3544 O O . ASP B 1 250 ? 38.891 -3.735 8.468 1.00 56.75 228 ASP B O 1
ATOM 3549 N N . SER B 1 251 ? 40.371 -4.444 6.935 1.00 50.53 229 SER B N 1
ATOM 3550 C CA . SER B 1 251 ? 39.705 -3.809 5.755 1.00 57.50 229 SER B CA 1
ATOM 3551 C C . SER B 1 251 ? 38.536 -4.650 5.167 1.00 56.73 229 SER B C 1
ATOM 3552 O O . SER B 1 251 ? 38.556 -5.897 5.156 1.00 53.83 229 SER B O 1
ATOM 3554 N N . GLY B 1 256 ? 40.712 -13.133 0.168 1.00 43.35 234 GLY B N 1
ATOM 3555 C CA . GLY B 1 256 ? 40.744 -11.648 -0.083 1.00 42.28 234 GLY B CA 1
ATOM 3556 C C . GLY B 1 256 ? 42.005 -11.064 0.557 1.00 42.37 234 GLY B C 1
ATOM 3557 O O . GLY B 1 256 ? 43.096 -10.928 -0.079 1.00 39.17 234 GLY B O 1
ATOM 3558 N N . ILE B 1 257 ? 41.897 -10.817 1.858 1.00 38.40 235 ILE B N 1
ATOM 3559 C CA . ILE B 1 257 ? 43.076 -10.696 2.667 1.00 36.60 235 ILE B CA 1
ATOM 3560 C C . ILE B 1 257 ? 43.809 -12.058 2.770 1.00 32.80 235 ILE B C 1
ATOM 3561 O O . ILE B 1 257 ? 45.035 -12.108 2.841 1.00 28.79 235 ILE B O 1
ATOM 3566 N N . ASP B 1 258 ? 43.078 -13.161 2.750 1.00 31.57 236 ASP B N 1
ATOM 3567 C CA . ASP B 1 258 ? 43.715 -14.503 2.711 1.00 32.20 236 ASP B CA 1
ATOM 3568 C C . ASP B 1 258 ? 44.617 -14.753 1.500 1.00 29.80 236 ASP B C 1
ATOM 3569 O O . ASP B 1 258 ? 45.701 -15.321 1.630 1.00 29.54 236 ASP B O 1
ATOM 3574 N N . GLN B 1 259 ? 44.157 -14.342 0.344 1.00 29.88 237 GLN B N 1
ATOM 3575 C CA . GLN B 1 259 ? 44.937 -14.485 -0.877 1.00 31.43 237 GLN B CA 1
ATOM 3576 C C . GLN B 1 259 ? 46.228 -13.640 -0.823 1.00 30.64 237 GLN B C 1
ATOM 3577 O O . GLN B 1 259 ? 47.263 -14.068 -1.286 1.00 30.81 237 GLN B O 1
ATOM 3580 N N . GLU B 1 260 ? 46.147 -12.433 -0.278 1.00 30.19 238 GLU B N 1
ATOM 3581 C CA . GLU B 1 260 ? 47.320 -11.583 -0.136 1.00 30.52 238 GLU B CA 1
ATOM 3582 C C . GLU B 1 260 ? 48.319 -12.160 0.830 1.00 25.98 238 GLU B C 1
ATOM 3583 O O . GLU B 1 260 ? 49.488 -12.119 0.609 1.00 24.69 238 GLU B O 1
ATOM 3589 N N . TRP B 1 261 ? 47.840 -12.700 1.911 1.00 24.10 239 TRP B N 1
ATOM 3590 C CA . TRP B 1 261 ? 48.755 -13.359 2.832 1.00 23.38 239 TRP B CA 1
ATOM 3591 C C . TRP B 1 261 ? 49.405 -14.554 2.175 1.00 23.57 239 TRP B C 1
ATOM 3592 O O . TRP B 1 261 ? 50.587 -14.724 2.322 1.00 23.42 239 TRP B O 1
ATOM 3603 N N . ALA B 1 262 ? 48.632 -15.357 1.427 1.00 23.67 240 ALA B N 1
ATOM 3604 C CA . ALA B 1 262 ? 49.183 -16.565 0.814 1.00 24.24 240 ALA B CA 1
ATOM 3605 C C . ALA B 1 262 ? 50.262 -16.201 -0.204 1.00 24.01 240 ALA B C 1
ATOM 3606 O O . ALA B 1 262 ? 51.330 -16.798 -0.219 1.00 23.95 240 ALA B O 1
ATOM 3608 N N . ALA B 1 263 ? 50.009 -15.123 -0.963 1.00 23.82 241 ALA B N 1
ATOM 3609 C CA . ALA B 1 263 ? 50.950 -14.682 -1.974 1.00 23.77 241 ALA B CA 1
ATOM 3610 C C . ALA B 1 263 ? 52.236 -14.160 -1.303 1.00 23.32 241 ALA B C 1
ATOM 3611 O O . ALA B 1 263 ? 53.330 -14.437 -1.735 1.00 21.91 241 ALA B O 1
ATOM 3613 N N . ALA B 1 264 ? 52.092 -13.400 -0.203 1.00 22.86 242 ALA B N 1
ATOM 3614 C CA . ALA B 1 264 ? 53.270 -12.771 0.354 1.00 21.57 242 ALA B CA 1
ATOM 3615 C C . ALA B 1 264 ? 54.139 -13.814 1.056 1.00 21.61 242 ALA B C 1
ATOM 3616 O O . ALA B 1 264 ? 55.382 -13.824 0.921 1.00 22.15 242 ALA B O 1
ATOM 3618 N N . TRP B 1 265 ? 53.487 -14.735 1.714 1.00 20.53 243 TRP B N 1
ATOM 3619 C CA . TRP B 1 265 ? 54.191 -15.743 2.494 1.00 21.98 243 TRP B CA 1
ATOM 3620 C C . TRP B 1 265 ? 54.927 -16.674 1.556 1.00 23.99 243 TRP B C 1
ATOM 3621 O O . TRP B 1 265 ? 56.062 -17.098 1.786 1.00 25.40 243 TRP B O 1
ATOM 3632 N N . SER B 1 266 ? 54.277 -16.982 0.453 1.00 25.28 244 SER B N 1
ATOM 3633 C CA . SER B 1 266 ? 54.880 -17.816 -0.571 1.00 27.06 244 SER B CA 1
ATOM 3634 C C . SER B 1 266 ? 56.010 -17.046 -1.337 1.00 26.82 244 SER B C 1
ATOM 3635 O O . SER B 1 266 ? 57.033 -17.610 -1.695 1.00 26.84 244 SER B O 1
ATOM 3638 N N . ALA B 1 267 ? 55.855 -15.733 -1.551 1.00 26.43 245 ALA B N 1
ATOM 3639 C CA . ALA B 1 267 ? 56.949 -14.951 -2.171 1.00 26.54 245 ALA B CA 1
ATOM 3640 C C . ALA B 1 267 ? 58.211 -14.839 -1.255 1.00 27.05 245 ALA B C 1
ATOM 3641 O O . ALA B 1 267 ? 59.339 -14.662 -1.741 1.00 26.30 245 ALA B O 1
ATOM 3651 N N . PRO B 1 269 ? 60.242 -16.817 0.814 1.00 27.69 247 PRO B N 1
ATOM 3652 C CA . PRO B 1 269 ? 61.455 -17.564 0.527 1.00 28.95 247 PRO B CA 1
ATOM 3653 C C . PRO B 1 269 ? 61.983 -17.376 -0.891 1.00 29.22 247 PRO B C 1
ATOM 3654 O O . PRO B 1 269 ? 63.110 -17.716 -1.120 1.00 29.34 247 PRO B O 1
ATOM 3658 N N . ASP B 1 270 ? 61.166 -16.910 -1.846 1.00 38.55 248 ASP B N 1
ATOM 3659 C CA . ASP B 1 270 ? 61.605 -16.736 -3.257 1.00 39.91 248 ASP B CA 1
ATOM 3660 C C . ASP B 1 270 ? 62.298 -15.398 -3.448 1.00 35.90 248 ASP B C 1
ATOM 3661 O O . ASP B 1 270 ? 63.024 -15.203 -4.384 1.00 36.97 248 ASP B O 1
ATOM 3666 N N . SER B 1 271 ? 62.020 -14.437 -2.598 1.00 32.00 249 SER B N 1
ATOM 3667 C CA . SER B 1 271 ? 62.794 -13.217 -2.575 1.00 28.57 249 SER B CA 1
ATOM 3668 C C . SER B 1 271 ? 64.199 -13.540 -2.047 1.00 27.44 249 SER B C 1
ATOM 3669 O O . SER B 1 271 ? 64.385 -14.442 -1.234 1.00 28.37 249 SER B O 1
ATOM 3672 N N . PRO B 1 272 ? 65.191 -12.775 -2.484 1.00 26.52 250 PRO B N 1
ATOM 3673 C CA . PRO B 1 272 ? 66.573 -13.009 -2.069 1.00 26.47 250 PRO B CA 1
ATOM 3674 C C . PRO B 1 272 ? 66.871 -12.479 -0.657 1.00 24.36 250 PRO B C 1
ATOM 3675 O O . PRO B 1 272 ? 67.844 -12.904 -0.037 1.00 24.52 250 PRO B O 1
ATOM 3679 N N . ASP B 1 273 ? 65.991 -11.626 -0.119 1.00 23.19 251 ASP B N 1
ATOM 3680 C CA . ASP B 1 273 ? 66.307 -10.968 1.122 1.00 21.62 251 ASP B CA 1
ATOM 3681 C C . ASP B 1 273 ? 66.351 -11.968 2.294 1.00 22.55 251 ASP B C 1
ATOM 3682 O O . ASP B 1 273 ? 67.199 -11.852 3.155 1.00 22.48 251 ASP B O 1
ATOM 3695 N N . GLY B 1 275 ? 67.374 -15.154 2.490 1.00 27.15 253 GLY B N 1
ATOM 3696 C CA . GLY B 1 275 ? 68.711 -15.816 2.508 1.00 27.66 253 GLY B CA 1
ATOM 3697 C C . GLY B 1 275 ? 69.815 -14.851 2.944 1.00 26.08 253 GLY B C 1
ATOM 3698 O O . GLY B 1 275 ? 70.699 -15.200 3.687 1.00 26.24 253 GLY B O 1
ATOM 3699 N N . ILE B 1 276 ? 69.752 -13.628 2.473 1.00 25.29 254 ILE B N 1
ATOM 3700 C CA . ILE B 1 276 ? 70.780 -12.642 2.751 1.00 25.47 254 ILE B CA 1
ATOM 3701 C C . ILE B 1 276 ? 70.683 -12.278 4.205 1.00 24.51 254 ILE B C 1
ATOM 3702 O O . ILE B 1 276 ? 71.712 -12.163 4.892 1.00 25.15 254 ILE B O 1
ATOM 3707 N N . GLY B 1 277 ? 69.456 -12.102 4.705 1.00 23.12 255 GLY B N 1
ATOM 3708 C CA . GLY B 1 277 ? 69.271 -11.753 6.127 1.00 22.57 255 GLY B CA 1
ATOM 3709 C C . GLY B 1 277 ? 69.689 -12.860 7.077 1.00 24.15 255 GLY B C 1
ATOM 3710 O O . GLY B 1 277 ? 70.328 -12.610 8.102 1.00 24.45 255 GLY B O 1
ATOM 3711 N N . ILE B 1 278 ? 69.351 -14.098 6.748 1.00 24.99 256 ILE B N 1
ATOM 3712 C CA . ILE B 1 278 ? 69.786 -15.221 7.592 1.00 27.30 256 ILE B CA 1
ATOM 3713 C C . ILE B 1 278 ? 71.291 -15.296 7.655 1.00 28.34 256 ILE B C 1
ATOM 3714 O O . ILE B 1 278 ? 71.884 -15.392 8.726 1.00 29.00 256 ILE B O 1
ATOM 3719 N N . SER B 1 279 ? 71.940 -15.194 6.519 1.00 29.92 257 SER B N 1
ATOM 3720 C CA . SER B 1 279 ? 73.348 -15.461 6.533 1.00 32.00 257 SER B CA 1
ATOM 3721 C C . SER B 1 279 ? 74.151 -14.273 7.109 1.00 31.65 257 SER B C 1
ATOM 3722 O O . SER B 1 279 ? 75.118 -14.465 7.855 1.00 33.69 257 SER B O 1
ATOM 3725 N N . ALA B 1 280 ? 73.690 -13.059 6.904 1.00 29.58 258 ALA B N 1
ATOM 3726 C CA . ALA B 1 280 ? 74.290 -11.927 7.573 1.00 29.25 258 ALA B CA 1
ATOM 3727 C C . ALA B 1 280 ? 74.224 -12.076 9.085 1.00 30.23 258 ALA B C 1
ATOM 3728 O O . ALA B 1 280 ? 75.197 -11.827 9.785 1.00 31.56 258 ALA B O 1
ATOM 3730 N N . PHE B 1 281 ? 73.045 -12.422 9.593 1.00 29.07 259 PHE B N 1
ATOM 3731 C CA . PHE B 1 281 ? 72.862 -12.609 11.008 1.00 30.04 259 PHE B CA 1
ATOM 3732 C C . PHE B 1 281 ? 73.846 -13.642 11.558 1.00 32.28 259 PHE B C 1
ATOM 3733 O O . PHE B 1 281 ? 74.501 -13.403 12.556 1.00 34.60 259 PHE B O 1
ATOM 3741 N N . LEU B 1 282 ? 73.914 -14.799 10.925 1.00 32.92 260 LEU B N 1
ATOM 3742 C CA . LEU B 1 282 ? 74.770 -15.851 11.402 1.00 36.14 260 LEU B CA 1
ATOM 3743 C C . LEU B 1 282 ? 76.222 -15.444 11.346 1.00 38.78 260 LEU B C 1
ATOM 3744 O O . LEU B 1 282 ? 76.990 -15.903 12.141 1.00 40.93 260 LEU B O 1
ATOM 3749 N N . ASN B 1 283 ? 76.601 -14.574 10.420 1.00 39.12 261 ASN B N 1
ATOM 3750 C CA . ASN B 1 283 ? 77.985 -14.101 10.337 1.00 41.87 261 ASN B CA 1
ATOM 3751 C C . ASN B 1 283 ? 78.226 -12.808 11.105 1.00 42.88 261 ASN B C 1
ATOM 3752 O O . ASN B 1 283 ? 79.269 -12.220 10.972 1.00 43.04 261 ASN B O 1
ATOM 3757 N N . ARG B 1 284 ? 77.255 -12.379 11.903 1.00 42.91 262 ARG B N 1
ATOM 3758 C CA . ARG B 1 284 ? 77.362 -11.149 12.683 1.00 45.65 262 ARG B CA 1
ATOM 3759 C C . ARG B 1 284 ? 77.726 -9.963 11.823 1.00 45.04 262 ARG B C 1
ATOM 3760 O O . ARG B 1 284 ? 78.670 -9.253 12.094 1.00 46.04 262 ARG B O 1
ATOM 3768 N N . GLU B 1 285 ? 77.010 -9.772 10.752 1.00 42.92 263 GLU B N 1
ATOM 3769 C CA . GLU B 1 285 ? 77.216 -8.586 10.017 1.00 44.01 263 GLU B CA 1
ATOM 3770 C C . GLU B 1 285 ? 75.907 -8.046 9.509 1.00 40.43 263 GLU B C 1
ATOM 3771 O O . GLU B 1 285 ? 74.865 -8.709 9.568 1.00 37.64 263 GLU B O 1
ATOM 3777 N N . GLN B 1 286 ? 75.985 -6.832 8.996 1.00 39.52 264 GLN B N 1
ATOM 3778 C CA . GLN B 1 286 ? 74.816 -6.123 8.547 1.00 37.35 264 GLN B CA 1
ATOM 3779 C C . GLN B 1 286 ? 74.478 -6.626 7.148 1.00 32.72 264 GLN B C 1
ATOM 3780 O O . GLN B 1 286 ? 75.334 -6.760 6.341 1.00 33.54 264 GLN B O 1
ATOM 3786 N N . PRO B 1 287 ? 73.224 -6.925 6.892 1.00 28.90 265 PRO B N 1
ATOM 3787 C CA . PRO B 1 287 ? 72.855 -7.452 5.605 1.00 27.14 265 PRO B CA 1
ATOM 3788 C C . PRO B 1 287 ? 72.873 -6.371 4.529 1.00 26.79 265 PRO B C 1
ATOM 3789 O O . PRO B 1 287 ? 72.583 -5.221 4.798 1.00 25.49 265 PRO B O 1
ATOM 3793 N N . ARG B 1 288 ? 73.262 -6.747 3.317 1.00 28.11 266 ARG B N 1
ATOM 3794 C CA . ARG B 1 288 ? 73.146 -5.880 2.104 1.00 27.98 266 ARG B CA 1
ATOM 3795 C C . ARG B 1 288 ? 72.003 -6.417 1.237 1.00 26.66 266 ARG B C 1
ATOM 3796 O O . ARG B 1 288 ? 72.194 -7.315 0.412 1.00 28.01 266 ARG B O 1
ATOM 3799 N N . PHE B 1 289 ? 70.790 -5.928 1.467 1.00 24.94 267 PHE B N 1
ATOM 3800 C CA . PHE B 1 289 ? 69.577 -6.574 0.896 1.00 23.55 267 PHE B CA 1
ATOM 3801 C C . PHE B 1 289 ? 69.444 -6.214 -0.563 1.00 24.95 267 PHE B C 1
ATOM 3802 O O . PHE B 1 289 ? 70.103 -5.306 -1.031 1.00 24.72 267 PHE B O 1
ATOM 3818 N N . TRP B 1 291 ? 66.174 -7.085 -2.794 1.00 23.23 269 TRP B N 1
ATOM 3819 C CA . TRP B 1 291 ? 64.892 -7.081 -3.481 1.00 23.08 269 TRP B CA 1
ATOM 3820 C C . TRP B 1 291 ? 64.507 -5.633 -3.760 1.00 23.25 269 TRP B C 1
ATOM 3821 O O . TRP B 1 291 ? 64.733 -4.771 -2.936 1.00 22.13 269 TRP B O 1
ATOM 3832 N N . ARG B 1 292 ? 63.881 -5.424 -4.901 1.00 25.71 270 ARG B N 1
ATOM 3833 C CA . ARG B 1 292 ? 63.385 -4.149 -5.355 1.00 27.90 270 ARG B CA 1
ATOM 3834 C C . ARG B 1 292 ? 61.990 -4.355 -5.884 1.00 28.67 270 ARG B C 1
ATOM 3835 O O . ARG B 1 292 ? 61.689 -5.403 -6.391 1.00 28.22 270 ARG B O 1
ATOM 3843 N N . PRO B 1 293 ? 61.111 -3.354 -5.730 1.00 30.14 271 PRO B N 1
ATOM 3844 C CA . PRO B 1 293 ? 59.760 -3.449 -6.286 1.00 32.32 271 PRO B CA 1
ATOM 3845 C C . PRO B 1 293 ? 59.783 -3.446 -7.780 1.00 35.64 271 PRO B C 1
ATOM 3846 O O . PRO B 1 293 ? 60.674 -2.850 -8.370 1.00 35.10 271 PRO B O 1
ATOM 3850 N N . ALA B 1 294 ? 58.809 -4.143 -8.354 1.00 41.12 272 ALA B N 1
ATOM 3851 C CA . ALA B 1 294 ? 58.804 -4.556 -9.770 1.00 47.01 272 ALA B CA 1
ATOM 3852 C C . ALA B 1 294 ? 58.012 -3.602 -10.638 1.00 51.56 272 ALA B C 1
ATOM 3853 O O . ALA B 1 294 ? 57.933 -2.420 -10.341 1.00 55.38 272 ALA B O 1
ATOM 3855 N N . THR C 1 34 ? 68.865 -29.712 23.792 1.00 49.74 12 THR C N 1
ATOM 3856 C CA . THR C 1 34 ? 69.289 -28.923 24.973 1.00 50.40 12 THR C CA 1
ATOM 3857 C C . THR C 1 34 ? 68.415 -27.688 25.263 1.00 46.69 12 THR C C 1
ATOM 3858 O O . THR C 1 34 ? 68.115 -27.449 26.422 1.00 48.03 12 THR C O 1
ATOM 3862 N N . GLY C 1 35 ? 67.987 -26.915 24.257 1.00 42.35 13 GLY C N 1
ATOM 3863 C CA . GLY C 1 35 ? 66.912 -25.909 24.485 1.00 39.10 13 GLY C CA 1
ATOM 3864 C C . GLY C 1 35 ? 65.640 -26.651 24.841 1.00 35.81 13 GLY C C 1
ATOM 3865 O O . GLY C 1 35 ? 65.346 -27.685 24.269 1.00 35.82 13 GLY C O 1
ATOM 3866 N N . ARG C 1 36 ? 64.916 -26.156 25.812 1.00 33.78 14 ARG C N 1
ATOM 3867 C CA . ARG C 1 36 ? 63.719 -26.855 26.301 1.00 33.80 14 ARG C CA 1
ATOM 3868 C C . ARG C 1 36 ? 62.727 -25.919 27.038 1.00 30.81 14 ARG C C 1
ATOM 3869 O O . ARG C 1 36 ? 63.063 -24.800 27.387 1.00 29.53 14 ARG C O 1
ATOM 3877 N N . ILE C 1 37 ? 61.500 -26.378 27.190 1.00 28.78 15 ILE C N 1
ATOM 3878 C CA . ILE C 1 37 ? 60.487 -25.677 27.919 1.00 28.19 15 ILE C CA 1
ATOM 3879 C C . ILE C 1 37 ? 60.343 -26.460 29.189 1.00 30.02 15 ILE C C 1
ATOM 3880 O O . ILE C 1 37 ? 60.125 -27.663 29.143 1.00 32.61 15 ILE C O 1
ATOM 3885 N N . SER C 1 38 ? 60.468 -25.809 30.330 1.00 30.40 16 SER C N 1
ATOM 3886 C CA . SER C 1 38 ? 60.268 -26.490 31.606 1.00 31.96 16 SER C CA 1
ATOM 3887 C C . SER C 1 38 ? 59.077 -25.882 32.333 1.00 28.54 16 SER C C 1
ATOM 3888 O O . SER C 1 38 ? 58.666 -24.766 32.024 1.00 26.03 16 SER C O 1
ATOM 3891 N N . VAL C 1 39 ? 58.484 -26.635 33.250 1.00 28.30 17 VAL C N 1
ATOM 3892 C CA . VAL C 1 39 ? 57.364 -26.155 34.023 1.00 27.43 17 VAL C CA 1
ATOM 3893 C C . VAL C 1 39 ? 57.512 -26.597 35.462 1.00 28.35 17 VAL C C 1
ATOM 3894 O O . VAL C 1 39 ? 57.950 -27.677 35.731 1.00 29.57 17 VAL C O 1
ATOM 3898 N N . ALA C 1 40 ? 57.116 -25.726 36.372 1.00 27.88 18 ALA C N 1
ATOM 3899 C CA . ALA C 1 40 ? 57.080 -25.985 37.804 1.00 29.07 18 ALA C CA 1
ATOM 3900 C C . ALA C 1 40 ? 55.727 -25.502 38.290 1.00 27.62 18 ALA C C 1
ATOM 3901 O O . ALA C 1 40 ? 55.281 -24.432 37.952 1.00 25.56 18 ALA C O 1
ATOM 3903 N N . ILE C 1 41 ? 55.092 -26.307 39.108 1.00 29.03 19 ILE C N 1
ATOM 3904 C CA . ILE C 1 41 ? 53.783 -26.037 39.619 1.00 29.17 19 ILE C CA 1
ATOM 3905 C C . ILE C 1 41 ? 53.811 -25.943 41.142 1.00 31.83 19 ILE C C 1
ATOM 3906 O O . ILE C 1 41 ? 54.287 -26.862 41.836 1.00 32.71 19 ILE C O 1
ATOM 3911 N N . ALA C 1 42 ? 53.290 -24.827 41.653 1.00 31.33 20 ALA C N 1
ATOM 3912 C CA . ALA C 1 42 ? 53.136 -24.636 43.074 1.00 32.91 20 ALA C CA 1
ATOM 3913 C C . ALA C 1 42 ? 51.994 -23.667 43.357 1.00 31.70 20 ALA C C 1
ATOM 3914 O O . ALA C 1 42 ? 51.910 -22.619 42.732 1.00 28.66 20 ALA C O 1
ATOM 3916 N N . ASP C 1 43 ? 51.147 -24.008 44.333 1.00 33.57 21 ASP C N 1
ATOM 3917 C CA . ASP C 1 43 ? 50.111 -23.111 44.816 1.00 33.98 21 ASP C CA 1
ATOM 3918 C C . ASP C 1 43 ? 49.230 -22.600 43.685 1.00 29.83 21 ASP C C 1
ATOM 3919 O O . ASP C 1 43 ? 48.875 -21.437 43.636 1.00 27.14 21 ASP C O 1
ATOM 3924 N N . GLY C 1 44 ? 48.924 -23.479 42.742 1.00 28.11 22 GLY C N 1
ATOM 3925 C CA . GLY C 1 44 ? 48.067 -23.173 41.636 1.00 26.31 22 GLY C CA 1
ATOM 3926 C C . GLY C 1 44 ? 48.711 -22.371 40.529 1.00 24.46 22 GLY C C 1
ATOM 3927 O O . GLY C 1 44 ? 48.024 -21.986 39.641 1.00 24.28 22 GLY C O 1
ATOM 3928 N N . VAL C 1 45 ? 49.997 -22.117 40.615 1.00 24.01 23 VAL C N 1
ATOM 3929 C CA . VAL C 1 45 ? 50.697 -21.375 39.596 1.00 23.20 23 VAL C CA 1
ATOM 3930 C C . VAL C 1 45 ? 51.637 -22.289 38.820 1.00 22.87 23 VAL C C 1
ATOM 3931 O O . VAL C 1 45 ? 52.509 -22.943 39.422 1.00 23.44 23 VAL C O 1
ATOM 3935 N N . ALA C 1 46 ? 51.433 -22.388 37.510 1.00 21.61 24 ALA C N 1
ATOM 3936 C CA . ALA C 1 46 ? 52.378 -23.099 36.664 1.00 21.51 24 ALA C CA 1
ATOM 3937 C C . ALA C 1 46 ? 53.374 -22.101 36.131 1.00 21.47 24 ALA C C 1
ATOM 3938 O O . ALA C 1 46 ? 53.026 -21.297 35.302 1.00 20.81 24 ALA C O 1
ATOM 3940 N N . SER C 1 47 ? 54.615 -22.166 36.569 1.00 23.81 25 SER C N 1
ATOM 3941 C CA . SER C 1 47 ? 55.662 -21.360 35.985 1.00 25.17 25 SER C CA 1
ATOM 3942 C C . SER C 1 47 ? 56.320 -22.055 34.834 1.00 25.21 25 SER C C 1
ATOM 3943 O O . SER C 1 47 ? 57.033 -23.021 35.018 1.00 28.09 25 SER C O 1
ATOM 3946 N N . VAL C 1 48 ? 56.118 -21.515 33.653 1.00 24.51 26 VAL C N 1
ATOM 3947 C CA . VAL C 1 48 ? 56.652 -22.062 32.438 1.00 24.62 26 VAL C CA 1
ATOM 3948 C C . VAL C 1 48 ? 57.837 -21.208 32.047 1.00 26.11 26 VAL C C 1
ATOM 3949 O O . VAL C 1 48 ? 57.796 -19.967 32.022 1.00 28.28 26 VAL C O 1
ATOM 3953 N N . GLU C 1 49 ? 58.913 -21.880 31.734 1.00 28.29 27 GLU C N 1
ATOM 3954 C CA . GLU C 1 49 ? 60.155 -21.248 31.465 1.00 29.94 27 GLU C CA 1
ATOM 3955 C C . GLU C 1 49 ? 60.731 -21.642 30.099 1.00 28.13 27 GLU C C 1
ATOM 3956 O O . GLU C 1 49 ? 60.865 -22.816 29.748 1.00 27.49 27 GLU C O 1
ATOM 3962 N N . ILE C 1 50 ? 61.088 -20.622 29.329 1.00 26.17 28 ILE C N 1
ATOM 3963 C CA . ILE C 1 50 ? 61.759 -20.807 28.058 1.00 24.71 28 ILE C CA 1
ATOM 3964 C C . ILE C 1 50 ? 63.249 -20.889 28.378 1.00 25.12 28 ILE C C 1
ATOM 3965 O O . ILE C 1 50 ? 63.855 -19.912 28.779 1.00 25.48 28 ILE C O 1
ATOM 3970 N N . SER C 1 51 ? 63.826 -22.063 28.242 1.00 25.93 29 SER C N 1
ATOM 3971 C CA . SER C 1 51 ? 65.201 -22.283 28.649 1.00 27.00 29 SER C CA 1
ATOM 3972 C C . SER C 1 51 ? 66.087 -22.732 27.475 1.00 27.42 29 SER C C 1
ATOM 3973 O O . SER C 1 51 ? 66.182 -23.903 27.136 1.00 27.22 29 SER C O 1
ATOM 3976 N N . ASN C 1 52 ? 66.782 -21.767 26.884 1.00 27.68 30 ASN C N 1
ATOM 3977 C CA . ASN C 1 52 ? 67.812 -22.053 25.860 1.00 27.74 30 ASN C CA 1
ATOM 3978 C C . ASN C 1 52 ? 68.847 -20.965 25.899 1.00 28.91 30 ASN C C 1
ATOM 3979 O O . ASN C 1 52 ? 69.006 -20.189 24.946 1.00 28.92 30 ASN C O 1
ATOM 3984 N N . LEU C 1 53 ? 69.534 -20.867 27.022 1.00 31.52 31 LEU C N 1
ATOM 3985 C CA . LEU C 1 53 ? 70.395 -19.703 27.329 1.00 34.96 31 LEU C CA 1
ATOM 3986 C C . LEU C 1 53 ? 71.542 -19.482 26.409 1.00 35.76 31 LEU C C 1
ATOM 3987 O O . LEU C 1 53 ? 71.888 -18.353 26.148 1.00 38.49 31 LEU C O 1
ATOM 3992 N N . ALA C 1 54 ? 72.108 -20.536 25.864 1.00 36.98 32 ALA C N 1
ATOM 3993 C CA . ALA C 1 54 ? 73.178 -20.385 24.894 1.00 38.98 32 ALA C CA 1
ATOM 3994 C C . ALA C 1 54 ? 72.719 -19.545 23.687 1.00 38.27 32 ALA C C 1
ATOM 3995 O O . ALA C 1 54 ? 73.520 -18.944 23.067 1.00 40.60 32 ALA C O 1
ATOM 3997 N N . GLN C 1 55 ? 71.449 -19.597 23.309 1.00 36.16 33 GLN C N 1
ATOM 3998 C CA . GLN C 1 55 ? 70.944 -18.809 22.200 1.00 35.87 33 GLN C CA 1
ATOM 3999 C C . GLN C 1 55 ? 70.022 -17.686 22.720 1.00 33.40 33 GLN C C 1
ATOM 4000 O O . GLN C 1 55 ? 69.125 -17.258 22.025 1.00 31.40 33 GLN C O 1
ATOM 4006 N N . ARG C 1 56 ? 70.241 -17.242 23.952 1.00 32.53 34 ARG C N 1
ATOM 4007 C CA . ARG C 1 56 ? 69.442 -16.197 24.563 1.00 32.41 34 ARG C CA 1
ATOM 4008 C C . ARG C 1 56 ? 67.958 -16.521 24.549 1.00 30.40 34 ARG C C 1
ATOM 4009 O O . ARG C 1 56 ? 67.127 -15.664 24.283 1.00 29.82 34 ARG C O 1
ATOM 4013 N N . ASN C 1 57 ? 67.657 -17.778 24.830 1.00 28.81 35 ASN C N 1
ATOM 4014 C CA . ASN C 1 57 ? 66.315 -18.299 24.891 1.00 27.18 35 ASN C CA 1
ATOM 4015 C C . ASN C 1 57 ? 65.563 -18.241 23.585 1.00 26.34 35 ASN C C 1
ATOM 4016 O O . ASN C 1 57 ? 64.341 -18.194 23.589 1.00 26.56 35 ASN C O 1
ATOM 4021 N N . ALA C 1 58 ? 66.286 -18.330 22.485 1.00 27.99 36 ALA C N 1
ATOM 4022 C CA . ALA C 1 58 ? 65.658 -18.508 21.159 1.00 28.50 36 ALA C CA 1
ATOM 4023 C C . ALA C 1 58 ? 64.840 -19.805 21.131 1.00 28.89 36 ALA C C 1
ATOM 4024 O O . ALA C 1 58 ? 65.162 -20.803 21.838 1.00 29.08 36 ALA C O 1
ATOM 4026 N N . LEU C 1 59 ? 63.783 -19.797 20.340 1.00 27.61 37 LEU C N 1
ATOM 4027 C CA . LEU C 1 59 ? 62.935 -20.969 20.243 1.00 27.10 37 LEU C CA 1
ATOM 4028 C C . LEU C 1 59 ? 63.358 -21.862 19.088 1.00 26.35 37 LEU C C 1
ATOM 4029 O O . LEU C 1 59 ? 63.419 -21.425 17.961 1.00 27.22 37 LEU C O 1
ATOM 4034 N N . THR C 1 60 ? 63.602 -23.126 19.390 1.00 25.70 38 THR C N 1
ATOM 4035 C CA . THR C 1 60 ? 63.806 -24.125 18.377 1.00 26.31 38 THR C CA 1
ATOM 4036 C C . THR C 1 60 ? 62.463 -24.716 17.985 1.00 25.98 38 THR C C 1
ATOM 4037 O O . THR C 1 60 ? 61.436 -24.491 18.618 1.00 24.90 38 THR C O 1
ATOM 4041 N N . LYS C 1 61 ? 62.474 -25.483 16.921 1.00 27.03 39 LYS C N 1
ATOM 4042 C CA . LYS C 1 61 ? 61.274 -26.190 16.556 1.00 27.94 39 LYS C CA 1
ATOM 4043 C C . LYS C 1 61 ? 60.802 -27.089 17.693 1.00 27.96 39 LYS C C 1
ATOM 4044 O O . LYS C 1 61 ? 59.619 -27.095 18.011 1.00 27.99 39 LYS C O 1
ATOM 4050 N N . ASP C 1 62 ? 61.694 -27.850 18.301 1.00 28.47 40 ASP C N 1
ATOM 4051 C CA . ASP C 1 62 ? 61.269 -28.708 19.420 1.00 29.53 40 ASP C CA 1
ATOM 4052 C C . ASP C 1 62 ? 60.637 -27.975 20.590 1.00 27.60 40 ASP C C 1
ATOM 4053 O O . ASP C 1 62 ? 59.709 -28.447 21.211 1.00 27.18 40 ASP C O 1
ATOM 4066 N N . CYS C 1 64 ? 59.025 -25.196 20.295 1.00 24.98 42 CYS C N 1
ATOM 4067 C CA . CYS C 1 64 ? 57.685 -24.832 19.893 1.00 24.74 42 CYS C CA 1
ATOM 4068 C C . CYS C 1 64 ? 56.706 -25.987 20.029 1.00 25.58 42 CYS C C 1
ATOM 4069 O O . CYS C 1 64 ? 55.546 -25.756 20.381 1.00 25.18 42 CYS C O 1
ATOM 4072 N N . LEU C 1 65 ? 57.148 -27.191 19.690 1.00 25.82 43 LEU C N 1
ATOM 4073 C CA . LEU C 1 65 ? 56.303 -28.368 19.806 1.00 27.02 43 LEU C CA 1
ATOM 4074 C C . LEU C 1 65 ? 55.969 -28.676 21.260 1.00 26.46 43 LEU C C 1
ATOM 4075 O O . LEU C 1 65 ? 54.851 -29.051 21.574 1.00 25.62 43 LEU C O 1
ATOM 4080 N N . GLU C 1 66 ? 56.934 -28.481 22.145 1.00 26.55 44 GLU C N 1
ATOM 4081 C CA . GLU C 1 66 ? 56.711 -28.642 23.597 1.00 27.30 44 GLU C CA 1
ATOM 4082 C C . GLU C 1 66 ? 55.666 -27.652 24.155 1.00 24.49 44 GLU C C 1
ATOM 4083 O O . GLU C 1 66 ? 54.872 -28.002 24.954 1.00 24.28 44 GLU C O 1
ATOM 4089 N N . ILE C 1 67 ? 55.687 -26.406 23.735 1.00 23.90 45 ILE C N 1
ATOM 4090 C CA . ILE C 1 67 ? 54.686 -25.436 24.195 1.00 23.63 45 ILE C CA 1
ATOM 4091 C C . ILE C 1 67 ? 53.338 -25.922 23.680 1.00 23.55 45 ILE C C 1
ATOM 4092 O O . ILE C 1 67 ? 52.341 -25.914 24.358 1.00 23.27 45 ILE C O 1
ATOM 4097 N N . GLN C 1 68 ? 53.344 -26.374 22.450 1.00 25.14 46 GLN C N 1
ATOM 4098 C CA . GLN C 1 68 ? 52.143 -26.810 21.802 1.00 27.53 46 GLN C CA 1
ATOM 4099 C C . GLN C 1 68 ? 51.502 -27.982 22.542 1.00 28.81 46 GLN C C 1
ATOM 4100 O O . GLN C 1 68 ? 50.301 -27.978 22.746 1.00 30.60 46 GLN C O 1
ATOM 4106 N N . GLU C 1 69 ? 52.300 -28.934 23.006 1.00 28.95 47 GLU C N 1
ATOM 4107 C CA . GLU C 1 69 ? 51.826 -30.047 23.843 1.00 29.60 47 GLU C CA 1
ATOM 4108 C C . GLU C 1 69 ? 51.535 -29.641 25.292 1.00 28.90 47 GLU C C 1
ATOM 4109 O O . GLU C 1 69 ? 50.613 -30.131 25.902 1.00 28.07 47 GLU C O 1
ATOM 4111 N N . LEU C 1 70 ? 52.321 -28.744 25.852 1.00 27.79 48 LEU C N 1
ATOM 4112 C CA . LEU C 1 70 ? 52.166 -28.454 27.250 1.00 28.42 48 LEU C CA 1
ATOM 4113 C C . LEU C 1 70 ? 50.883 -27.647 27.604 1.00 26.56 48 LEU C C 1
ATOM 4114 O O . LEU C 1 70 ? 50.220 -27.927 28.610 1.00 24.86 48 LEU C O 1
ATOM 4127 N N . PRO C 1 72 ? 47.771 -27.465 26.512 1.00 26.77 50 PRO C N 1
ATOM 4128 C CA . PRO C 1 72 ? 46.494 -28.122 26.818 1.00 27.22 50 PRO C CA 1
ATOM 4129 C C . PRO C 1 72 ? 46.604 -29.010 28.070 1.00 27.69 50 PRO C C 1
ATOM 4130 O O . PRO C 1 72 ? 45.613 -29.229 28.737 1.00 27.17 50 PRO C O 1
ATOM 4134 N N . GLN C 1 73 ? 47.789 -29.470 28.429 1.00 28.30 51 GLN C N 1
ATOM 4135 C CA . GLN C 1 73 ? 47.887 -30.248 29.683 1.00 30.33 51 GLN C CA 1
ATOM 4136 C C . GLN C 1 73 ? 47.680 -29.357 30.880 1.00 28.82 51 GLN C C 1
ATOM 4137 O O . GLN C 1 73 ? 47.038 -29.742 31.840 1.00 29.09 51 GLN C O 1
ATOM 4143 N N . LEU C 1 74 ? 48.200 -28.140 30.798 1.00 26.51 52 LEU C N 1
ATOM 4144 C CA . LEU C 1 74 ? 48.036 -27.214 31.871 1.00 25.90 52 LEU C CA 1
ATOM 4145 C C . LEU C 1 74 ? 46.584 -26.826 32.007 1.00 25.45 52 LEU C C 1
ATOM 4146 O O . LEU C 1 74 ? 46.092 -26.643 33.119 1.00 24.66 52 LEU C O 1
ATOM 4151 N N . ASP C 1 75 ? 45.914 -26.675 30.883 1.00 25.75 53 ASP C N 1
ATOM 4152 C CA . ASP C 1 75 ? 44.514 -26.311 30.895 1.00 26.34 53 ASP C CA 1
ATOM 4153 C C . ASP C 1 75 ? 43.674 -27.387 31.544 1.00 27.39 53 ASP C C 1
ATOM 4154 O O . ASP C 1 75 ? 42.681 -27.076 32.145 1.00 27.65 53 ASP C O 1
ATOM 4159 N N . ALA C 1 76 ? 44.020 -28.659 31.361 1.00 28.17 54 ALA C N 1
ATOM 4160 C CA . ALA C 1 76 ? 43.251 -29.754 31.925 1.00 28.73 54 ALA C CA 1
ATOM 4161 C C . ALA C 1 76 ? 43.676 -30.101 33.378 1.00 29.69 54 ALA C C 1
ATOM 4162 O O . ALA C 1 76 ? 43.015 -30.853 34.044 1.00 30.66 54 ALA C O 1
ATOM 4164 N N . ASP C 1 77 ? 44.778 -29.552 33.874 1.00 28.66 55 ASP C N 1
ATOM 4165 C CA . ASP C 1 77 ? 45.285 -29.925 35.169 1.00 28.81 55 ASP C CA 1
ATOM 4166 C C . ASP C 1 77 ? 44.568 -29.156 36.287 1.00 28.71 55 ASP C C 1
ATOM 4167 O O . ASP C 1 77 ? 44.728 -27.929 36.387 1.00 26.60 55 ASP C O 1
ATOM 4172 N N . PRO C 1 78 ? 43.807 -29.861 37.160 1.00 29.92 56 PRO C N 1
ATOM 4173 C CA . PRO C 1 78 ? 43.089 -29.123 38.207 1.00 30.27 56 PRO C CA 1
ATOM 4174 C C . PRO C 1 78 ? 44.017 -28.448 39.238 1.00 31.25 56 PRO C C 1
ATOM 4175 O O . PRO C 1 78 ? 43.561 -27.588 40.005 1.00 31.47 56 PRO C O 1
ATOM 4179 N N . ASP C 1 79 ? 45.298 -28.813 39.279 1.00 31.45 57 ASP C N 1
ATOM 4180 C CA . ASP C 1 79 ? 46.221 -28.147 40.184 1.00 31.81 57 ASP C CA 1
ATOM 4181 C C . ASP C 1 79 ? 46.746 -26.807 39.648 1.00 29.64 57 ASP C C 1
ATOM 4182 O O . ASP C 1 79 ? 47.521 -26.141 40.323 1.00 29.70 57 ASP C O 1
ATOM 4187 N N . VAL C 1 80 ? 46.374 -26.450 38.436 1.00 27.14 58 VAL C N 1
ATOM 4188 C CA . VAL C 1 80 ? 46.832 -25.217 37.822 1.00 24.75 58 VAL C CA 1
ATOM 4189 C C . VAL C 1 80 ? 45.657 -24.245 37.735 1.00 23.34 58 VAL C C 1
ATOM 4190 O O . VAL C 1 80 ? 44.613 -24.580 37.166 1.00 22.84 58 VAL C O 1
ATOM 4194 N N . ALA C 1 81 ? 45.827 -23.050 38.317 1.00 22.15 59 ALA C N 1
ATOM 4195 C CA . ALA C 1 81 ? 44.867 -21.972 38.159 1.00 21.50 59 ALA C CA 1
ATOM 4196 C C . ALA C 1 81 ? 45.402 -20.861 37.248 1.00 20.56 59 ALA C C 1
ATOM 4197 O O . ALA C 1 81 ? 44.632 -20.243 36.547 1.00 19.89 59 ALA C O 1
ATOM 4199 N N . VAL C 1 82 ? 46.702 -20.572 37.330 1.00 20.01 60 VAL C N 1
ATOM 4200 C CA . VAL C 1 82 ? 47.302 -19.454 36.652 1.00 19.01 60 VAL C CA 1
ATOM 4201 C C . VAL C 1 82 ? 48.593 -19.902 35.994 1.00 19.24 60 VAL C C 1
ATOM 4202 O O . VAL C 1 82 ? 49.339 -20.722 36.561 1.00 20.06 60 VAL C O 1
ATOM 4206 N N . VAL C 1 83 ? 48.883 -19.377 34.822 1.00 18.19 61 VAL C N 1
ATOM 4207 C CA . VAL C 1 83 ? 50.125 -19.731 34.113 1.00 18.55 61 VAL C CA 1
ATOM 4208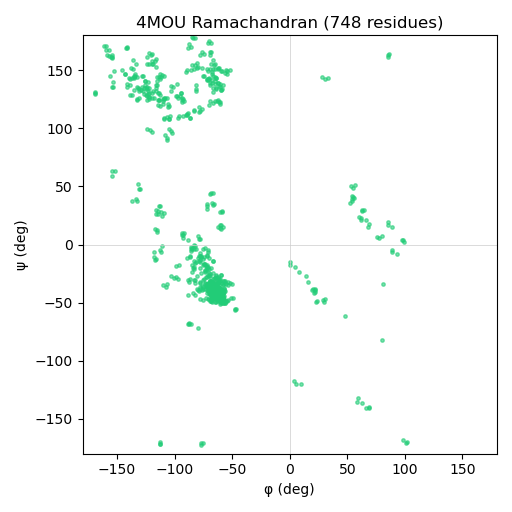 C C . VAL C 1 83 ? 50.964 -18.471 34.034 1.00 18.72 61 VAL C C 1
ATOM 4209 O O . VAL C 1 83 ? 50.447 -17.413 33.678 1.00 19.62 61 VAL C O 1
ATOM 4213 N N . VAL C 1 84 ? 52.256 -18.602 34.280 1.00 18.80 62 VAL C N 1
ATOM 4214 C CA . VAL C 1 84 ? 53.182 -17.530 34.177 1.00 19.17 62 VAL C CA 1
ATOM 4215 C C . VAL C 1 84 ? 54.269 -17.950 33.224 1.00 19.47 62 VAL C C 1
ATOM 4216 O O . VAL C 1 84 ? 54.839 -18.989 33.386 1.00 20.00 62 VAL C O 1
ATOM 4220 N N . LEU C 1 85 ? 54.558 -17.137 32.220 1.00 20.22 63 LEU C N 1
ATOM 4221 C CA . LEU C 1 85 ? 55.544 -17.485 31.211 1.00 21.03 63 LEU C CA 1
ATOM 4222 C C . LEU C 1 85 ? 56.711 -16.516 31.331 1.00 21.41 63 LEU C C 1
ATOM 4223 O O . LEU C 1 85 ? 56.527 -15.291 31.414 1.00 21.07 63 LEU C O 1
ATOM 4228 N N . ARG C 1 86 ? 57.905 -17.065 31.378 1.00 22.05 64 ARG C N 1
ATOM 4229 C CA . ARG C 1 86 ? 59.091 -16.248 31.430 1.00 24.06 64 ARG C CA 1
ATOM 4230 C C . ARG C 1 86 ? 60.325 -16.990 30.937 1.00 24.69 64 ARG C C 1
ATOM 4231 O O . ARG C 1 86 ? 60.329 -18.195 30.743 1.00 24.43 64 ARG C O 1
ATOM 4239 N N . GLY C 1 87 ? 61.377 -16.230 30.712 1.00 24.32 65 GLY C N 1
ATOM 4240 C CA . GLY C 1 87 ? 62.610 -16.801 30.243 1.00 25.85 65 GLY C CA 1
ATOM 4241 C C . GLY C 1 87 ? 63.562 -17.243 31.343 1.00 26.93 65 GLY C C 1
ATOM 4242 O O . GLY C 1 87 ? 63.555 -16.702 32.449 1.00 29.01 65 GLY C O 1
ATOM 4243 N N . ALA C 1 88 ? 64.356 -18.264 31.053 1.00 27.93 66 ALA C N 1
ATOM 4244 C CA . ALA C 1 88 ? 65.436 -18.706 31.977 1.00 28.61 66 ALA C CA 1
ATOM 4245 C C . ALA C 1 88 ? 66.466 -17.621 32.090 1.00 28.26 66 ALA C C 1
ATOM 4246 O O . ALA C 1 88 ? 66.684 -16.850 31.148 1.00 26.23 66 ALA C O 1
ATOM 4248 N N . GLY C 1 89 ? 67.015 -17.484 33.279 1.00 28.97 67 GLY C N 1
ATOM 4249 C CA . GLY C 1 89 ? 67.964 -16.442 33.533 1.00 30.77 67 GLY C CA 1
ATOM 4250 C C . GLY C 1 89 ? 67.281 -15.102 33.434 1.00 32.04 67 GLY C C 1
ATOM 4251 O O . GLY C 1 89 ? 66.143 -14.915 33.872 1.00 34.12 67 GLY C O 1
ATOM 4252 N N . ASP C 1 90 ? 67.970 -14.139 32.856 1.00 34.27 68 ASP C N 1
ATOM 4253 C CA . ASP C 1 90 ? 67.493 -12.744 32.959 1.00 33.48 68 ASP C CA 1
ATOM 4254 C C . ASP C 1 90 ? 67.028 -12.220 31.611 1.00 30.89 68 ASP C C 1
ATOM 4255 O O . ASP C 1 90 ? 67.157 -11.040 31.318 1.00 32.42 68 ASP C O 1
ATOM 4257 N N . THR C 1 91 ? 66.578 -13.116 30.747 1.00 29.86 69 THR C N 1
ATOM 4258 C CA . THR C 1 91 ? 66.232 -12.738 29.395 1.00 28.96 69 THR C CA 1
ATOM 4259 C C . THR C 1 91 ? 65.002 -13.536 28.960 1.00 26.46 69 THR C C 1
ATOM 4260 O O . THR C 1 91 ? 64.812 -14.646 29.399 1.00 23.18 69 THR C O 1
ATOM 4264 N N . PHE C 1 92 ? 64.138 -12.943 28.136 1.00 24.59 70 PHE C N 1
ATOM 4265 C CA . PHE C 1 92 ? 62.869 -13.591 27.845 1.00 24.03 70 PHE C CA 1
ATOM 4266 C C . PHE C 1 92 ? 62.960 -14.572 26.672 1.00 24.27 70 PHE C C 1
ATOM 4267 O O . PHE C 1 92 ? 62.870 -15.773 26.867 1.00 23.24 70 PHE C O 1
ATOM 4275 N N . CYS C 1 93 ? 63.164 -14.064 25.466 1.00 24.13 71 CYS C N 1
ATOM 4276 C CA . CYS C 1 93 ? 63.152 -14.907 24.274 1.00 25.18 71 CYS C CA 1
ATOM 4277 C C . CYS C 1 93 ? 63.679 -14.128 23.089 1.00 26.71 71 CYS C C 1
ATOM 4278 O O . CYS C 1 93 ? 63.287 -13.003 22.840 1.00 25.36 71 CYS C O 1
ATOM 4281 N N . ALA C 1 94 ? 64.623 -14.721 22.371 1.00 28.20 72 ALA C N 1
ATOM 4282 C CA . ALA C 1 94 ? 65.254 -14.021 21.248 1.00 28.75 72 ALA C CA 1
ATOM 4283 C C . ALA C 1 94 ? 64.564 -14.346 19.932 1.00 27.25 72 ALA C C 1
ATOM 4284 O O . ALA C 1 94 ? 65.022 -13.903 18.894 1.00 27.49 72 ALA C O 1
ATOM 4286 N N . GLY C 1 95 ? 63.436 -15.033 19.992 1.00 25.97 73 GLY C N 1
ATOM 4287 C CA . GLY C 1 95 ? 62.641 -15.273 18.821 1.00 26.35 73 GLY C CA 1
ATOM 4288 C C . GLY C 1 95 ? 62.925 -16.644 18.278 1.00 26.42 73 GLY C C 1
ATOM 4289 O O . GLY C 1 95 ? 63.557 -17.448 18.940 1.00 27.69 73 GLY C O 1
ATOM 4290 N N . ALA C 1 96 ? 62.455 -16.922 17.071 1.00 25.26 74 ALA C N 1
ATOM 4291 C CA . ALA C 1 96 ? 62.774 -18.167 16.437 1.00 25.68 74 ALA C CA 1
ATOM 4292 C C . ALA C 1 96 ? 64.289 -18.228 16.262 1.00 25.34 74 ALA C C 1
ATOM 4293 O O . ALA C 1 96 ? 64.911 -17.232 15.869 1.00 23.59 74 ALA C O 1
ATOM 4295 N N . SER C 1 97 ? 64.867 -19.387 16.556 1.00 24.70 75 SER C N 1
ATOM 4296 C CA . SER C 1 97 ? 66.291 -19.567 16.333 1.00 24.88 75 SER C CA 1
ATOM 4297 C C . SER C 1 97 ? 66.650 -19.383 14.821 1.00 24.06 75 SER C C 1
ATOM 4298 O O . SER C 1 97 ? 66.078 -20.081 13.958 1.00 21.25 75 SER C O 1
ATOM 4301 N N . ILE C 1 98 ? 67.550 -18.442 14.517 1.00 23.42 76 ILE C N 1
ATOM 4302 C CA . ILE C 1 98 ? 67.836 -18.067 13.134 1.00 23.96 76 ILE C CA 1
ATOM 4303 C C . ILE C 1 98 ? 68.541 -19.216 12.450 1.00 25.05 76 ILE C C 1
ATOM 4304 O O . ILE C 1 98 ? 68.304 -19.465 11.289 1.00 23.89 76 ILE C O 1
ATOM 4309 N N . SER C 1 99 ? 69.328 -19.988 13.184 1.00 26.16 77 SER C N 1
ATOM 4310 C CA . SER C 1 99 ? 70.017 -21.092 12.541 1.00 26.71 77 SER C CA 1
ATOM 4311 C C . SER C 1 99 ? 69.054 -22.203 12.188 1.00 27.62 77 SER C C 1
ATOM 4312 O O . SER C 1 99 ? 69.461 -23.140 11.560 1.00 25.87 77 SER C O 1
ATOM 4315 N N . GLU C 1 100 ? 67.798 -22.173 12.650 1.00 28.09 78 GLU C N 1
ATOM 4316 C CA . GLU C 1 100 ? 66.863 -23.167 12.157 1.00 28.91 78 GLU C CA 1
ATOM 4317 C C . GLU C 1 100 ? 65.543 -22.510 11.743 1.00 27.46 78 GLU C C 1
ATOM 4318 O O . GLU C 1 100 ? 64.470 -23.076 11.892 1.00 26.10 78 GLU C O 1
ATOM 4324 N N . LEU C 1 101 ? 65.667 -21.323 11.156 1.00 25.45 79 LEU C N 1
ATOM 4325 C CA . LEU C 1 101 ? 64.510 -20.508 10.955 1.00 26.66 79 LEU C CA 1
ATOM 4326 C C . LEU C 1 101 ? 63.439 -21.188 10.090 1.00 25.60 79 LEU C C 1
ATOM 4327 O O . LEU C 1 101 ? 62.251 -21.080 10.414 1.00 23.84 79 LEU C O 1
ATOM 4332 N N . ALA C 1 102 ? 63.839 -21.876 9.023 1.00 23.68 80 ALA C N 1
ATOM 4333 C CA . ALA C 1 102 ? 62.884 -22.467 8.115 1.00 24.14 80 ALA C CA 1
ATOM 4334 C C . ALA C 1 102 ? 62.168 -23.615 8.774 1.00 25.35 80 ALA C C 1
ATOM 4335 O O . ALA C 1 102 ? 60.975 -23.853 8.513 1.00 24.75 80 ALA C O 1
ATOM 4337 N N . SER C 1 103 ? 62.865 -24.347 9.635 1.00 25.39 81 SER C N 1
ATOM 4338 C CA . SER C 1 103 ? 62.208 -25.408 10.363 1.00 25.80 81 SER C CA 1
ATOM 4339 C C . SER C 1 103 ? 61.138 -24.923 11.319 1.00 25.36 81 SER C C 1
ATOM 4340 O O . SER C 1 103 ? 60.282 -25.676 11.692 1.00 23.58 81 SER C O 1
ATOM 4343 N N . VAL C 1 104 ? 61.291 -23.712 11.835 1.00 24.23 82 VAL C N 1
ATOM 4344 C CA . VAL C 1 104 ? 60.313 -23.155 12.765 1.00 23.71 82 VAL C CA 1
ATOM 4345 C C . VAL C 1 104 ? 59.159 -22.517 12.024 1.00 22.74 82 VAL C C 1
ATOM 4346 O O . VAL C 1 104 ? 58.030 -22.709 12.395 1.00 23.83 82 VAL C O 1
ATOM 4350 N N . LEU C 1 105 ? 59.429 -21.784 10.947 1.00 22.96 83 LEU C N 1
ATOM 4351 C CA . LEU C 1 105 ? 58.384 -21.016 10.239 1.00 22.65 83 LEU C CA 1
ATOM 4352 C C . LEU C 1 105 ? 57.830 -21.641 8.956 1.00 22.34 83 LEU C C 1
ATOM 4353 O O . LEU C 1 105 ? 56.678 -21.354 8.576 1.00 21.49 83 LEU C O 1
ATOM 4358 N N . LEU C 1 106 ? 58.658 -22.426 8.281 1.00 22.16 84 LEU C N 1
ATOM 4359 C CA . LEU C 1 106 ? 58.330 -23.006 6.974 1.00 23.62 84 LEU C CA 1
ATOM 4360 C C . LEU C 1 106 ? 58.592 -24.492 6.956 1.00 23.68 84 LEU C C 1
ATOM 4361 O O . LEU C 1 106 ? 59.254 -24.973 6.098 1.00 23.28 84 LEU C O 1
ATOM 4366 N N . ASP C 1 107 ? 58.131 -25.223 7.962 1.00 23.33 85 ASP C N 1
ATOM 4367 C CA . ASP C 1 107 ? 58.505 -26.596 8.094 1.00 23.48 85 ASP C CA 1
ATOM 4368 C C . ASP C 1 107 ? 57.725 -27.445 7.078 1.00 24.29 85 ASP C C 1
ATOM 4369 O O . ASP C 1 107 ? 56.520 -27.540 7.157 1.00 25.15 85 ASP C O 1
ATOM 4374 N N . PRO C 1 108 ? 58.413 -28.064 6.148 1.00 24.31 86 PRO C N 1
ATOM 4375 C CA . PRO C 1 108 ? 57.600 -28.793 5.157 1.00 25.92 86 PRO C CA 1
ATOM 4376 C C . PRO C 1 108 ? 56.838 -29.978 5.691 1.00 26.56 86 PRO C C 1
ATOM 4377 O O . PRO C 1 108 ? 57.360 -30.750 6.518 1.00 26.85 86 PRO C O 1
ATOM 4381 N N . GLN C 1 109 ? 55.655 -30.175 5.139 1.00 27.75 87 GLN C N 1
ATOM 4382 C CA . GLN C 1 109 ? 54.756 -31.239 5.584 1.00 30.44 87 GLN C CA 1
ATOM 4383 C C . GLN C 1 109 ? 54.475 -32.215 4.433 1.00 31.63 87 GLN C C 1
ATOM 4384 O O . GLN C 1 109 ? 54.576 -31.822 3.267 1.00 30.23 87 GLN C O 1
ATOM 4390 N N . PRO C 1 110 ? 54.113 -33.479 4.757 1.00 32.83 88 PRO C N 1
ATOM 4391 C CA . PRO C 1 110 ? 53.946 -34.502 3.695 1.00 34.98 88 PRO C CA 1
ATOM 4392 C C . PRO C 1 110 ? 52.889 -34.166 2.670 1.00 35.74 88 PRO C C 1
ATOM 4393 O O . PRO C 1 110 ? 53.072 -34.477 1.526 1.00 37.05 88 PRO C O 1
ATOM 4397 N N . ASP C 1 111 ? 51.859 -33.428 3.044 1.00 36.69 89 ASP C N 1
ATOM 4398 C CA . ASP C 1 111 ? 50.863 -33.026 2.062 1.00 36.55 89 ASP C CA 1
ATOM 4399 C C . ASP C 1 111 ? 51.291 -31.863 1.210 1.00 35.75 89 ASP C C 1
ATOM 4400 O O . ASP C 1 111 ? 50.496 -31.361 0.453 1.00 35.87 89 ASP C O 1
ATOM 4405 N N . GLY C 1 112 ? 52.528 -31.375 1.346 1.00 34.93 90 GLY C N 1
ATOM 4406 C CA . GLY C 1 112 ? 52.994 -30.266 0.494 1.00 33.36 90 GLY C CA 1
ATOM 4407 C C . GLY C 1 112 ? 52.813 -28.884 1.065 1.00 31.77 90 GLY C C 1
ATOM 4408 O O . GLY C 1 112 ? 53.295 -27.917 0.502 1.00 30.48 90 GLY C O 1
ATOM 4409 N N . SER C 1 113 ? 52.113 -28.764 2.177 1.00 31.14 91 SER C N 1
ATOM 4410 C CA . SER C 1 113 ? 52.026 -27.468 2.857 1.00 30.77 91 SER C CA 1
ATOM 4411 C C . SER C 1 113 ? 53.275 -27.268 3.736 1.00 30.13 91 SER C C 1
ATOM 4412 O O . SER C 1 113 ? 54.120 -28.154 3.863 1.00 31.10 91 SER C O 1
ATOM 4415 N N . THR C 1 114 ? 53.359 -26.113 4.373 1.00 29.78 92 THR C N 1
ATOM 4416 C CA . THR C 1 114 ? 54.326 -25.875 5.432 1.00 29.76 92 THR C CA 1
ATOM 4417 C C . THR C 1 114 ? 53.648 -25.476 6.731 1.00 29.30 92 THR C C 1
ATOM 4418 O O . THR C 1 114 ? 52.555 -24.908 6.734 1.00 31.13 92 THR C O 1
ATOM 4422 N N . ALA C 1 115 ? 54.353 -25.733 7.827 1.00 27.24 93 ALA C N 1
ATOM 4423 C CA . ALA C 1 115 ? 53.880 -25.380 9.096 1.00 26.11 93 ALA C CA 1
ATOM 4424 C C . ALA C 1 115 ? 54.717 -24.292 9.715 1.00 24.51 93 ALA C C 1
ATOM 4425 O O . ALA C 1 115 ? 55.934 -24.316 9.696 1.00 22.37 93 ALA C O 1
ATOM 4427 N N . ASP C 1 116 ? 54.021 -23.410 10.414 1.00 24.24 94 ASP C N 1
ATOM 4428 C CA . ASP C 1 116 ? 54.659 -22.411 11.246 1.00 23.81 94 ASP C CA 1
ATOM 4429 C C . ASP C 1 116 ? 54.488 -22.842 12.676 1.00 24.30 94 ASP C C 1
ATOM 4430 O O . ASP C 1 116 ? 53.456 -22.585 13.303 1.00 25.39 94 ASP C O 1
ATOM 4435 N N . HIS C 1 117 ? 55.528 -23.450 13.237 1.00 23.84 95 HIS C N 1
ATOM 4436 C CA . HIS C 1 117 ? 55.430 -23.960 14.597 1.00 22.40 95 HIS C CA 1
ATOM 4437 C C . HIS C 1 117 ? 55.384 -22.868 15.655 1.00 23.18 95 HIS C C 1
ATOM 4438 O O . HIS C 1 117 ? 54.816 -23.053 16.739 1.00 22.10 95 HIS C O 1
ATOM 4445 N N . LEU C 1 118 ? 55.951 -21.709 15.349 1.00 23.69 96 LEU C N 1
ATOM 4446 C CA . LEU C 1 118 ? 55.928 -20.628 16.283 1.00 25.03 96 LEU C CA 1
ATOM 4447 C C . LEU C 1 118 ? 54.480 -20.120 16.453 1.00 24.45 96 LEU C C 1
ATOM 4448 O O . LEU C 1 118 ? 53.994 -19.940 17.591 1.00 23.67 96 LEU C O 1
ATOM 4453 N N . SER C 1 119 ? 53.777 -19.931 15.339 1.00 23.52 97 SER C N 1
ATOM 4454 C CA . SER C 1 119 ? 52.359 -19.615 15.406 1.00 23.15 97 SER C CA 1
ATOM 4455 C C . SER C 1 119 ? 51.524 -20.717 16.035 1.00 23.26 97 SER C C 1
ATOM 4456 O O . SER C 1 119 ? 50.557 -20.407 16.689 1.00 24.07 97 SER C O 1
ATOM 4459 N N . ARG C 1 120 ? 51.832 -21.990 15.831 1.00 22.39 98 ARG C N 1
ATOM 4460 C CA . ARG C 1 120 ? 51.038 -23.014 16.523 1.00 22.86 98 ARG C CA 1
ATOM 4461 C C . ARG C 1 120 ? 51.245 -22.959 18.012 1.00 21.16 98 ARG C C 1
ATOM 4462 O O . ARG C 1 120 ? 50.364 -23.233 18.775 1.00 20.81 98 ARG C O 1
ATOM 4470 N N . ALA C 1 121 ? 52.436 -22.591 18.428 1.00 20.90 99 ALA C N 1
ATOM 4471 C CA . ALA C 1 121 ? 52.716 -22.469 19.834 1.00 20.87 99 ALA C CA 1
ATOM 4472 C C . ALA C 1 121 ? 51.938 -21.297 20.397 1.00 20.99 99 ALA C C 1
ATOM 4473 O O . ALA C 1 121 ? 51.323 -21.419 21.448 1.00 20.75 99 ALA C O 1
ATOM 4475 N N . ASP C 1 122 ? 52.020 -20.161 19.712 1.00 21.68 100 ASP C N 1
ATOM 4476 C CA . ASP C 1 122 ? 51.251 -18.950 20.025 1.00 23.66 100 ASP C CA 1
ATOM 4477 C C . ASP C 1 122 ? 49.794 -19.321 20.259 1.00 22.99 100 ASP C C 1
ATOM 4478 O O . ASP C 1 122 ? 49.195 -19.000 21.276 1.00 19.76 100 ASP C O 1
ATOM 4483 N N . SER C 1 123 ? 49.219 -19.983 19.283 1.00 22.68 101 SER C N 1
ATOM 4484 C CA . SER C 1 123 ? 47.857 -20.340 19.375 1.00 23.42 101 SER C CA 1
ATOM 4485 C C . SER C 1 123 ? 47.521 -21.317 20.519 1.00 22.83 101 SER C C 1
ATOM 4486 O O . SER C 1 123 ? 46.442 -21.240 21.149 1.00 23.89 101 SER C O 1
ATOM 4489 N N . ALA C 1 124 ? 48.436 -22.206 20.874 1.00 22.47 102 ALA C N 1
ATOM 4490 C CA . ALA C 1 124 ? 48.230 -23.078 22.053 1.00 22.48 102 ALA C CA 1
ATOM 4491 C C . ALA C 1 124 ? 48.186 -22.256 23.348 1.00 21.44 102 ALA C C 1
ATOM 4492 O O . ALA C 1 124 ? 47.366 -22.509 24.203 1.00 22.09 102 ALA C O 1
ATOM 4494 N N . ILE C 1 125 ? 49.029 -21.242 23.445 1.00 20.52 103 ILE C N 1
ATOM 4495 C CA . ILE C 1 125 ? 49.029 -20.361 24.587 1.00 20.17 103 ILE C CA 1
ATOM 4496 C C . ILE C 1 125 ? 47.769 -19.527 24.618 1.00 20.58 103 ILE C C 1
ATOM 4497 O O . ILE C 1 125 ? 47.141 -19.401 25.687 1.00 20.29 103 ILE C O 1
ATOM 4502 N N . ALA C 1 126 ? 47.350 -19.007 23.466 1.00 20.93 104 ALA C N 1
ATOM 4503 C CA . ALA C 1 126 ? 46.155 -18.150 23.411 1.00 20.63 104 ALA C CA 1
ATOM 4504 C C . ALA C 1 126 ? 44.879 -18.964 23.609 1.00 21.86 104 ALA C C 1
ATOM 4505 O O . ALA C 1 126 ? 43.875 -18.410 23.977 1.00 22.80 104 ALA C O 1
ATOM 4507 N N . ALA C 1 127 ? 44.913 -20.263 23.423 1.00 20.97 105 ALA C N 1
ATOM 4508 C CA . ALA C 1 127 ? 43.723 -21.045 23.690 1.00 23.02 105 ALA C CA 1
ATOM 4509 C C . ALA C 1 127 ? 43.577 -21.447 25.171 1.00 24.44 105 ALA C C 1
ATOM 4510 O O . ALA C 1 127 ? 42.617 -22.052 25.503 1.00 25.42 105 ALA C O 1
ATOM 4512 N N . LEU C 1 128 ? 44.520 -21.136 26.048 1.00 24.50 106 LEU C N 1
ATOM 4513 C CA . LEU C 1 128 ? 44.344 -21.440 27.442 1.00 23.84 106 LEU C CA 1
ATOM 4514 C C . LEU C 1 128 ? 43.111 -20.739 28.002 1.00 23.94 106 LEU C C 1
ATOM 4515 O O . LEU C 1 128 ? 42.926 -19.565 27.744 1.00 24.09 106 LEU C O 1
ATOM 4520 N N . SER C 1 129 ? 42.277 -21.458 28.741 1.00 23.20 107 SER C N 1
ATOM 4521 C CA . SER C 1 129 ? 41.107 -20.827 29.334 1.00 23.54 107 SER C CA 1
ATOM 4522 C C . SER C 1 129 ? 41.493 -20.172 30.682 1.00 22.90 107 SER C C 1
ATOM 4523 O O . SER C 1 129 ? 40.834 -19.258 31.153 1.00 23.83 107 SER C O 1
ATOM 4526 N N . LYS C 1 130 ? 42.626 -20.568 31.227 1.00 22.93 108 LYS C N 1
ATOM 4527 C CA . LYS C 1 130 ? 43.126 -19.983 32.469 1.00 21.95 108 LYS C CA 1
ATOM 4528 C C . LYS C 1 130 ? 43.907 -18.709 32.247 1.00 20.81 108 LYS C C 1
ATOM 4529 O O . LYS C 1 130 ? 44.484 -18.551 31.191 1.00 20.72 108 LYS C O 1
ATOM 4535 N N . PRO C 1 131 ? 43.980 -17.800 33.247 1.00 20.45 109 PRO C N 1
ATOM 4536 C CA . PRO C 1 131 ? 44.794 -16.576 33.085 1.00 19.54 109 PRO C CA 1
ATOM 4537 C C . PRO C 1 131 ? 46.284 -16.896 32.879 1.00 20.00 109 PRO C C 1
ATOM 4538 O O . PRO C 1 131 ? 46.795 -17.810 33.527 1.00 20.08 109 PRO C O 1
ATOM 4542 N N . ALA C 1 132 ? 46.937 -16.176 31.973 1.00 18.09 110 ALA C N 1
ATOM 4543 C CA . ALA C 1 132 ? 48.346 -16.377 31.636 1.00 17.93 110 ALA C CA 1
ATOM 4544 C C . ALA C 1 132 ? 48.997 -15.022 31.489 1.00 17.93 110 ALA C C 1
ATOM 4545 O O . ALA C 1 132 ? 48.427 -14.123 30.855 1.00 16.59 110 ALA C O 1
ATOM 4547 N N . VAL C 1 133 ? 50.128 -14.847 32.189 1.00 18.29 111 VAL C N 1
ATOM 4548 C CA . VAL C 1 133 ? 50.855 -13.592 32.159 1.00 18.35 111 VAL C CA 1
ATOM 4549 C C . VAL C 1 133 ? 52.310 -13.848 31.749 1.00 18.43 111 VAL C C 1
ATOM 4550 O O . VAL C 1 133 ? 52.947 -14.776 32.220 1.00 19.62 111 VAL C O 1
ATOM 4554 N N . ALA C 1 134 ? 52.812 -13.030 30.836 1.00 17.58 112 ALA C N 1
ATOM 4555 C CA . ALA C 1 134 ? 54.178 -13.070 30.493 1.00 17.02 112 ALA C CA 1
ATOM 4556 C C . ALA C 1 134 ? 54.971 -12.039 31.311 1.00 17.44 112 ALA C C 1
ATOM 4557 O O . ALA C 1 134 ? 54.608 -10.868 31.333 1.00 17.11 112 ALA C O 1
ATOM 4559 N N . LEU C 1 135 ? 56.080 -12.478 31.933 1.00 18.18 113 LEU C N 1
ATOM 4560 C CA . LEU C 1 135 ? 56.990 -11.608 32.684 1.00 19.03 113 LEU C CA 1
ATOM 4561 C C . LEU C 1 135 ? 58.250 -11.501 31.876 1.00 20.06 113 LEU C C 1
ATOM 4562 O O . LEU C 1 135 ? 58.969 -12.466 31.714 1.00 22.09 113 LEU C O 1
ATOM 4567 N N . VAL C 1 136 ? 58.481 -10.336 31.296 1.00 19.99 114 VAL C N 1
ATOM 4568 C CA . VAL C 1 136 ? 59.546 -10.139 30.334 1.00 20.53 114 VAL C CA 1
ATOM 4569 C C . VAL C 1 136 ? 60.689 -9.361 31.031 1.00 22.11 114 VAL C C 1
ATOM 4570 O O . VAL C 1 136 ? 60.484 -8.253 31.496 1.00 23.24 114 VAL C O 1
ATOM 4574 N N . ASP C 1 137 ? 61.862 -9.978 31.096 1.00 23.43 115 ASP C N 1
ATOM 4575 C CA . ASP C 1 137 ? 63.124 -9.310 31.457 1.00 23.92 115 ASP C CA 1
ATOM 4576 C C . ASP C 1 137 ? 64.138 -9.454 30.296 1.00 23.04 115 ASP C C 1
ATOM 4577 O O . ASP C 1 137 ? 63.951 -10.235 29.356 1.00 21.09 115 ASP C O 1
ATOM 4582 N N . GLY C 1 138 ? 65.175 -8.648 30.305 1.00 23.72 116 GLY C N 1
ATOM 4583 C CA . GLY C 1 138 ? 66.190 -8.727 29.248 1.00 23.22 116 GLY C CA 1
ATOM 4584 C C . GLY C 1 138 ? 65.574 -8.477 27.887 1.00 23.89 116 GLY C C 1
ATOM 4585 O O . GLY C 1 138 ? 64.759 -7.612 27.723 1.00 27.19 116 GLY C O 1
ATOM 4586 N N . ALA C 1 139 ? 65.879 -9.319 26.917 1.00 24.75 117 ALA C N 1
ATOM 4587 C CA . ALA C 1 139 ? 65.532 -9.086 25.549 1.00 24.63 117 ALA C CA 1
ATOM 4588 C C . ALA C 1 139 ? 64.324 -9.945 25.169 1.00 25.88 117 ALA C C 1
ATOM 4589 O O . ALA C 1 139 ? 64.242 -11.102 25.518 1.00 24.48 117 ALA C O 1
ATOM 4591 N N . CYS C 1 140 ? 63.392 -9.319 24.459 1.00 25.33 118 CYS C N 1
ATOM 4592 C CA . CYS C 1 140 ? 62.296 -10.008 23.858 1.00 24.33 118 CYS C CA 1
ATOM 4593 C C . CYS C 1 140 ? 62.373 -9.590 22.384 1.00 24.59 118 CYS C C 1
ATOM 4594 O O . CYS C 1 140 ? 61.954 -8.481 22.057 1.00 24.50 118 CYS C O 1
ATOM 4605 N N . GLY C 1 142 ? 62.177 -10.474 17.942 1.00 30.64 120 GLY C N 1
ATOM 4606 C CA . GLY C 1 142 ? 61.441 -11.150 16.876 1.00 30.76 120 GLY C CA 1
ATOM 4607 C C . GLY C 1 142 ? 60.139 -11.780 17.343 1.00 30.64 120 GLY C C 1
ATOM 4608 O O . GLY C 1 142 ? 59.252 -11.123 17.902 1.00 30.15 120 GLY C O 1
ATOM 4609 N N . GLY C 1 143 ? 60.045 -13.091 17.183 1.00 27.60 121 GLY C N 1
ATOM 4610 C CA . GLY C 1 143 ? 58.863 -13.809 17.591 1.00 26.32 121 GLY C CA 1
ATOM 4611 C C . GLY C 1 143 ? 58.676 -13.914 19.083 1.00 28.19 121 GLY C C 1
ATOM 4612 O O . GLY C 1 143 ? 57.680 -14.539 19.551 1.00 31.72 121 GLY C O 1
ATOM 4613 N N . GLY C 1 144 ? 59.670 -13.462 19.874 1.00 25.70 122 GLY C N 1
ATOM 4614 C CA . GLY C 1 144 ? 59.479 -13.470 21.309 1.00 24.12 122 GLY C CA 1
ATOM 4615 C C . GLY C 1 144 ? 58.205 -12.674 21.674 1.00 21.53 122 GLY C C 1
ATOM 4616 O O . GLY C 1 144 ? 57.479 -13.082 22.533 1.00 20.29 122 GLY C O 1
ATOM 4617 N N . TRP C 1 145 ? 57.963 -11.548 21.011 1.00 19.62 123 TRP C N 1
ATOM 4618 C CA . TRP C 1 145 ? 56.834 -10.742 21.364 1.00 18.67 123 TRP C CA 1
ATOM 4619 C C . TRP C 1 145 ? 55.572 -11.469 21.000 1.00 18.55 123 TRP C C 1
ATOM 4620 O O . TRP C 1 145 ? 54.554 -11.383 21.688 1.00 18.24 123 TRP C O 1
ATOM 4631 N N . GLN C 1 146 ? 55.638 -12.259 19.964 1.00 19.96 124 GLN C N 1
ATOM 4632 C CA . GLN C 1 146 ? 54.465 -12.979 19.524 1.00 21.07 124 GLN C CA 1
ATOM 4633 C C . GLN C 1 146 ? 54.079 -14.021 20.576 1.00 20.20 124 GLN C C 1
ATOM 4634 O O . GLN C 1 146 ? 52.904 -14.229 20.883 1.00 22.49 124 GLN C O 1
ATOM 4640 N N . ILE C 1 147 ? 55.056 -14.660 21.167 1.00 19.34 125 ILE C N 1
ATOM 4641 C CA . ILE C 1 147 ? 54.782 -15.674 22.229 1.00 19.94 125 ILE C CA 1
ATOM 4642 C C . ILE C 1 147 ? 54.287 -14.974 23.486 1.00 18.87 125 ILE C C 1
ATOM 4643 O O . ILE C 1 147 ? 53.288 -15.365 24.056 1.00 17.31 125 ILE C O 1
ATOM 4648 N N . ALA C 1 148 ? 54.979 -13.903 23.878 1.00 17.83 126 ALA C N 1
ATOM 4649 C CA . ALA C 1 148 ? 54.575 -13.149 25.036 1.00 18.32 126 ALA C CA 1
ATOM 4650 C C . ALA C 1 148 ? 53.147 -12.617 24.917 1.00 17.86 126 ALA C C 1
ATOM 4651 O O . ALA C 1 148 ? 52.382 -12.729 25.832 1.00 18.22 126 ALA C O 1
ATOM 4653 N N . SER C 1 149 ? 52.808 -12.073 23.776 1.00 18.40 127 SER C N 1
ATOM 4654 C CA . SER C 1 149 ? 51.533 -11.414 23.574 1.00 17.68 127 SER C CA 1
ATOM 4655 C C . SER C 1 149 ? 50.432 -12.440 23.433 1.00 18.37 127 SER C C 1
ATOM 4656 O O . SER C 1 149 ? 49.291 -12.085 23.391 1.00 17.30 127 SER C O 1
ATOM 4659 N N . ALA C 1 150 ? 50.762 -13.726 23.258 1.00 19.06 128 ALA C N 1
ATOM 4660 C CA . ALA C 1 150 ? 49.722 -14.760 23.297 1.00 18.43 128 ALA C CA 1
ATOM 4661 C C . ALA C 1 150 ? 49.158 -14.953 24.712 1.00 18.99 128 ALA C C 1
ATOM 4662 O O . ALA C 1 150 ? 48.071 -15.530 24.886 1.00 18.35 128 ALA C O 1
ATOM 4664 N N . CYS C 1 151 ? 49.910 -14.547 25.733 1.00 19.25 129 CYS C N 1
ATOM 4665 C CA . CYS C 1 151 ? 49.370 -14.523 27.079 1.00 19.10 129 CYS C CA 1
ATOM 4666 C C . CYS C 1 151 ? 48.346 -13.407 27.175 1.00 18.82 129 CYS C C 1
ATOM 4667 O O . CYS C 1 151 ? 48.133 -12.616 26.228 1.00 17.65 129 CYS C O 1
ATOM 4670 N N . ASP C 1 152 ? 47.695 -13.317 28.315 1.00 19.47 130 ASP C N 1
ATOM 4671 C CA . ASP C 1 152 ? 46.692 -12.302 28.461 1.00 20.36 130 ASP C CA 1
ATOM 4672 C C . ASP C 1 152 ? 47.293 -10.912 28.468 1.00 18.33 130 ASP C C 1
ATOM 4673 O O . ASP C 1 152 ? 46.753 -10.043 27.817 1.00 17.95 130 ASP C O 1
ATOM 4678 N N . PHE C 1 153 ? 48.438 -10.741 29.127 1.00 16.62 131 PHE C N 1
ATOM 4679 C CA . PHE C 1 153 ? 49.109 -9.475 29.103 1.00 15.85 131 PHE C CA 1
ATOM 4680 C C . PHE C 1 153 ? 50.567 -9.642 29.480 1.00 15.01 131 PHE C C 1
ATOM 4681 O O . PHE C 1 153 ? 50.959 -10.688 29.945 1.00 15.26 131 PHE C O 1
ATOM 4689 N N . ILE C 1 154 ? 51.366 -8.605 29.259 1.00 14.37 132 ILE C N 1
ATOM 4690 C CA . ILE C 1 154 ? 52.787 -8.635 29.555 1.00 14.48 132 ILE C CA 1
ATOM 4691 C C . ILE C 1 154 ? 53.146 -7.584 30.575 1.00 15.00 132 ILE C C 1
ATOM 4692 O O . ILE C 1 154 ? 52.755 -6.427 30.455 1.00 14.05 132 ILE C O 1
ATOM 4697 N N . ILE C 1 155 ? 53.896 -8.011 31.582 1.00 16.58 133 ILE C N 1
ATOM 4698 C CA . ILE C 1 155 ? 54.550 -7.123 32.540 1.00 18.32 133 ILE C CA 1
ATOM 4699 C C . ILE C 1 155 ? 56.061 -7.182 32.262 1.00 18.38 133 ILE C C 1
ATOM 4700 O O . ILE C 1 155 ? 56.662 -8.261 32.252 1.00 18.93 133 ILE C O 1
ATOM 4705 N N . ALA C 1 156 ? 56.658 -6.029 32.037 1.00 18.64 134 ALA C N 1
ATOM 4706 C CA . ALA C 1 156 ? 58.064 -5.942 31.718 1.00 18.99 134 ALA C CA 1
ATOM 4707 C C . ALA C 1 156 ? 58.886 -5.303 32.799 1.00 19.87 134 ALA C C 1
ATOM 4708 O O . ALA C 1 156 ? 58.445 -4.369 33.460 1.00 19.22 134 ALA C O 1
ATOM 4710 N N . ASN C 1 157 ? 60.109 -5.799 32.961 1.00 20.71 135 ASN C N 1
ATOM 4711 C CA . ASN C 1 157 ? 61.114 -5.128 33.766 1.00 22.33 135 ASN C CA 1
ATOM 4712 C C . ASN C 1 157 ? 61.547 -3.884 33.013 1.00 23.16 135 ASN C C 1
ATOM 4713 O O . ASN C 1 157 ? 61.656 -3.882 31.813 1.00 25.02 135 ASN C O 1
ATOM 4718 N N . GLU C 1 158 ? 61.767 -2.822 33.729 1.00 25.25 136 GLU C N 1
ATOM 4719 C CA . GLU C 1 158 ? 62.196 -1.583 33.160 1.00 27.01 136 GLU C CA 1
ATOM 4720 C C . GLU C 1 158 ? 63.453 -1.683 32.288 1.00 25.15 136 GLU C C 1
ATOM 4721 O O . GLU C 1 158 ? 63.609 -0.922 31.366 1.00 21.81 136 GLU C O 1
ATOM 4727 N N . ARG C 1 159 ? 64.358 -2.592 32.615 1.00 23.69 137 ARG C N 1
ATOM 4728 C CA . ARG C 1 159 ? 65.559 -2.714 31.841 1.00 24.09 137 ARG C CA 1
ATOM 4729 C C . ARG C 1 159 ? 65.366 -3.618 30.639 1.00 23.56 137 ARG C C 1
ATOM 4730 O O . ARG C 1 159 ? 66.286 -3.784 29.875 1.00 24.27 137 ARG C O 1
ATOM 4738 N N . ALA C 1 160 ? 64.188 -4.217 30.443 1.00 22.53 138 ALA C N 1
ATOM 4739 C CA . ALA C 1 160 ? 63.969 -5.084 29.277 1.00 21.57 138 ALA C CA 1
ATOM 4740 C C . ALA C 1 160 ? 63.960 -4.281 27.987 1.00 21.52 138 ALA C C 1
ATOM 4741 O O . ALA C 1 160 ? 63.720 -3.075 27.979 1.00 22.41 138 ALA C O 1
ATOM 4743 N N . VAL C 1 161 ? 64.283 -4.956 26.886 1.00 22.13 139 VAL C N 1
ATOM 4744 C CA . VAL C 1 161 ? 64.217 -4.341 25.582 1.00 22.04 139 VAL C CA 1
ATOM 4745 C C . VAL C 1 161 ? 63.382 -5.230 24.655 1.00 20.85 139 VAL C C 1
ATOM 4746 O O . VAL C 1 161 ? 63.328 -6.448 24.804 1.00 19.60 139 VAL C O 1
ATOM 4750 N N . ILE C 1 162 ? 62.649 -4.562 23.780 1.00 20.49 140 ILE C N 1
ATOM 4751 C CA . ILE C 1 162 ? 61.737 -5.223 22.889 1.00 22.20 140 ILE C CA 1
ATOM 4752 C C . ILE C 1 162 ? 61.975 -4.712 21.492 1.00 20.76 140 ILE C C 1
ATOM 4753 O O . ILE C 1 162 ? 61.872 -3.514 21.273 1.00 19.97 140 ILE C O 1
ATOM 4758 N N . GLY C 1 163 ? 62.207 -5.634 20.566 1.00 20.71 141 GLY C N 1
ATOM 4759 C CA . GLY C 1 163 ? 62.224 -5.311 19.143 1.00 21.90 141 GLY C CA 1
ATOM 4760 C C . GLY C 1 163 ? 61.586 -6.383 18.289 1.00 22.52 141 GLY C C 1
ATOM 4761 O O . GLY C 1 163 ? 61.827 -7.579 18.480 1.00 25.04 141 GLY C O 1
ATOM 4762 N N . LEU C 1 164 ? 60.771 -5.983 17.343 1.00 20.91 142 LEU C N 1
ATOM 4763 C CA . LEU C 1 164 ? 60.221 -6.940 16.381 1.00 22.54 142 LEU C CA 1
ATOM 4764 C C . LEU C 1 164 ? 60.982 -6.743 15.051 1.00 22.59 142 LEU C C 1
ATOM 4765 O O . LEU C 1 164 ? 60.806 -5.738 14.387 1.00 22.61 142 LEU C O 1
ATOM 4770 N N . THR C 1 165 ? 61.786 -7.709 14.677 1.00 23.34 143 THR C N 1
ATOM 4771 C CA . THR C 1 165 ? 62.859 -7.530 13.692 1.00 23.80 143 THR C CA 1
ATOM 4772 C C . THR C 1 165 ? 62.736 -8.337 12.363 1.00 22.92 143 THR C C 1
ATOM 4773 O O . THR C 1 165 ? 63.737 -8.577 11.717 1.00 24.25 143 THR C O 1
ATOM 4777 N N . PRO C 1 166 ? 61.535 -8.718 11.906 1.00 21.23 144 PRO C N 1
ATOM 4778 C CA . PRO C 1 166 ? 61.497 -9.394 10.612 1.00 20.46 144 PRO C CA 1
ATOM 4779 C C . PRO C 1 166 ? 62.169 -8.599 9.444 1.00 19.33 144 PRO C C 1
ATOM 4780 O O . PRO C 1 166 ? 62.767 -9.197 8.553 1.00 17.30 144 PRO C O 1
ATOM 4784 N N . ALA C 1 167 ? 62.059 -7.277 9.482 1.00 17.85 145 ALA C N 1
ATOM 4785 C CA . ALA C 1 167 ? 62.641 -6.451 8.460 1.00 19.08 145 ALA C CA 1
ATOM 4786 C C . ALA C 1 167 ? 64.170 -6.393 8.495 1.00 20.31 145 ALA C C 1
ATOM 4787 O O . ALA C 1 167 ? 64.785 -6.022 7.524 1.00 20.99 145 ALA C O 1
ATOM 4789 N N . LYS C 1 168 ? 64.791 -6.736 9.611 1.00 21.01 146 LYS C N 1
ATOM 4790 C CA . LYS C 1 168 ? 66.240 -6.929 9.632 1.00 22.43 146 LYS C CA 1
ATOM 4791 C C . LYS C 1 168 ? 66.739 -8.274 9.054 1.00 22.02 146 LYS C C 1
ATOM 4792 O O . LYS C 1 168 ? 67.905 -8.416 8.823 1.00 20.80 146 LYS C O 1
ATOM 4798 N N . ILE C 1 169 ? 65.831 -9.194 8.792 1.00 22.37 147 ILE C N 1
ATOM 4799 C CA . ILE C 1 169 ? 66.126 -10.541 8.332 1.00 24.41 147 ILE C CA 1
ATOM 4800 C C . ILE C 1 169 ? 65.549 -10.853 6.937 1.00 23.92 147 ILE C C 1
ATOM 4801 O O . ILE C 1 169 ? 65.900 -11.874 6.355 1.00 22.73 147 ILE C O 1
ATOM 4806 N N . GLY C 1 170 ? 64.682 -10.000 6.392 1.00 22.23 148 GLY C N 1
ATOM 4807 C CA . GLY C 1 170 ? 64.105 -10.286 5.081 1.00 22.64 148 GLY C CA 1
ATOM 4808 C C . GLY C 1 170 ? 62.872 -11.169 5.097 1.00 22.92 148 GLY C C 1
ATOM 4809 O O . GLY C 1 170 ? 62.496 -11.730 4.095 1.00 22.29 148 GLY C O 1
ATOM 4810 N N . ILE C 1 171 ? 62.241 -11.317 6.270 1.00 23.63 149 ILE C N 1
ATOM 4811 C CA . ILE C 1 171 ? 61.013 -12.134 6.388 1.00 23.83 149 ILE C CA 1
ATOM 4812 C C . ILE C 1 171 ? 59.809 -11.273 6.697 1.00 22.79 149 ILE C C 1
ATOM 4813 O O . ILE C 1 171 ? 59.899 -10.046 6.726 1.00 22.03 149 ILE C O 1
ATOM 4818 N N . ILE C 1 172 ? 58.696 -11.921 6.984 1.00 22.13 150 ILE C N 1
ATOM 4819 C CA . ILE C 1 172 ? 57.455 -11.261 7.291 1.00 22.43 150 ILE C CA 1
ATOM 4820 C C . ILE C 1 172 ? 57.016 -11.755 8.654 1.00 21.54 150 ILE C C 1
ATOM 4821 O O . ILE C 1 172 ? 57.127 -12.933 8.948 1.00 21.97 150 ILE C O 1
ATOM 4826 N N . TYR C 1 173 ? 56.487 -10.883 9.490 1.00 20.96 151 TYR C N 1
ATOM 4827 C CA . TYR C 1 173 ? 55.992 -11.343 10.809 1.00 21.64 151 TYR C C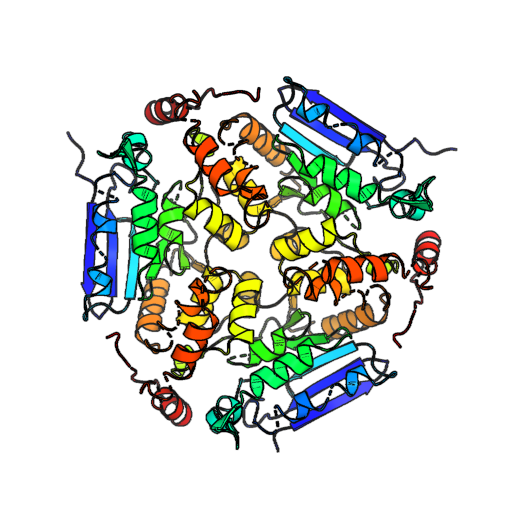A 1
ATOM 4828 C C . TYR C 1 173 ? 54.799 -12.228 10.530 1.00 21.65 151 TYR C C 1
ATOM 4829 O O . TYR C 1 173 ? 53.963 -11.902 9.708 1.00 21.71 151 TYR C O 1
ATOM 4838 N N . PRO C 1 174 ? 54.714 -13.396 11.180 1.00 22.62 152 PRO C N 1
ATOM 4839 C CA . PRO C 1 174 ? 53.555 -14.277 10.950 1.00 21.48 152 PRO C CA 1
ATOM 4840 C C . PRO C 1 174 ? 52.217 -13.594 11.180 1.00 19.55 152 PRO C C 1
ATOM 4841 O O . PRO C 1 174 ? 52.082 -12.740 12.045 1.00 17.64 152 PRO C O 1
ATOM 4845 N N . ARG C 1 175 ? 51.243 -14.002 10.415 1.00 18.73 153 ARG C N 1
ATOM 4846 C CA . ARG C 1 175 ? 49.959 -13.401 10.489 1.00 18.85 153 ARG C CA 1
ATOM 4847 C C . ARG C 1 175 ? 49.286 -13.248 11.842 1.00 18.99 153 ARG C C 1
ATOM 4848 O O . ARG C 1 175 ? 48.761 -12.181 12.149 1.00 18.03 153 ARG C O 1
ATOM 4856 N N . PRO C 1 176 ? 49.278 -14.298 12.680 1.00 20.59 154 PRO C N 1
ATOM 4857 C CA . PRO C 1 176 ? 48.624 -14.054 13.966 1.00 19.97 154 PRO C CA 1
ATOM 4858 C C . PRO C 1 176 ? 49.314 -12.980 14.751 1.00 18.92 154 PRO C C 1
ATOM 4859 O O . PRO C 1 176 ? 48.670 -12.250 15.517 1.00 19.75 154 PRO C O 1
ATOM 4863 N N . GLY C 1 177 ? 50.620 -12.906 14.619 1.00 18.15 155 GLY C N 1
ATOM 4864 C CA . GLY C 1 177 ? 51.358 -11.921 15.394 1.00 18.33 155 GLY C CA 1
ATOM 4865 C C . GLY C 1 177 ? 51.174 -10.518 14.821 1.00 18.83 155 GLY C C 1
ATOM 4866 O O . GLY C 1 177 ? 50.995 -9.535 15.565 1.00 18.92 155 GLY C O 1
ATOM 4867 N N . LEU C 1 178 ? 51.138 -10.449 13.501 1.00 18.11 156 LEU C N 1
ATOM 4868 C CA . LEU C 1 178 ? 51.004 -9.170 12.841 1.00 17.99 156 LEU C CA 1
ATOM 4869 C C . LEU C 1 178 ? 49.655 -8.603 13.146 1.00 17.17 156 LEU C C 1
ATOM 4870 O O . LEU C 1 178 ? 49.528 -7.434 13.512 1.00 16.50 156 LEU C O 1
ATOM 4875 N N . GLU C 1 179 ? 48.637 -9.428 13.074 1.00 18.43 157 GLU C N 1
ATOM 4876 C CA . GLU C 1 179 ? 47.292 -8.951 13.352 1.00 19.16 157 GLU C CA 1
ATOM 4877 C C . GLU C 1 179 ? 47.136 -8.547 14.788 1.00 18.47 157 GLU C C 1
ATOM 4878 O O . GLU C 1 179 ? 46.524 -7.547 15.051 1.00 19.54 157 GLU C O 1
ATOM 4884 N N . ARG C 1 180 ? 47.621 -9.371 15.706 1.00 17.27 158 ARG C N 1
ATOM 4885 C CA . ARG C 1 180 ? 47.535 -9.027 17.084 1.00 16.40 158 ARG C CA 1
ATOM 4886 C C . ARG C 1 180 ? 48.222 -7.723 17.299 1.00 15.32 158 ARG C C 1
ATOM 4887 O O . ARG C 1 180 ? 47.675 -6.818 17.946 1.00 14.52 158 ARG C O 1
ATOM 4895 N N . LEU C 1 181 ? 49.405 -7.545 16.728 1.00 15.18 159 LEU C N 1
ATOM 4896 C CA . LEU C 1 181 ? 50.085 -6.252 16.863 1.00 15.30 159 LEU C CA 1
ATOM 4897 C C . LEU C 1 181 ? 49.239 -5.065 16.420 1.00 15.85 159 LEU C C 1
ATOM 4898 O O . LEU C 1 181 ? 49.090 -4.055 17.143 1.00 15.43 159 LEU C O 1
ATOM 4903 N N . VAL C 1 182 ? 48.655 -5.188 15.239 1.00 16.55 160 VAL C N 1
ATOM 4904 C CA . VAL C 1 182 ? 47.886 -4.125 14.688 1.00 16.87 160 VAL C CA 1
ATOM 4905 C C . VAL C 1 182 ? 46.710 -3.778 15.623 1.00 17.96 160 VAL C C 1
ATOM 4906 O O . VAL C 1 182 ? 46.429 -2.616 15.861 1.00 16.87 160 VAL C O 1
ATOM 4910 N N . ARG C 1 183 ? 46.088 -4.791 16.210 1.00 19.05 161 ARG C N 1
ATOM 4911 C CA . ARG C 1 183 ? 44.964 -4.571 17.119 1.00 20.61 161 ARG C CA 1
ATOM 4912 C C . ARG C 1 183 ? 45.335 -4.056 18.461 1.00 19.18 161 ARG C C 1
ATOM 4913 O O . ARG C 1 183 ? 44.590 -3.325 19.003 1.00 22.68 161 ARG C O 1
ATOM 4921 N N . LEU C 1 184 ? 46.499 -4.368 18.984 1.00 17.78 162 LEU C N 1
ATOM 4922 C CA . LEU C 1 184 ? 46.936 -3.812 20.194 1.00 17.72 162 LEU C CA 1
ATOM 4923 C C . LEU C 1 184 ? 47.523 -2.436 20.110 1.00 17.63 162 LEU C C 1
ATOM 4924 O O . LEU C 1 184 ? 47.409 -1.715 21.052 1.00 18.53 162 LEU C O 1
ATOM 4929 N N . VAL C 1 185 ? 48.296 -2.114 19.071 1.00 16.29 163 VAL C N 1
ATOM 4930 C CA . VAL C 1 185 ? 48.942 -0.833 19.044 1.00 14.31 163 VAL C CA 1
ATOM 4931 C C . VAL C 1 185 ? 48.456 0.113 17.994 1.00 13.84 163 VAL C C 1
ATOM 4932 O O . VAL C 1 185 ? 48.909 1.242 17.980 1.00 13.53 163 VAL C O 1
ATOM 4936 N N . GLY C 1 186 ? 47.559 -0.315 17.118 1.00 13.96 164 GLY C N 1
ATOM 4937 C CA . GLY C 1 186 ? 47.085 0.533 16.035 1.00 14.47 164 GLY C CA 1
ATOM 4938 C C . GLY C 1 186 ? 48.024 0.472 14.812 1.00 15.30 164 GLY C C 1
ATOM 4939 O O . GLY C 1 186 ? 49.173 0.052 14.922 1.00 15.34 164 GLY C O 1
ATOM 4940 N N . HIS C 1 187 ? 47.521 0.910 13.679 1.00 16.10 165 HIS C N 1
ATOM 4941 C CA . HIS C 1 187 ? 48.209 0.756 12.371 1.00 17.68 165 HIS C CA 1
ATOM 4942 C C . HIS C 1 187 ? 49.514 1.535 12.333 1.00 16.82 165 HIS C C 1
ATOM 4943 O O . HIS C 1 187 ? 50.490 1.061 11.779 1.00 17.22 165 HIS C O 1
ATOM 4950 N N . ALA C 1 188 ? 49.548 2.730 12.906 1.00 15.72 166 ALA C N 1
ATOM 4951 C CA . ALA C 1 188 ? 50.726 3.582 12.715 1.00 15.43 166 ALA C CA 1
ATOM 4952 C C . ALA C 1 188 ? 51.870 3.089 13.551 1.00 14.68 166 ALA C C 1
ATOM 4953 O O . ALA C 1 188 ? 52.973 2.938 13.055 1.00 14.30 166 ALA C O 1
ATOM 4955 N N . ASN C 1 189 ? 51.586 2.813 14.812 1.00 14.59 167 ASN C N 1
ATOM 4956 C CA . ASN C 1 189 ? 52.598 2.259 15.708 1.00 14.76 167 ASN C CA 1
ATOM 4957 C C . ASN C 1 189 ? 53.070 0.892 15.228 1.00 13.70 167 ASN C C 1
ATOM 4958 O O . ASN C 1 189 ? 54.259 0.614 15.326 1.00 12.89 167 ASN C O 1
ATOM 4963 N N . ALA C 1 190 ? 52.173 0.071 14.697 1.00 12.63 168 ALA C N 1
ATOM 4964 C CA . ALA C 1 190 ? 52.605 -1.190 14.167 1.00 13.42 168 ALA C CA 1
ATOM 4965 C C . ALA C 1 190 ? 53.600 -1.033 13.035 1.00 14.07 168 ALA C C 1
ATOM 4966 O O . ALA C 1 190 ? 54.573 -1.770 12.962 1.00 14.71 168 ALA C O 1
ATOM 4968 N N . LYS C 1 191 ? 53.380 -0.070 12.156 1.00 14.46 169 LYS C N 1
ATOM 4969 C CA . LYS C 1 191 ? 54.324 0.144 11.099 1.00 14.95 169 LYS C CA 1
ATOM 4970 C C . LYS C 1 191 ? 55.631 0.722 11.589 1.00 14.81 169 LYS C C 1
ATOM 4971 O O . LYS C 1 191 ? 56.675 0.405 11.071 1.00 14.40 169 LYS C O 1
ATOM 4977 N N . TYR C 1 192 ? 55.575 1.614 12.563 1.00 15.16 170 TYR C N 1
ATOM 4978 C CA . TYR C 1 192 ? 56.780 2.155 13.137 1.00 15.27 170 TYR C CA 1
ATOM 4979 C C . TYR C 1 192 ? 57.600 1.006 13.676 1.00 14.82 170 TYR C C 1
ATOM 4980 O O . TYR C 1 192 ? 58.788 0.868 13.404 1.00 14.88 170 TYR C O 1
ATOM 4989 N N . ILE C 1 193 ? 56.940 0.106 14.361 1.00 13.97 171 ILE C N 1
ATOM 4990 C CA . ILE C 1 193 ? 57.641 -0.986 14.971 1.00 14.20 171 ILE C CA 1
ATOM 4991 C C . ILE C 1 193 ? 58.182 -1.953 13.934 1.00 14.99 171 ILE C C 1
ATOM 4992 O O . ILE C 1 193 ? 59.327 -2.337 13.989 1.00 15.10 171 ILE C O 1
ATOM 4997 N N . LEU C 1 194 ? 57.356 -2.365 12.991 1.00 15.54 172 LEU C N 1
ATOM 4998 C CA . LEU C 1 194 ? 57.794 -3.382 12.030 1.00 16.16 172 LEU C CA 1
ATOM 4999 C C . LEU C 1 194 ? 58.695 -2.884 10.900 1.00 17.27 172 LEU C C 1
ATOM 5000 O O . LEU C 1 194 ? 59.615 -3.574 10.523 1.00 17.89 172 LEU C O 1
ATOM 5005 N N . LEU C 1 195 ? 58.438 -1.697 10.371 1.00 18.19 173 LEU C N 1
ATOM 5006 C CA . LEU C 1 195 ? 59.247 -1.183 9.300 1.00 18.87 173 LEU C CA 1
ATOM 5007 C C . LEU C 1 195 ? 60.622 -0.812 9.782 1.00 20.00 173 LEU C C 1
ATOM 5008 O O . LEU C 1 195 ? 61.549 -0.979 9.044 1.00 19.87 173 LEU C O 1
ATOM 5013 N N . THR C 1 196 ? 60.781 -0.238 10.979 1.00 20.53 174 THR C N 1
ATOM 5014 C CA . THR C 1 196 ? 62.154 0.094 11.432 1.00 20.41 174 THR C CA 1
ATOM 5015 C C . THR C 1 196 ? 62.831 -1.104 12.013 1.00 20.31 174 THR C C 1
ATOM 5016 O O . THR C 1 196 ? 64.047 -1.198 12.019 1.00 21.34 174 THR C O 1
ATOM 5020 N N . GLY C 1 197 ? 62.073 -2.017 12.616 1.00 21.09 175 GLY C N 1
ATOM 5021 C CA . GLY C 1 197 ? 62.714 -3.123 13.364 1.00 20.55 175 GLY C CA 1
ATOM 5022 C C . GLY C 1 197 ? 63.589 -2.608 14.520 1.00 21.89 175 GLY C C 1
ATOM 5023 O O . GLY C 1 197 ? 64.437 -3.289 15.035 1.00 25.27 175 GLY C O 1
ATOM 5024 N N . GLN C 1 198 ? 63.312 -1.428 15.003 1.00 22.56 176 GLN C N 1
ATOM 5025 C CA . GLN C 1 198 ? 64.012 -0.853 16.121 1.00 23.75 176 GLN C CA 1
ATOM 5026 C C . GLN C 1 198 ? 63.822 -1.605 17.457 1.00 23.10 176 GLN C C 1
ATOM 5027 O O . GLN C 1 198 ? 62.793 -2.213 17.712 1.00 22.88 176 GLN C O 1
ATOM 5033 N N . THR C 1 199 ? 64.830 -1.516 18.314 1.00 22.66 177 THR C N 1
ATOM 5034 C CA . THR C 1 199 ? 64.798 -2.010 19.655 1.00 21.91 177 THR C CA 1
ATOM 5035 C C . THR C 1 199 ? 64.327 -0.921 20.607 1.00 21.98 177 THR C C 1
ATOM 5036 O O . THR C 1 199 ? 64.861 0.169 20.590 1.00 23.18 177 THR C O 1
ATOM 5040 N N . PHE C 1 200 ? 63.272 -1.165 21.374 1.00 20.03 178 PHE C N 1
ATOM 5041 C CA . PHE C 1 200 ? 62.699 -0.164 22.251 1.00 18.41 178 PHE C CA 1
ATOM 5042 C C . PHE C 1 200 ? 62.968 -0.583 23.691 1.00 19.04 178 PHE C C 1
ATOM 5043 O O . PHE C 1 200 ? 62.960 -1.764 24.013 1.00 17.46 178 PHE C O 1
ATOM 5051 N N . SER C 1 201 ? 63.181 0.400 24.541 1.00 18.88 179 SER C N 1
ATOM 5052 C CA . SER C 1 201 ? 63.214 0.166 25.944 1.00 20.97 179 SER C CA 1
ATOM 5053 C C . SER C 1 201 ? 61.805 -0.208 26.420 1.00 20.53 179 SER C C 1
ATOM 5054 O O . SER C 1 201 ? 60.793 0.065 25.757 1.00 22.19 179 SER C O 1
ATOM 5057 N N . ALA C 1 202 ? 61.730 -0.734 27.603 1.00 20.87 180 ALA C N 1
ATOM 5058 C CA . ALA C 1 202 ? 60.442 -1.154 28.145 1.00 20.50 180 ALA C CA 1
ATOM 5059 C C . ALA C 1 202 ? 59.502 0.024 28.324 1.00 20.17 180 ALA C C 1
ATOM 5060 O O . ALA C 1 202 ? 58.350 -0.073 27.990 1.00 19.52 180 ALA C O 1
ATOM 5062 N N . PRO C 1 203 ? 59.982 1.153 28.819 1.00 20.09 181 PRO C N 1
ATOM 5063 C CA . PRO C 1 203 ? 59.043 2.273 28.879 1.00 19.44 181 PRO C CA 1
ATOM 5064 C C . PRO C 1 203 ? 58.535 2.715 27.493 1.00 20.07 181 PRO C C 1
ATOM 5065 O O . PRO C 1 203 ? 57.381 3.097 27.356 1.00 19.56 181 PRO C O 1
ATOM 5069 N N . GLU C 1 204 ? 59.375 2.702 26.472 1.00 21.75 182 GLU C N 1
ATOM 5070 C CA . GLU C 1 204 ? 58.904 3.019 25.137 1.00 22.74 182 GLU C CA 1
ATOM 5071 C C . GLU C 1 204 ? 57.923 1.994 24.620 1.00 21.29 182 GLU C C 1
ATOM 5072 O O . GLU C 1 204 ? 56.936 2.315 23.982 1.00 20.30 182 GLU C O 1
ATOM 5078 N N . ALA C 1 205 ? 58.204 0.734 24.895 1.00 19.80 183 ALA C N 1
ATOM 5079 C CA . ALA C 1 205 ? 57.313 -0.303 24.474 1.00 19.88 183 ALA C CA 1
ATOM 5080 C C . ALA C 1 205 ? 55.947 -0.111 25.085 1.00 19.86 183 ALA C C 1
ATOM 5081 O O . ALA C 1 205 ? 54.920 -0.381 24.505 1.00 19.74 183 ALA C O 1
ATOM 5083 N N . ARG C 1 206 ? 55.951 0.291 26.313 1.00 20.71 184 ARG C N 1
ATOM 5084 C CA . ARG C 1 206 ? 54.706 0.538 26.989 1.00 21.67 184 ARG C CA 1
ATOM 5085 C C . ARG C 1 206 ? 53.934 1.690 26.374 1.00 19.72 184 ARG C C 1
ATOM 5086 O O . ARG C 1 206 ? 52.746 1.599 26.188 1.00 18.83 184 ARG C O 1
ATOM 5094 N N . ALA C 1 207 ? 54.618 2.781 26.087 1.00 19.18 185 ALA C N 1
ATOM 5095 C CA . ALA C 1 207 ? 54.008 3.943 25.445 1.00 18.44 185 ALA C CA 1
ATOM 5096 C C . ALA C 1 207 ? 53.386 3.533 24.136 1.00 18.58 185 ALA C C 1
ATOM 5097 O O . ALA C 1 207 ? 52.351 4.031 23.802 1.00 18.19 185 ALA C O 1
ATOM 5099 N N . LEU C 1 208 ? 54.027 2.610 23.395 1.00 18.17 186 LEU C N 1
ATOM 5100 C CA . LEU C 1 208 ? 53.484 2.111 22.147 1.00 17.02 186 LEU C CA 1
ATOM 5101 C C . LEU C 1 208 ? 52.336 1.162 22.284 1.00 16.78 186 LEU C C 1
ATOM 5102 O O . LEU C 1 208 ? 51.611 0.906 21.297 1.00 17.67 186 LEU C O 1
ATOM 5107 N N . GLY C 1 209 ? 52.127 0.592 23.463 1.00 16.11 187 GLY C N 1
ATOM 5108 C CA . GLY C 1 209 ? 51.075 -0.423 23.663 1.00 15.43 187 GLY C CA 1
ATOM 5109 C C . GLY C 1 209 ? 51.543 -1.893 23.648 1.00 15.77 187 GLY C C 1
ATOM 5110 O O . GLY C 1 209 ? 50.769 -2.808 23.733 1.00 16.03 187 GLY C O 1
ATOM 5111 N N . LEU C 1 210 ? 52.822 -2.136 23.512 1.00 16.31 188 LEU C N 1
ATOM 5112 C CA . LEU C 1 210 ? 53.329 -3.527 23.382 1.00 15.93 188 LEU C CA 1
ATOM 5113 C C . LEU C 1 210 ? 53.310 -4.323 24.664 1.00 15.97 188 LEU C C 1
ATOM 5114 O O . LEU C 1 210 ? 53.394 -5.505 24.633 1.00 15.81 188 LEU C O 1
ATOM 5119 N N . VAL C 1 211 ? 53.323 -3.648 25.803 1.00 16.25 189 VAL C N 1
ATOM 5120 C CA . VAL C 1 211 ? 53.260 -4.301 27.081 1.00 15.69 189 VAL C CA 1
ATOM 5121 C C . VAL C 1 211 ? 52.311 -3.488 27.949 1.00 15.73 189 VAL C C 1
ATOM 5122 O O . VAL C 1 211 ? 52.173 -2.310 27.756 1.00 14.96 189 VAL C O 1
ATOM 5126 N N . ALA C 1 212 ? 51.672 -4.161 28.888 1.00 15.54 190 ALA C N 1
ATOM 5127 C CA . ALA C 1 212 ? 50.660 -3.558 29.719 1.00 17.06 190 ALA C CA 1
ATOM 5128 C C . ALA C 1 212 ? 51.223 -2.757 30.916 1.00 18.12 190 ALA C C 1
ATOM 5129 O O . ALA C 1 212 ? 50.557 -1.852 31.389 1.00 18.92 190 ALA C O 1
ATOM 5131 N N . ASP C 1 213 ? 52.349 -3.173 31.487 1.00 18.28 191 ASP C N 1
ATOM 5132 C CA . ASP C 1 213 ? 52.979 -2.401 32.562 1.00 19.26 191 ASP C CA 1
ATOM 5133 C C . ASP C 1 213 ? 54.448 -2.666 32.652 1.00 18.51 191 ASP C C 1
ATOM 5134 O O . ASP C 1 213 ? 54.966 -3.651 32.079 1.00 16.90 191 ASP C O 1
ATOM 5139 N N . VAL C 1 214 ? 55.121 -1.739 33.315 1.00 18.89 192 VAL C N 1
ATOM 5140 C CA . VAL C 1 214 ? 56.559 -1.728 33.437 1.00 20.81 192 VAL C CA 1
ATOM 5141 C C . VAL C 1 214 ? 56.859 -1.535 34.886 1.00 22.34 192 VAL C C 1
ATOM 5142 O O . VAL C 1 214 ? 56.301 -0.675 35.486 1.00 24.55 192 VAL C O 1
ATOM 5146 N N . VAL C 1 215 ? 57.766 -2.311 35.431 1.00 24.37 193 VAL C N 1
ATOM 5147 C CA . VAL C 1 215 ? 58.134 -2.233 36.806 1.00 25.98 193 VAL C CA 1
ATOM 5148 C C . VAL C 1 215 ? 59.626 -1.975 36.927 1.00 25.91 193 VAL C C 1
ATOM 5149 O O . VAL C 1 215 ? 60.410 -2.646 36.304 1.00 24.64 193 VAL C O 1
ATOM 5153 N N . PRO C 1 216 ? 60.036 -1.005 37.758 1.00 27.84 194 PRO C N 1
ATOM 5154 C CA . PRO C 1 216 ? 61.492 -0.821 38.002 1.00 28.85 194 PRO C CA 1
ATOM 5155 C C . PRO C 1 216 ? 62.196 -2.129 38.420 1.00 28.29 194 PRO C C 1
ATOM 5156 O O . PRO C 1 216 ? 61.614 -2.991 39.051 1.00 27.93 194 PRO C O 1
ATOM 5160 N N . SER C 1 217 ? 63.448 -2.209 38.060 1.00 30.29 195 SER C N 1
ATOM 5161 C CA . SER C 1 217 ? 64.224 -3.403 38.177 1.00 33.92 195 SER C CA 1
ATOM 5162 C C . SER C 1 217 ? 64.395 -3.861 39.594 1.00 33.19 195 SER C C 1
ATOM 5163 O O . SER C 1 217 ? 64.284 -5.028 39.899 1.00 33.25 195 SER C O 1
ATOM 5166 N N . GLU C 1 218 ? 64.578 -2.922 40.502 1.00 36.13 196 GLU C N 1
ATOM 5167 C CA . GLU C 1 218 ? 64.751 -3.279 41.892 1.00 38.88 196 GLU C CA 1
ATOM 5168 C C . GLU C 1 218 ? 63.509 -3.975 42.487 1.00 39.09 196 GLU C C 1
ATOM 5169 O O . GLU C 1 218 ? 63.635 -4.766 43.403 1.00 39.31 196 GLU C O 1
ATOM 5172 N N . SER C 1 219 ? 62.326 -3.648 42.019 1.00 36.62 197 SER C N 1
ATOM 5173 C CA . SER C 1 219 ? 61.158 -4.216 42.622 1.00 37.64 197 SER C CA 1
ATOM 5174 C C . SER C 1 219 ? 60.371 -5.136 41.664 1.00 36.45 197 SER C C 1
ATOM 5175 O O . SER C 1 219 ? 59.301 -5.577 41.993 1.00 34.04 197 SER C O 1
ATOM 5178 N N . PHE C 1 220 ? 60.963 -5.496 40.539 1.00 36.06 198 PHE C N 1
ATOM 5179 C CA . PHE C 1 220 ? 60.311 -6.346 39.547 1.00 34.46 198 PHE C CA 1
ATOM 5180 C C . PHE C 1 220 ? 59.873 -7.691 40.121 1.00 34.43 198 PHE C C 1
ATOM 5181 O O . PHE C 1 220 ? 58.734 -8.111 39.939 1.00 36.40 198 PHE C O 1
ATOM 5189 N N . GLU C 1 221 ? 60.770 -8.379 40.799 1.00 34.94 199 GLU C N 1
ATOM 5190 C CA . GLU C 1 221 ? 60.440 -9.723 41.265 1.00 36.36 199 GLU C CA 1
ATOM 5191 C C . GLU C 1 221 ? 59.338 -9.662 42.315 1.00 35.03 199 GLU C C 1
ATOM 5192 O O . GLU C 1 221 ? 58.399 -10.437 42.269 1.00 34.88 199 GLU C O 1
ATOM 5198 N N . GLU C 1 222 ? 59.472 -8.758 43.282 1.00 32.38 200 GLU C N 1
ATOM 5199 C CA . GLU C 1 222 ? 58.497 -8.653 44.318 1.00 31.25 200 GLU C CA 1
ATOM 5200 C C . GLU C 1 222 ? 57.143 -8.269 43.762 1.00 29.94 200 GLU C C 1
ATOM 5201 O O . GLU C 1 222 ? 56.126 -8.836 44.128 1.00 28.74 200 GLU C O 1
ATOM 5204 N N . LYS C 1 223 ? 57.110 -7.298 42.865 1.00 31.66 201 LYS C N 1
ATOM 5205 C CA . LYS C 1 223 ? 55.850 -6.884 42.292 1.00 32.13 201 LYS C CA 1
ATOM 5206 C C . LYS C 1 223 ? 55.214 -7.954 41.421 1.00 28.90 201 LYS C C 1
ATOM 5207 O O . LYS C 1 223 ? 53.989 -8.095 41.373 1.00 26.02 201 LYS C O 1
ATOM 5213 N N . CYS C 1 224 ? 56.027 -8.724 40.711 1.00 27.31 202 CYS C N 1
ATOM 5214 C CA . CYS C 1 224 ? 55.458 -9.798 39.901 1.00 27.76 202 CYS C CA 1
ATOM 5215 C C . CYS C 1 224 ? 54.888 -10.869 40.828 1.00 25.72 202 CYS C C 1
ATOM 5216 O O . CYS C 1 224 ? 53.830 -11.368 40.576 1.00 24.91 202 CYS C O 1
ATOM 5219 N N . ALA C 1 225 ? 55.582 -11.198 41.899 1.00 25.18 203 ALA C N 1
ATOM 5220 C CA . ALA C 1 225 ? 55.064 -12.192 42.830 1.00 26.52 203 ALA C CA 1
ATOM 5221 C C . ALA C 1 225 ? 53.734 -11.720 43.450 1.00 26.50 203 ALA C C 1
ATOM 5222 O O . ALA C 1 225 ? 52.813 -12.492 43.594 1.00 26.86 203 ALA C O 1
ATOM 5224 N N . ALA C 1 226 ? 53.640 -10.456 43.823 1.00 25.34 204 ALA C N 1
ATOM 5225 C CA . ALA C 1 226 ? 52.367 -9.936 44.372 1.00 25.11 204 ALA C CA 1
ATOM 5226 C C . ALA C 1 226 ? 51.274 -9.919 43.278 1.00 24.46 204 ALA C C 1
ATOM 5227 O O . ALA C 1 226 ? 50.118 -10.216 43.538 1.00 25.24 204 ALA C O 1
ATOM 5229 N N . LEU C 1 227 ? 51.629 -9.599 42.052 1.00 23.46 205 LEU C N 1
ATOM 5230 C CA . LEU C 1 227 ? 50.645 -9.657 40.970 1.00 25.04 205 LEU C CA 1
ATOM 5231 C C . LEU C 1 227 ? 50.038 -11.065 40.855 1.00 24.15 205 LEU C C 1
ATOM 5232 O O . LEU C 1 227 ? 48.837 -11.253 40.703 1.00 24.26 205 LEU C O 1
ATOM 5237 N N . VAL C 1 228 ? 50.899 -12.058 40.926 1.00 24.92 206 VAL C N 1
ATOM 5238 C CA . VAL C 1 228 ? 50.495 -13.427 40.825 1.00 25.05 206 VAL C CA 1
ATOM 5239 C C . VAL C 1 228 ? 49.621 -13.845 42.002 1.00 25.36 206 VAL C C 1
ATOM 5240 O O . VAL C 1 228 ? 48.599 -14.495 41.800 1.00 23.76 206 VAL C O 1
ATOM 5244 N N . ARG C 1 229 ? 49.993 -13.467 43.204 1.00 27.93 207 ARG C N 1
ATOM 5245 C CA . ARG C 1 229 ? 49.125 -13.645 44.377 1.00 30.78 207 ARG C CA 1
ATOM 5246 C C . ARG C 1 229 ? 47.766 -12.984 44.228 1.00 29.21 207 ARG C C 1
ATOM 5247 O O . ARG C 1 229 ? 46.754 -13.567 44.573 1.00 29.17 207 ARG C O 1
ATOM 5255 N N . SER C 1 230 ? 47.726 -11.810 43.636 1.00 28.34 208 SER C N 1
ATOM 5256 C CA . SER C 1 230 ? 46.442 -11.196 43.307 1.00 29.28 208 SER C CA 1
ATOM 5257 C C . SER C 1 230 ? 45.573 -12.003 42.360 1.00 28.19 208 SER C C 1
ATOM 5258 O O . SER C 1 230 ? 44.405 -12.228 42.639 1.00 26.17 208 SER C O 1
ATOM 5261 N N . LEU C 1 231 ? 46.134 -12.429 41.240 1.00 27.76 209 LEU C N 1
ATOM 5262 C CA . LEU C 1 231 ? 45.371 -13.254 40.340 1.00 27.32 209 LEU C CA 1
ATOM 5263 C C . LEU C 1 231 ? 44.887 -14.505 41.014 1.00 26.12 209 LEU C C 1
ATOM 5264 O O . LEU C 1 231 ? 43.841 -15.027 40.633 1.00 26.26 209 LEU C O 1
ATOM 5269 N N . ARG C 1 232 ? 45.682 -15.052 41.940 1.00 24.02 210 ARG C N 1
ATOM 5270 C CA . ARG C 1 232 ? 45.276 -16.260 42.641 1.00 24.56 210 ARG C CA 1
ATOM 5271 C C . ARG C 1 232 ? 44.200 -16.003 43.696 1.00 24.94 210 ARG C C 1
ATOM 5272 O O . ARG C 1 232 ? 43.673 -16.919 44.226 1.00 25.86 210 ARG C O 1
ATOM 5280 N N . SER C 1 233 ? 43.909 -14.768 44.023 1.00 24.61 211 SER C N 1
ATOM 5281 C CA . SER C 1 233 ? 42.913 -14.506 45.013 1.00 25.89 211 SER C CA 1
ATOM 5282 C C . SER C 1 233 ? 41.637 -13.858 44.433 1.00 24.48 211 SER C C 1
ATOM 5283 O O . SER C 1 233 ? 40.656 -13.703 45.132 1.00 25.37 211 SER C O 1
ATOM 5286 N N . ARG C 1 234 ? 41.591 -13.583 43.114 1.00 23.19 212 ARG C N 1
ATOM 5287 C CA . ARG C 1 234 ? 40.366 -13.118 42.463 1.00 21.60 212 ARG C CA 1
ATOM 5288 C C . ARG C 1 234 ? 39.397 -14.247 42.200 1.00 20.31 212 ARG C C 1
ATOM 5289 O O . ARG C 1 234 ? 39.762 -15.420 42.242 1.00 20.20 212 ARG C O 1
ATOM 5297 N N . SER C 1 235 ? 38.152 -13.905 41.937 1.00 18.65 213 SER C N 1
ATOM 5298 C CA . SER C 1 235 ? 37.200 -14.936 41.587 1.00 18.54 213 SER C CA 1
ATOM 5299 C C . SER C 1 235 ? 37.609 -15.640 40.294 1.00 17.79 213 SER C C 1
ATOM 5300 O O . SER C 1 235 ? 37.728 -14.988 39.222 1.00 16.91 213 SER C O 1
ATOM 5303 N N . ARG C 1 236 ? 37.754 -16.960 40.326 1.00 17.94 214 ARG C N 1
ATOM 5304 C CA . ARG C 1 236 ? 38.021 -17.669 39.061 1.00 18.13 214 ARG C CA 1
ATOM 5305 C C . ARG C 1 236 ? 36.796 -17.698 38.111 1.00 18.04 214 ARG C C 1
ATOM 5306 O O . ARG C 1 236 ? 36.974 -17.784 36.913 1.00 18.64 214 ARG C O 1
ATOM 5314 N N . PHE C 1 237 ? 35.590 -17.638 38.624 1.00 17.81 215 PHE C N 1
ATOM 5315 C CA . PHE C 1 237 ? 34.428 -17.532 37.785 1.00 18.15 215 PHE C CA 1
ATOM 5316 C C . PHE C 1 237 ? 34.511 -16.240 36.936 1.00 17.72 215 PHE C C 1
ATOM 5317 O O . PHE C 1 237 ? 34.340 -16.264 35.735 1.00 16.85 215 PHE C O 1
ATOM 5325 N N . SER C 1 238 ? 34.809 -15.126 37.589 1.00 18.20 216 SER C N 1
ATOM 5326 C CA . SER C 1 238 ? 34.978 -13.831 36.911 1.00 17.48 216 SER C CA 1
ATOM 5327 C C . SER C 1 238 ? 36.079 -13.848 35.891 1.00 18.18 216 SER C C 1
ATOM 5328 O O . SER C 1 238 ? 35.890 -13.442 34.739 1.00 18.33 216 SER C O 1
ATOM 5339 N N . HIS C 1 240 ? 37.693 -16.501 34.351 1.00 19.77 218 HIS C N 1
ATOM 5340 C CA A HIS C 1 240 ? 37.413 -17.446 33.283 0.50 19.71 218 HIS C CA 1
ATOM 5341 C CA B HIS C 1 240 ? 37.487 -17.423 33.264 0.50 19.85 218 HIS C CA 1
ATOM 5342 C C . HIS C 1 240 ? 36.411 -16.835 32.330 1.00 19.59 218 HIS C C 1
ATOM 5343 O O . HIS C 1 240 ? 36.636 -16.784 31.092 1.00 19.27 218 HIS C O 1
ATOM 5356 N N . SER C 1 241 ? 35.303 -16.321 32.867 1.00 19.00 219 SER C N 1
ATOM 5357 C CA . SER C 1 241 ? 34.262 -15.719 32.022 1.00 19.53 219 SER C CA 1
ATOM 5358 C C . SER C 1 241 ? 34.743 -14.545 31.202 1.00 19.54 219 SER C C 1
ATOM 5359 O O . SER C 1 241 ? 34.517 -14.485 30.011 1.00 18.87 219 SER C O 1
ATOM 5370 N N . LYS C 1 243 ? 37.904 -13.440 30.534 1.00 22.14 221 LYS C N 1
ATOM 5371 C CA . LYS C 1 243 ? 38.942 -13.773 29.581 1.00 20.80 221 LYS C CA 1
ATOM 5372 C C . LYS C 1 243 ? 38.324 -14.319 28.282 1.00 22.17 221 LYS C C 1
ATOM 5373 O O . LYS C 1 243 ? 38.627 -13.899 27.153 1.00 22.51 221 LYS C O 1
ATOM 5379 N N . ARG C 1 244 ? 37.420 -15.228 28.424 1.00 21.87 222 ARG C N 1
ATOM 5380 C CA . ARG C 1 244 ? 36.719 -15.766 27.273 1.00 23.28 222 ARG C CA 1
ATOM 5381 C C . ARG C 1 244 ? 35.852 -14.718 26.504 1.00 22.46 222 ARG C C 1
ATOM 5382 O O . ARG C 1 244 ? 35.880 -14.687 25.297 1.00 20.98 222 ARG C O 1
ATOM 5390 N N . LEU C 1 245 ? 35.111 -13.851 27.221 1.00 20.29 223 LEU C N 1
ATOM 5391 C CA . LEU C 1 245 ? 34.276 -12.886 26.577 1.00 19.51 223 LEU C CA 1
ATOM 5392 C C . LEU C 1 245 ? 35.130 -11.796 25.910 1.00 19.73 223 LEU C C 1
ATOM 5393 O O . LEU C 1 245 ? 34.816 -11.334 24.806 1.00 20.74 223 LEU C O 1
ATOM 5398 N N . VAL C 1 246 ? 36.192 -11.369 26.554 1.00 18.75 224 VAL C N 1
ATOM 5399 C CA . VAL C 1 246 ? 37.085 -10.473 25.895 1.00 18.52 224 VAL C CA 1
ATOM 5400 C C . VAL C 1 246 ? 37.628 -11.123 24.612 1.00 19.89 224 VAL C C 1
ATOM 5401 O O . VAL C 1 246 ? 37.642 -10.490 23.578 1.00 20.08 224 VAL C O 1
ATOM 5405 N N . ASP C 1 247 ? 38.085 -12.361 24.678 1.00 21.24 225 ASP C N 1
ATOM 5406 C CA . ASP C 1 247 ? 38.663 -13.008 23.486 1.00 23.97 225 ASP C CA 1
ATOM 5407 C C . ASP C 1 247 ? 37.653 -13.134 22.384 1.00 25.42 225 ASP C C 1
ATOM 5408 O O . ASP C 1 247 ? 38.022 -13.179 21.244 1.00 26.74 225 ASP C O 1
ATOM 5413 N N . LEU C 1 248 ? 36.376 -13.227 22.698 1.00 28.24 226 LEU C N 1
ATOM 5414 C CA . LEU C 1 248 ? 35.347 -13.325 21.629 1.00 30.76 226 LEU C CA 1
ATOM 5415 C C . LEU C 1 248 ? 34.948 -11.961 21.061 1.00 29.73 226 LEU C C 1
ATOM 5416 O O . LEU C 1 248 ? 34.292 -11.914 20.054 1.00 32.00 226 LEU C O 1
ATOM 5421 N N . THR C 1 249 ? 35.306 -10.868 21.721 1.00 29.29 227 THR C N 1
ATOM 5422 C CA . THR C 1 249 ? 34.843 -9.565 21.326 1.00 32.53 227 THR C CA 1
ATOM 5423 C C . THR C 1 249 ? 35.493 -9.191 20.012 1.00 35.13 227 THR C C 1
ATOM 5424 O O . THR C 1 249 ? 36.708 -9.198 19.912 1.00 32.75 227 THR C O 1
ATOM 5428 N N . ASP C 1 250 ? 34.628 -8.890 19.034 1.00 39.93 228 ASP C N 1
ATOM 5429 C CA . ASP C 1 250 ? 34.935 -8.630 17.605 1.00 46.42 228 ASP C CA 1
ATOM 5430 C C . ASP C 1 250 ? 35.450 -9.790 16.730 1.00 49.50 228 ASP C C 1
ATOM 5431 O O . ASP C 1 250 ? 35.932 -9.560 15.604 1.00 47.78 228 ASP C O 1
ATOM 5436 N N . SER C 1 251 ? 35.300 -11.024 17.224 1.00 52.77 229 SER C N 1
ATOM 5437 C CA . SER C 1 251 ? 35.454 -12.239 16.407 1.00 56.12 229 SER C CA 1
ATOM 5438 C C . SER C 1 251 ? 34.045 -12.749 16.096 1.00 54.68 229 SER C C 1
ATOM 5439 O O . SER C 1 251 ? 33.603 -12.736 14.984 1.00 58.10 229 SER C O 1
ATOM 5442 N N . ALA C 1 255 ? 25.242 -13.729 17.875 1.00 62.96 233 ALA C N 1
ATOM 5443 C CA . ALA C 1 255 ? 24.463 -14.988 17.786 1.00 62.84 233 ALA C CA 1
ATOM 5444 C C . ALA C 1 255 ? 25.262 -16.059 18.513 1.00 61.30 233 ALA C C 1
ATOM 5445 O O . ALA C 1 255 ? 24.792 -16.602 19.526 1.00 52.08 233 ALA C O 1
ATOM 5447 N N . GLY C 1 256 ? 26.484 -16.310 17.987 1.00 60.20 234 GLY C N 1
ATOM 5448 C CA . GLY C 1 256 ? 27.553 -17.077 18.672 1.00 53.83 234 GLY C CA 1
ATOM 5449 C C . GLY C 1 256 ? 28.049 -16.377 19.944 1.00 49.86 234 GLY C C 1
ATOM 5450 O O . GLY C 1 256 ? 28.071 -16.972 21.053 1.00 47.35 234 GLY C O 1
ATOM 5451 N N . ILE C 1 257 ? 28.366 -15.093 19.822 1.00 42.92 235 ILE C N 1
ATOM 5452 C CA . ILE C 1 257 ? 28.753 -14.322 20.967 1.00 40.37 235 ILE C CA 1
ATOM 5453 C C . ILE C 1 257 ? 27.545 -14.012 21.921 1.00 36.30 235 ILE C C 1
ATOM 5454 O O . ILE C 1 257 ? 27.714 -13.965 23.132 1.00 33.28 235 ILE C O 1
ATOM 5459 N N . ASP C 1 258 ? 26.3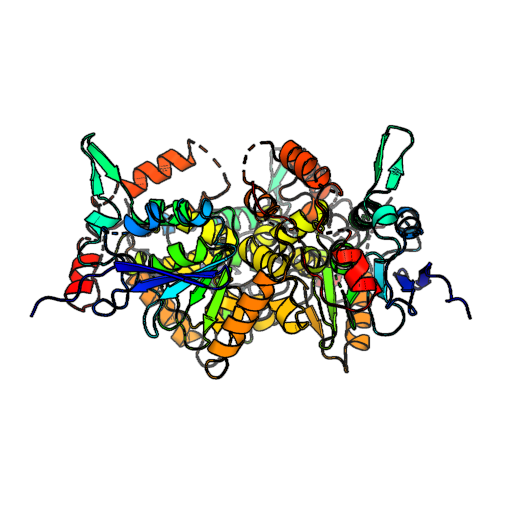47 -13.823 21.390 1.00 34.69 236 ASP C N 1
ATOM 5460 C CA . ASP C 1 258 ? 25.171 -13.640 22.215 1.00 34.83 236 ASP C CA 1
ATOM 5461 C C . ASP C 1 258 ? 24.862 -14.808 23.107 1.00 34.51 236 ASP C C 1
ATOM 5462 O O . ASP C 1 258 ? 24.464 -14.611 24.284 1.00 35.50 236 ASP C O 1
ATOM 5467 N N . GLN C 1 259 ? 25.012 -16.005 22.576 1.00 34.00 237 GLN C N 1
ATOM 5468 C CA . GLN C 1 259 ? 24.772 -17.191 23.391 1.00 36.99 237 GLN C CA 1
ATOM 5469 C C . GLN C 1 259 ? 25.777 -17.349 24.515 1.00 31.60 237 GLN C C 1
ATOM 5470 O O . GLN C 1 259 ? 25.413 -17.740 25.609 1.00 29.33 237 GLN C O 1
ATOM 5476 N N . GLU C 1 260 ? 27.021 -17.055 24.243 1.00 30.02 238 GLU C N 1
ATOM 5477 C CA . GLU C 1 260 ? 28.044 -17.073 25.283 1.00 31.03 238 GLU C CA 1
ATOM 5478 C C . GLU C 1 260 ? 27.766 -16.048 26.368 1.00 26.73 238 GLU C C 1
ATOM 5479 O O . GLU C 1 260 ? 27.949 -16.333 27.530 1.00 25.20 238 GLU C O 1
ATOM 5485 N N . TRP C 1 261 ? 27.328 -14.864 25.991 1.00 24.33 239 TRP C N 1
ATOM 5486 C CA . TRP C 1 261 ? 26.994 -13.874 27.009 1.00 23.55 239 TRP C CA 1
ATOM 5487 C C . TRP C 1 261 ? 25.832 -14.330 27.828 1.00 24.51 239 TRP C C 1
ATOM 5488 O O . TRP C 1 261 ? 25.890 -14.235 29.049 1.00 24.72 239 TRP C O 1
ATOM 5499 N N . ALA C 1 262 ? 24.814 -14.905 27.184 1.00 25.24 240 ALA C N 1
ATOM 5500 C CA . ALA C 1 262 ? 23.614 -15.287 27.902 1.00 25.75 240 ALA C CA 1
ATOM 5501 C C . ALA C 1 262 ? 23.922 -16.403 28.897 1.00 25.68 240 ALA C C 1
ATOM 5502 O O . ALA C 1 262 ? 23.485 -16.327 30.071 1.00 26.69 240 ALA C O 1
ATOM 5504 N N . ALA C 1 263 ? 24.727 -17.378 28.471 1.00 24.45 241 ALA C N 1
ATOM 5505 C CA . ALA C 1 263 ? 25.157 -18.457 29.320 1.00 24.91 241 ALA C CA 1
ATOM 5506 C C . ALA C 1 263 ? 26.009 -17.956 30.511 1.00 24.57 241 ALA C C 1
ATOM 5507 O O . ALA C 1 263 ? 25.789 -18.371 31.657 1.00 26.54 241 ALA C O 1
ATOM 5509 N N . ALA C 1 264 ? 26.941 -17.055 30.285 1.00 22.79 242 ALA C N 1
ATOM 5510 C CA . ALA C 1 264 ? 27.795 -16.623 31.376 1.00 22.73 242 ALA C CA 1
ATOM 5511 C C . ALA C 1 264 ? 27.025 -15.764 32.407 1.00 23.21 242 ALA C C 1
ATOM 5512 O O . ALA C 1 264 ? 27.188 -15.929 33.628 1.00 22.07 242 ALA C O 1
ATOM 5514 N N . TRP C 1 265 ? 26.156 -14.893 31.897 1.00 23.44 243 TRP C N 1
ATOM 5515 C CA . TRP C 1 265 ? 25.402 -13.962 32.709 1.00 24.28 243 TRP C CA 1
ATOM 5516 C C . TRP C 1 265 ? 24.411 -14.737 33.590 1.00 25.29 243 TRP C C 1
ATOM 5517 O O . TRP C 1 265 ? 24.258 -14.473 34.787 1.00 25.68 243 TRP C O 1
ATOM 5528 N N . SER C 1 266 ? 23.837 -15.759 33.003 1.00 25.65 244 SER C N 1
ATOM 5529 C CA . SER C 1 266 ? 22.941 -1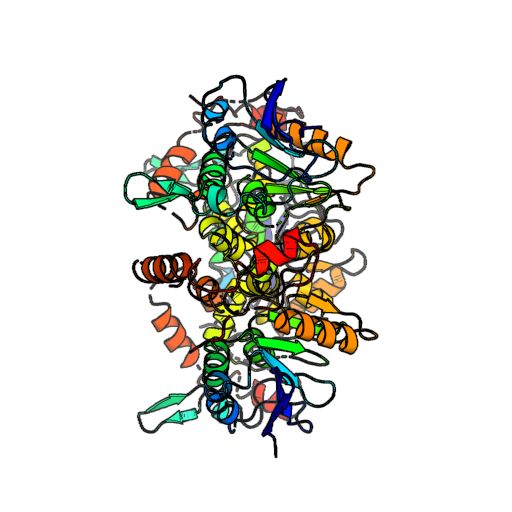6.636 33.697 1.00 25.68 244 SER C CA 1
ATOM 5530 C C . SER C 1 266 ? 23.683 -17.540 34.690 1.00 25.18 244 SER C C 1
ATOM 5531 O O . SER C 1 266 ? 23.194 -17.781 35.819 1.00 24.44 244 SER C O 1
ATOM 5534 N N . ALA C 1 267 ? 24.900 -17.983 34.361 1.00 24.59 245 ALA C N 1
ATOM 5535 C CA . ALA C 1 267 ? 25.710 -18.758 35.352 1.00 24.62 245 ALA C CA 1
ATOM 5536 C C . ALA C 1 267 ? 26.191 -17.926 36.574 1.00 24.86 245 ALA C C 1
ATOM 5537 O O . ALA C 1 267 ? 26.378 -18.450 37.677 1.00 25.31 245 ALA C O 1
ATOM 5547 N N . PRO C 1 269 ? 24.941 -15.596 38.819 1.00 26.63 247 PRO C N 1
ATOM 5548 C CA . PRO C 1 269 ? 24.354 -15.700 40.165 1.00 28.04 247 PRO C CA 1
ATOM 5549 C C . PRO C 1 269 ? 24.285 -17.172 40.669 1.00 27.66 247 PRO C C 1
ATOM 5550 O O . PRO C 1 269 ? 24.108 -17.352 41.851 1.00 28.14 247 PRO C O 1
ATOM 5554 N N . ASP C 1 270 ? 24.397 -18.176 39.799 1.00 36.59 248 ASP C N 1
ATOM 5555 C CA . ASP C 1 270 ? 24.379 -19.605 40.232 1.00 38.20 248 ASP C CA 1
ATOM 5556 C C . ASP C 1 270 ? 25.762 -20.087 40.723 1.00 35.25 248 ASP C C 1
ATOM 5557 O O . ASP C 1 270 ? 25.862 -21.078 41.362 1.00 36.20 248 ASP C O 1
ATOM 5562 N N . SER C 1 271 ? 26.833 -19.423 40.337 1.00 31.37 249 SER C N 1
ATOM 5563 C CA . SER C 1 271 ? 28.133 -19.655 40.922 1.00 29.55 249 SER C CA 1
ATOM 5564 C C . SER C 1 271 ? 28.148 -19.082 42.343 1.00 29.55 249 SER C C 1
ATOM 5565 O O . SER C 1 271 ? 27.474 -18.094 42.637 1.00 30.38 249 SER C O 1
ATOM 5568 N N . PRO C 1 272 ? 28.958 -19.679 43.218 1.00 29.28 250 PRO C N 1
ATOM 5569 C CA . PRO C 1 272 ? 29.049 -19.237 44.598 1.00 28.69 250 PRO C CA 1
ATOM 5570 C C . PRO C 1 272 ? 29.832 -17.955 44.803 1.00 26.56 250 PRO C C 1
ATOM 5571 O O . PRO C 1 272 ? 29.704 -17.308 45.835 1.00 25.26 250 PRO C O 1
ATOM 5575 N N . ASP C 1 273 ? 30.635 -17.569 43.822 1.00 25.14 251 ASP C N 1
ATOM 5576 C CA . ASP C 1 273 ? 31.554 -16.498 44.023 1.00 22.74 251 ASP C CA 1
ATOM 5577 C C . ASP C 1 273 ? 30.858 -15.187 44.225 1.00 22.61 251 ASP C C 1
ATOM 5578 O O . ASP C 1 273 ? 31.316 -14.371 45.003 1.00 21.76 251 ASP C O 1
ATOM 5591 N N . GLY C 1 275 ? 27.941 -14.407 45.696 1.00 25.02 253 GLY C N 1
ATOM 5592 C CA . GLY C 1 275 ? 27.503 -14.296 47.121 1.00 25.41 253 GLY C CA 1
ATOM 5593 C C . GLY C 1 275 ? 28.699 -14.127 48.091 1.00 24.52 253 GLY C C 1
ATOM 5594 O O . GLY C 1 275 ? 28.644 -13.339 48.986 1.00 24.50 253 GLY C O 1
ATOM 5595 N N . ILE C 1 276 ? 29.806 -14.821 47.845 1.00 23.41 254 ILE C N 1
ATOM 5596 C CA . ILE C 1 276 ? 30.985 -14.745 48.689 1.00 22.88 254 ILE C CA 1
ATOM 5597 C C . ILE C 1 276 ? 31.581 -13.370 48.534 1.00 22.67 254 ILE C C 1
ATOM 5598 O O . ILE C 1 276 ? 31.978 -12.758 49.516 1.00 23.50 254 ILE C O 1
ATOM 5603 N N . GLY C 1 277 ? 31.613 -12.838 47.302 1.00 21.42 255 GLY C N 1
ATOM 5604 C CA . GLY C 1 277 ? 32.178 -11.526 47.094 1.00 20.68 255 GLY C CA 1
ATOM 5605 C C . GLY C 1 277 ? 31.369 -10.405 47.715 1.00 21.42 255 GLY C C 1
ATOM 5606 O O . GLY C 1 277 ? 31.918 -9.468 48.275 1.00 21.78 255 GLY C O 1
ATOM 5607 N N . ILE C 1 278 ? 30.060 -10.470 47.570 1.00 21.71 256 ILE C N 1
ATOM 5608 C CA . ILE C 1 278 ? 29.185 -9.460 48.122 1.00 23.13 256 ILE C CA 1
ATOM 5609 C C . ILE C 1 278 ? 29.327 -9.430 49.620 1.00 24.73 256 ILE C C 1
ATOM 5610 O O . ILE C 1 278 ? 29.535 -8.386 50.221 1.00 25.55 256 ILE C O 1
ATOM 5615 N N . SER C 1 279 ? 29.293 -10.604 50.246 1.00 25.67 257 SER C N 1
ATOM 5616 C CA . SER C 1 279 ? 29.269 -10.613 51.675 1.00 27.46 257 SER C CA 1
ATOM 5617 C C . SER C 1 279 ? 30.658 -10.291 52.266 1.00 28.09 257 SER C C 1
ATOM 5618 O O . SER C 1 279 ? 30.754 -9.582 53.272 1.00 29.75 257 SER C O 1
ATOM 5621 N N . ALA C 1 280 ? 31.719 -10.641 51.579 1.00 27.57 258 ALA C N 1
ATOM 5622 C CA . ALA C 1 280 ? 33.049 -10.253 52.030 1.00 28.87 258 ALA C CA 1
ATOM 5623 C C . ALA C 1 280 ? 33.182 -8.742 52.020 1.00 30.61 258 ALA C C 1
ATOM 5624 O O . ALA C 1 280 ? 33.693 -8.160 52.981 1.00 32.16 258 ALA C O 1
ATOM 5626 N N . PHE C 1 281 ? 32.735 -8.110 50.935 1.00 30.01 259 PHE C N 1
ATOM 5627 C CA . PHE C 1 281 ? 32.795 -6.675 50.829 1.00 31.82 259 PHE C CA 1
ATOM 5628 C C . PHE C 1 281 ? 32.049 -5.983 51.954 1.00 34.08 259 PHE C C 1
ATOM 5629 O O . PHE C 1 281 ? 32.570 -5.096 52.610 1.00 36.30 259 PHE C O 1
ATOM 5637 N N . LEU C 1 282 ? 30.825 -6.418 52.209 1.00 34.71 260 LEU C N 1
ATOM 5638 C CA . LEU C 1 282 ? 29.997 -5.813 53.250 1.00 36.71 260 LEU C CA 1
ATOM 5639 C C . LEU C 1 282 ? 30.562 -6.064 54.638 1.00 38.88 260 LEU C C 1
ATOM 5640 O O . LEU C 1 282 ? 30.388 -5.248 55.490 1.00 41.05 260 LEU C O 1
ATOM 5645 N N . ASN C 1 283 ? 31.265 -7.174 54.844 1.00 38.37 261 ASN C N 1
ATOM 5646 C CA . ASN C 1 283 ? 31.893 -7.436 56.124 1.00 40.07 261 ASN C CA 1
ATOM 5647 C C . ASN C 1 283 ? 33.315 -6.929 56.182 1.00 40.31 261 ASN C C 1
ATOM 5648 O O . ASN C 1 283 ? 34.025 -7.195 57.115 1.00 40.99 261 ASN C O 1
ATOM 5653 N N . ARG C 1 284 ? 33.728 -6.158 55.187 1.00 41.10 262 ARG C N 1
ATOM 5654 C CA . ARG C 1 284 ? 35.071 -5.562 55.162 1.00 42.93 262 ARG C CA 1
ATOM 5655 C C . ARG C 1 284 ? 36.154 -6.624 55.305 1.00 43.55 262 ARG C C 1
ATOM 5656 O O . ARG C 1 284 ? 37.053 -6.524 56.122 1.00 46.26 262 ARG C O 1
ATOM 5659 N N . GLU C 1 285 ? 36.060 -7.675 54.530 1.00 42.67 263 GLU C N 1
ATOM 5660 C CA . GLU C 1 285 ? 37.132 -8.621 54.519 1.00 43.64 263 GLU C CA 1
ATOM 5661 C C . GLU C 1 285 ? 37.400 -9.148 53.118 1.00 39.15 263 GLU C C 1
ATOM 5662 O O . GLU C 1 285 ? 36.629 -8.914 52.203 1.00 37.19 263 GLU C O 1
ATOM 5668 N N . GLN C 1 286 ? 38.511 -9.849 52.982 1.00 38.86 264 GLN C N 1
ATOM 5669 C CA . GLN C 1 286 ? 38.963 -10.328 51.701 1.00 38.40 264 GLN C CA 1
ATOM 5670 C C . GLN C 1 286 ? 38.182 -11.612 51.406 1.00 34.88 264 GLN C C 1
ATOM 5671 O O . GLN C 1 286 ? 38.057 -12.432 52.248 1.00 32.87 264 GLN C O 1
ATOM 5677 N N . PRO C 1 287 ? 37.626 -11.738 50.195 1.00 30.99 265 PRO C N 1
ATOM 5678 C CA . PRO C 1 287 ? 36.865 -12.899 49.875 1.00 29.08 265 PRO C CA 1
ATOM 5679 C C . PRO C 1 287 ? 37.736 -14.141 49.694 1.00 28.35 265 PRO C C 1
ATOM 5680 O O . PRO C 1 287 ? 38.855 -14.055 49.166 1.00 27.52 265 PRO C O 1
ATOM 5684 N N . ARG C 1 288 ? 37.225 -15.289 50.147 1.00 27.77 266 ARG C N 1
ATOM 5685 C CA . ARG C 1 288 ? 37.846 -16.607 49.812 1.00 28.30 266 ARG C CA 1
ATOM 5686 C C . ARG C 1 288 ? 36.928 -17.344 48.832 1.00 26.07 266 ARG C C 1
ATOM 5687 O O . ARG C 1 288 ? 35.976 -18.016 49.203 1.00 26.11 266 ARG C O 1
ATOM 5690 N N . PHE C 1 289 ? 37.221 -17.175 47.561 1.00 24.40 267 PHE C N 1
ATOM 5691 C CA . PHE C 1 289 ? 36.325 -17.632 46.476 1.00 23.09 267 PHE C CA 1
ATOM 5692 C C . PHE C 1 289 ? 36.437 -19.125 46.292 1.00 23.99 267 PHE C C 1
ATOM 5693 O O . PHE C 1 289 ? 37.330 -19.734 46.816 1.00 23.81 267 PHE C O 1
ATOM 5709 N N . TRP C 1 291 ? 34.634 -21.049 43.227 1.00 24.98 269 TRP C N 1
ATOM 5710 C CA . TRP C 1 291 ? 34.281 -21.663 41.941 1.00 24.70 269 TRP C CA 1
ATOM 5711 C C . TRP C 1 291 ? 35.546 -22.181 41.320 1.00 24.72 269 TRP C C 1
ATOM 5712 O O . TRP C 1 291 ? 36.579 -21.574 41.464 1.00 23.36 269 TRP C O 1
ATOM 5723 N N . ARG C 1 292 ? 35.433 -23.318 40.663 1.00 27.22 270 ARG C N 1
ATOM 5724 C CA . ARG C 1 292 ? 36.499 -23.986 39.979 1.00 30.43 270 ARG C CA 1
ATOM 5725 C C . ARG C 1 292 ? 35.970 -24.437 38.632 1.00 31.78 270 ARG C C 1
ATOM 5726 O O . ARG C 1 292 ? 34.819 -24.808 38.524 1.00 32.00 270 ARG C O 1
ATOM 5734 N N . PRO C 1 293 ? 36.822 -24.404 37.600 1.00 32.55 271 PRO C N 1
ATOM 5735 C CA . PRO C 1 293 ? 36.365 -24.907 36.312 1.00 35.24 271 PRO C CA 1
ATOM 5736 C C . PRO C 1 293 ? 36.104 -26.402 36.307 1.00 39.38 271 PRO C C 1
ATOM 5737 O O . PRO C 1 293 ? 36.742 -27.143 37.040 1.00 39.83 271 PRO C O 1
ATOM 5741 N N . ALA C 1 294 ? 35.176 -26.839 35.466 1.00 44.91 272 ALA C N 1
ATOM 5742 C CA . ALA C 1 294 ? 35.125 -28.275 35.055 1.00 52.69 272 ALA C CA 1
ATOM 5743 C C . ALA C 1 294 ? 35.213 -29.243 36.267 1.00 58.47 272 ALA C C 1
ATOM 5744 O O . ALA C 1 294 ? 36.076 -30.154 36.319 1.00 64.30 272 ALA C O 1
#

Organism: Paenarthrobacter aurescens (strain TC1) (NCBI:txid290340)

Solvent-accessible surface area: 30300 Å² total

Radius of gyration: 26.85 Å; Cα contacts (8 Å, |Δi|>4): 1586; chains: 3; bounding box: 71×78×76 Å

CATH classification: 3.90.226.10 (+1 more: 1.10.12.10)

Sequence (756 aa):
ARPRTGRISVAIADGVASVEISNLAQRNALTKDCLEIQELPQLDADPDVAVVVLRGAGDTFCAGASISELASVLLDPQPDGSTADHLSRADSAIAALSKPAVALVDGACGGGWQIASACDFIIANERAVIGLTPAKIGIIYPRPGLERLVRLVGHANAKYILLTGQTFSAPEARALGLVADVVPSESFEEKCAALVRSLRSRSRFSHSKRLVDLTDSGIDQEWAAAWSAPDSPDGIGISAFLNREQPRFWRPAARPRTGRISVAIADGVASVEISNLAQRNALTKDCLEIQELPQLDADPDVAVVVLRGAGDTFCAGASISELASVLLDPQPDGSTADHLSRADSAIAALSKPAVALVDGACGGGWQIASACDFIIANERAVIGLTPAKIGIIYPRPGLERLVRLVGHANAKYILLTGQTFSAPEARALGLVADVVPSSESFEEKCAALVRSLRSRSRFSHSKRLVDLTDSGIDQEWAAAWSAPDSPDGIGISAFLNREQPRFWRPATGRISVAIADGVASVEISNLAQRNALTKDCLEIQELPQLDADPDVAVVVLRGAGDTFCAGASISELASVLLDPQPDGSTADHLSRADSAIAALSKPAVALVDGACGGGWQIASACDFIIANERAVIGLTPAKIGIIYPRPGLERLVRLVGHANAKYILLTGQTFSAPEARALGLVADVVPSESFEEKCAALVRSLRSRSRFSHHSKRLVDLTDSAGIDQEWAAAWSAPDSPDGIGISAFLNREQPRFWRPA

Foldseek 3Di:
DDADDWDWDWDADQQEIEIEQEDVVQLSEDELVLVRLLPVVVLLPDQSHQEYEYAYPDFFRYPYHDPVRNCCQQFNADPVGGGDHSLVSSLVSLLPRLHAYAYEGGAEALSNLSNRVSGVFYEYEQAYKYANACVVVVHDRDDVSLVSLCVQQNDVLSCVRYVVRDIGGPVVCVVRRSGPYYDYPVCSVVVVVVVVVVSSQDASLVSLSVLVVCVVPVSVVSVVVSVVPVVAVQCQVVVCVVVVHRGDHDGDD/DDADDWDWDWDADPQEIEIEQEDVVQLSADELVLVRLLPVVVLLPDQSHQEYEYAYPDFARYPYHDPVHQCCQQFNADPVGGGDNSLVSSLVSLLVRLHAYAYEGGAEAQSSLSNRLSGVFYEYEQAHKYANACVVPVHDRDVVSLVSLCVQQNDPLSCVRYVVRDIGGPVVCVVRRSGPYYDYPVCSVVVVVVVVVVSSQDASLVSLSVLVVCVPPVNVVSVVVSVVPVVAVQCQVVVCVVVVHRGDHDGDD/DFDWDWDADPQEIEIEGEDVVQLSADELVLVRLLPVVVLLPDQSHQEYEYAYPDFAGYPYHDPVRNCCQQFNADPVGGGDNSLVSSLVSLLPRLHAYEYEGGAEALSNLSNRVSGVFYEYEQAHKYFNACVVVVHDRDDVSLVSLCVQQNDVLSCVRYVVRDIGGPVVCVVRRSGPYYDYPVCSVVVVVVVVVVSSQDASLVSLSVLVVCVPVVVSVVSVVVSVVPVVAPQCQVVVCVVVVHRGRHDGDD

Nearest PDB structures (foldseek):
  4mou-assembly1_B  TM=1.001E+00  e=6.609E-49  Paenarthrobacter aurescens TC1
  4mou-assembly1_C  TM=1.003E+00  e=8.605E-48  Paenarthrobacter aurescens TC1
  4di1-assembly1_B  TM=8.700E-01  e=1.710E-18  Mycobacterium marinum M
  3pea-assembly2_E  TM=7.789E-01  e=2.623E-18  Bacillus anthracis str. 'Ames Ancestor'
  3swx-assembly1_C  TM=8.305E-01  e=7.558E-17  Mycobacteroides abscessus